Protein AF-A0A9W4UWN0-F1 (afdb_monomer_lite)

Radius of gyration: 32.92 Å; chains: 1; bounding box: 63×78×118 Å

pLDDT: mean 78.74, std 19.56, range [26.12, 97.94]

Secondary structure (DSSP, 8-state):
--PPPBPSTT--HHHHHHHHHHHHHS----HHHHHHTTT------GGGGGGTT--SB--HHHHHHHHHHHTTB-GGGG-SS-S--HHHHHHHHHHHHHHHTT-B----TTSSS--B-BSS--HHHHHHHHHHHHHHH-S-TT---SHHHHHHHHHHHHHHS--SSTHHHHHHHHHHHHHHHHGGG--SEEEHHHHHHHHHHHHHIIIIIT-----S-TT---HHHHHHHHHH-S-----GGGS-HHHHHHHHHHHHHHHSS-GGG---TTHHHHH--TT-----EEEETTTTEEEEPTTHHHHHHHTHHHHHHHHHHHHHHHHHHHHSS-TTHHHHHHHTTSPPPP-TTHHHHHHHTT--B-TTT--B--TTTEEEEESS-HHHH-S--GGGEEEEEHHHHHHHTTSBPPTTHHHHHHHHHHHHTTTSHHHHHHHHHHSTTTTHHHHHHHHHHHHHHTTPPBTTPPPTT----------------------------------------

Foldseek 3Di:
DDDDQDAPPPDDLLLLLVQLQVVQADFAQAPQVVQVVVVHDDPDDPPCPVRRPGRFQFDLLRSLVSSSVSNRHDCVQSDPDDPDVPSSVSNVVSQVVCVVVVQFDWDDPPDPTTGGHGPDDCVVVNVVSVVLVCVVVVPDPPPPPCLVQQVVLLLCLLAFADDQWLLLLLVLVLLLCQLQVCPPNRALKDFLLSSLLSLCVQVVLCQALQLFQTGQPPPDHDQLSVLLCVLANNYDPDQPVRDDPVSSVSSSVSSCCRQQHQDPNDHHVRPVRRNPGPPRPDDQWDDDSVRRITGGDPPSSVSSNVCSVVSNVSSLVSSQVVSCVRLPCQAPSSCCSVCSNPDDDDDPPLLVLCVVLVNQAALQPRHGHDSVQWDKAFQAACSRHVDPQSLRIDTHGPCVRVLQHNAHEPLVSLVVSVVVLVVCLVSRVSSVVSQCVCDPPPCNSVSSSVSSVSSVVSPGHYRPDDDPPDDDDPDDDDDDDDDDDDDDDDDDDDDDDDDDDDDDDDDDD

Sequence (509 aa):
MRGGRGTFDGIPPDAVMLCIIRVLRSRGSSIPEIEAGRGRGYPAGRGQRELRGRRVWHAREGIDRAVAGCLRLDRRVLGRDRADNSFQTSVTRQLVRLRKMGYIADWNPGRRYRIHRLSRPAGSLEGRIRDGMKGAQGARPGMRDRGPALMRDFVWILRHGHKDGTYKFALARALLDYCNKHGGEARPEIPYRYLASKFFEYYWHQEYRFRMRQTSKTKRQLVVVRAIRDVFGEECGTRFGRIPADKRGEAVKQILDRAFGTERGKTSIVVHRFQNVRGSGGRFYDAYDREKILRLRPGVIGFLCGNYEVLMRSVVMEWAKYLEGINGSLPRLVAKLERGHDGRGPLPGVRRAHLGAGIGECFYCGGAVGPGGAEVDHFIPWSYMFSDDWWNMVISCRACGRGKGNRLPPAGRVADLARRNAEYAGRIGPLGASLVQLGPRAGWEGEIGRRYRLCLEQGFAVWGAGRPGAGPRHAGGSGAPAGAARGGDAGRAAHTSGGAARDPRFAIW

Structure (mmCIF, N/CA/C/O backbone):
data_AF-A0A9W4UWN0-F1
#
_entry.id   AF-A0A9W4UWN0-F1
#
loop_
_atom_site.group_PDB
_atom_site.id
_atom_site.type_symbol
_atom_site.label_atom_id
_atom_site.label_alt_id
_atom_site.label_comp_id
_atom_site.label_asym_id
_atom_site.label_entity_id
_atom_site.label_seq_id
_atom_site.pdbx_PDB_ins_code
_atom_site.Cartn_x
_atom_site.Cartn_y
_atom_site.Cartn_z
_atom_site.occupancy
_atom_site.B_iso_or_equiv
_atom_site.auth_seq_id
_atom_site.auth_comp_id
_atom_site.auth_asym_id
_atom_site.auth_atom_id
_atom_site.pdbx_PDB_model_num
ATOM 1 N N . MET A 1 1 ? -13.406 -2.090 -56.376 1.00 30.86 1 MET A N 1
ATOM 2 C CA . MET A 1 1 ? -13.211 -2.976 -55.204 1.00 30.86 1 MET A CA 1
ATOM 3 C C . MET A 1 1 ? -13.292 -2.153 -53.916 1.00 30.86 1 MET A C 1
ATOM 5 O O . MET A 1 1 ? -12.448 -1.292 -53.698 1.00 30.86 1 MET A O 1
ATOM 9 N N . ARG A 1 2 ? -14.351 -2.328 -53.112 1.00 33.06 2 ARG A N 1
ATOM 10 C CA . ARG A 1 2 ? -14.582 -1.594 -51.851 1.00 33.06 2 ARG A CA 1
ATOM 11 C C . ARG A 1 2 ? -13.761 -2.239 -50.723 1.00 33.06 2 ARG A C 1
ATOM 13 O O . ARG A 1 2 ? -14.160 -3.270 -50.203 1.00 33.06 2 ARG A O 1
ATOM 20 N N . GLY A 1 3 ? -12.619 -1.651 -50.360 1.00 37.19 3 GLY A N 1
ATOM 21 C CA . GLY A 1 3 ? -11.844 -2.069 -49.184 1.00 37.19 3 GLY A CA 1
ATOM 22 C C . GLY A 1 3 ? -12.558 -1.667 -47.890 1.00 37.19 3 GLY A C 1
ATOM 23 O O . GLY A 1 3 ? -12.906 -0.497 -47.723 1.00 37.19 3 GLY A O 1
ATOM 24 N N . GLY A 1 4 ? -12.814 -2.630 -47.002 1.00 41.50 4 GLY A N 1
ATOM 25 C CA . GLY A 1 4 ? -13.480 -2.398 -45.717 1.00 41.50 4 GLY A CA 1
ATOM 26 C C . GLY A 1 4 ? -12.721 -1.392 -44.843 1.00 41.50 4 GLY A C 1
ATOM 27 O O . GLY A 1 4 ? -11.494 -1.428 -44.766 1.00 41.50 4 GLY A O 1
ATOM 28 N N . ARG A 1 5 ? -13.448 -0.469 -44.204 1.00 60.25 5 ARG A N 1
ATOM 29 C CA . ARG A 1 5 ? -12.892 0.457 -43.202 1.00 60.25 5 ARG A CA 1
ATOM 30 C C . ARG A 1 5 ? -12.712 -0.300 -41.881 1.00 60.25 5 ARG A C 1
ATOM 32 O O . ARG A 1 5 ? -13.621 -1.023 -41.482 1.00 60.25 5 ARG A O 1
ATOM 39 N N . GLY A 1 6 ? -11.557 -0.155 -41.230 1.00 65.88 6 GLY A N 1
ATOM 40 C CA . GLY A 1 6 ? -11.210 -0.900 -40.008 1.00 65.88 6 GLY A CA 1
ATOM 41 C C . GLY A 1 6 ? -11.727 -0.268 -38.708 1.00 65.88 6 GLY A C 1
ATOM 42 O O . GLY A 1 6 ? -12.060 0.922 -38.674 1.00 65.88 6 GLY A O 1
ATOM 43 N N . THR A 1 7 ? -11.767 -1.059 -37.630 1.00 76.19 7 THR A N 1
ATOM 44 C CA . THR A 1 7 ? -11.951 -0.580 -36.246 1.00 76.19 7 THR A CA 1
ATOM 45 C C . THR A 1 7 ? -10.628 -0.042 -35.679 1.00 76.19 7 THR A C 1
ATOM 47 O O . THR A 1 7 ? -9.569 -0.218 -36.279 1.00 76.19 7 THR A O 1
ATOM 50 N N . PHE A 1 8 ? -10.675 0.671 -34.548 1.00 77.31 8 PHE A N 1
ATOM 51 C CA . PHE A 1 8 ? -9.463 1.214 -33.914 1.00 77.31 8 PHE A CA 1
ATOM 52 C C . PHE A 1 8 ? -8.687 0.178 -33.074 1.00 77.31 8 PHE A C 1
ATOM 54 O O . PHE A 1 8 ? -7.518 0.398 -32.743 1.00 77.31 8 PHE A O 1
ATOM 61 N N . ASP A 1 9 ? -9.314 -0.950 -32.742 1.00 71.81 9 ASP A N 1
ATOM 62 C CA . ASP A 1 9 ? -8.728 -1.974 -31.881 1.00 71.81 9 ASP A CA 1
ATOM 63 C C . ASP A 1 9 ? -7.440 -2.560 -32.467 1.00 71.81 9 ASP A C 1
ATOM 65 O O . ASP A 1 9 ? -7.338 -2.860 -33.655 1.00 71.81 9 ASP A O 1
ATOM 69 N N . GLY A 1 10 ? -6.426 -2.714 -31.613 1.00 65.56 10 GLY A N 1
ATOM 70 C CA . GLY A 1 10 ? -5.139 -3.300 -31.995 1.00 65.56 10 GLY A CA 1
ATOM 71 C C . GLY A 1 10 ? -4.196 -2.372 -32.769 1.00 65.56 10 GLY A C 1
ATOM 72 O O . GLY A 1 10 ? -3.088 -2.792 -33.100 1.00 65.56 10 GLY A O 1
ATOM 73 N N . ILE A 1 11 ? -4.564 -1.108 -33.025 1.00 73.44 11 ILE A N 1
ATOM 74 C CA . ILE A 1 11 ? -3.669 -0.153 -33.695 1.00 73.44 11 ILE A CA 1
ATOM 75 C C . ILE A 1 11 ? -2.576 0.326 -32.727 1.00 73.44 11 ILE A C 1
ATOM 77 O O . ILE A 1 11 ? -2.884 0.958 -31.710 1.00 73.44 11 ILE A O 1
ATOM 81 N N . PRO A 1 12 ? -1.281 0.104 -33.038 1.00 76.44 12 PRO A N 1
ATOM 82 C CA . PRO A 1 12 ? -0.198 0.494 -32.147 1.00 76.44 12 PRO A CA 1
ATOM 83 C C . PRO A 1 12 ? -0.150 2.015 -31.927 1.00 76.44 12 PRO A C 1
ATOM 85 O O . PRO A 1 12 ? -0.256 2.779 -32.894 1.00 76.44 12 PRO A O 1
ATOM 88 N N . PRO A 1 13 ? 0.115 2.489 -30.695 1.00 75.19 13 PRO A N 1
ATOM 89 C CA . PRO A 1 13 ? 0.278 3.917 -30.405 1.00 75.19 13 PRO A CA 1
ATOM 90 C C . PRO A 1 13 ? 1.322 4.618 -31.290 1.00 75.19 13 PRO A C 1
ATOM 92 O O . PRO A 1 13 ? 1.175 5.796 -31.616 1.00 75.19 13 PRO A O 1
ATOM 95 N N . ASP A 1 14 ? 2.348 3.883 -31.715 1.00 80.94 14 ASP A N 1
ATOM 96 C CA . ASP A 1 14 ? 3.411 4.368 -32.596 1.00 80.94 14 ASP A CA 1
ATOM 97 C C . ASP A 1 14 ? 2.931 4.586 -34.042 1.00 80.94 14 ASP A C 1
ATOM 99 O O . ASP A 1 14 ? 3.305 5.576 -34.674 1.00 80.94 14 ASP A O 1
ATOM 103 N N . ALA A 1 15 ? 2.013 3.748 -34.540 1.00 80.62 15 ALA A N 1
ATOM 104 C CA . ALA A 1 15 ? 1.362 3.954 -35.835 1.00 80.62 15 ALA A CA 1
ATOM 105 C C . ALA A 1 15 ? 0.476 5.213 -35.811 1.00 80.62 15 ALA A C 1
ATOM 107 O O . ALA A 1 15 ? 0.496 6.019 -36.745 1.00 80.62 15 ALA A O 1
ATOM 108 N N . VAL A 1 16 ? -0.235 5.433 -34.698 1.00 82.62 16 VAL A N 1
ATOM 109 C CA . VAL A 1 16 ? -1.007 6.663 -34.461 1.00 82.62 16 VAL A CA 1
ATOM 110 C C . VAL A 1 16 ? -0.084 7.886 -34.443 1.00 82.62 16 VAL A C 1
ATOM 112 O O . VAL A 1 16 ? -0.390 8.891 -35.086 1.00 82.62 16 VAL A O 1
ATOM 115 N N . MET A 1 17 ? 1.072 7.807 -33.770 1.00 85.75 17 MET A N 1
ATOM 116 C CA . MET A 1 17 ? 2.049 8.901 -33.735 1.00 85.75 17 MET A CA 1
ATOM 117 C C . MET A 1 17 ? 2.617 9.221 -35.126 1.00 85.75 17 MET A C 1
ATOM 119 O O . MET A 1 17 ? 2.672 10.396 -35.492 1.00 85.75 17 MET A O 1
ATOM 123 N N . LEU A 1 18 ? 2.990 8.214 -35.924 1.00 87.81 18 LEU A N 1
ATOM 124 C CA . LEU A 1 18 ? 3.462 8.423 -37.300 1.00 87.81 18 LEU A CA 1
ATOM 125 C C . LEU A 1 18 ? 2.395 9.094 -38.172 1.00 87.81 18 LEU A C 1
ATOM 127 O O . LEU A 1 18 ? 2.703 10.024 -38.922 1.00 87.81 18 LEU A O 1
ATOM 131 N N . CYS A 1 19 ? 1.133 8.679 -38.043 1.00 91.00 19 CYS A N 1
ATOM 132 C CA . CYS A 1 19 ? 0.030 9.322 -38.751 1.00 91.00 19 CYS A CA 1
ATOM 133 C C . CYS A 1 19 ? -0.173 10.775 -38.314 1.00 91.00 19 CYS A C 1
ATOM 135 O O . CYS A 1 19 ? -0.360 11.638 -39.169 1.00 91.00 19 CYS A O 1
ATOM 137 N N . ILE A 1 20 ? -0.069 11.086 -37.019 1.00 91.12 20 ILE A N 1
ATOM 138 C CA . ILE A 1 20 ? -0.131 12.473 -36.536 1.00 91.12 20 ILE A CA 1
ATOM 139 C C . ILE A 1 20 ? 1.013 13.304 -37.122 1.00 91.12 20 ILE A C 1
ATOM 141 O O . ILE A 1 20 ? 0.761 14.395 -37.626 1.00 91.12 20 ILE A O 1
ATOM 145 N N . ILE A 1 21 ? 2.253 12.804 -37.113 1.00 90.06 21 ILE A N 1
ATOM 146 C CA . ILE A 1 21 ? 3.400 13.518 -37.700 1.00 90.06 21 ILE A CA 1
ATOM 147 C C . ILE A 1 21 ? 3.150 13.793 -39.189 1.00 90.06 21 ILE A C 1
ATOM 149 O O . ILE A 1 21 ? 3.360 14.918 -39.647 1.00 90.06 21 ILE A O 1
ATOM 153 N N . ARG A 1 22 ? 2.637 12.808 -39.936 1.00 90.81 22 ARG A N 1
ATOM 154 C CA . ARG A 1 22 ? 2.273 12.965 -41.353 1.00 90.81 22 ARG A CA 1
ATOM 155 C C . ARG A 1 22 ? 1.173 14.009 -41.556 1.00 90.81 22 ARG A C 1
ATOM 157 O O . ARG A 1 22 ? 1.312 14.872 -42.420 1.00 90.81 22 ARG A O 1
ATOM 164 N N . VAL A 1 23 ? 0.111 13.965 -40.752 1.00 91.31 23 VAL A N 1
ATOM 165 C CA . VAL A 1 23 ? -0.992 14.938 -40.797 1.00 91.31 23 VAL A CA 1
ATOM 166 C C . VAL A 1 23 ? -0.473 16.347 -40.509 1.00 91.31 23 VAL A C 1
ATOM 168 O O . VAL A 1 23 ? -0.755 17.268 -41.271 1.00 91.31 23 VAL A O 1
ATOM 171 N N . LEU A 1 24 ? 0.358 16.524 -39.482 1.00 89.56 24 LEU A N 1
ATOM 172 C CA . LEU A 1 24 ? 0.892 17.833 -39.095 1.00 89.56 24 LEU A CA 1
ATOM 173 C C . LEU A 1 24 ? 1.943 18.402 -40.067 1.00 89.56 24 LEU A C 1
ATOM 175 O O . LEU A 1 24 ? 2.259 19.588 -39.963 1.00 89.56 24 LEU A O 1
ATOM 179 N N . ARG A 1 25 ? 2.472 17.600 -41.006 1.00 87.25 25 ARG A N 1
ATOM 180 C CA . ARG A 1 25 ? 3.266 18.087 -42.156 1.00 87.25 25 ARG A CA 1
ATOM 181 C C . ARG A 1 25 ? 2.403 18.646 -43.279 1.00 87.25 25 ARG A C 1
ATOM 183 O O . ARG A 1 25 ? 2.870 19.488 -44.039 1.00 87.25 25 ARG A O 1
ATOM 190 N N . SER A 1 26 ? 1.172 18.159 -43.408 1.00 85.00 26 SER A N 1
ATOM 191 C CA . SER A 1 26 ? 0.244 18.653 -44.421 1.00 85.00 26 SER A CA 1
ATOM 192 C C . SER A 1 26 ? -0.340 20.010 -44.024 1.00 85.00 26 SER A C 1
ATOM 194 O O . SER A 1 26 ? -0.441 20.343 -42.838 1.00 85.00 26 SER A O 1
ATOM 196 N N . ARG A 1 27 ? -0.730 20.802 -45.029 1.00 79.44 27 ARG A N 1
ATOM 197 C CA . ARG A 1 27 ? -1.392 22.092 -44.814 1.00 79.44 27 ARG A CA 1
ATOM 198 C C . ARG A 1 27 ? -2.776 21.851 -44.204 1.00 79.44 27 ARG A C 1
ATOM 200 O O . ARG A 1 27 ? -3.585 21.132 -44.779 1.00 79.44 27 ARG A O 1
ATOM 207 N N . GLY A 1 28 ? -3.031 22.454 -43.045 1.00 81.75 28 GLY A N 1
ATOM 208 C CA . GLY A 1 28 ? -4.365 22.476 -42.443 1.00 81.75 28 GLY A CA 1
ATOM 209 C C . GLY A 1 28 ? -5.252 23.559 -43.068 1.00 81.75 28 GLY A C 1
ATOM 210 O O . GLY A 1 28 ? -4.856 24.247 -44.009 1.00 81.75 28 GLY A O 1
ATOM 211 N N . SER A 1 29 ? -6.448 23.747 -42.522 1.00 83.44 29 SER A N 1
ATOM 212 C CA . SER A 1 29 ? -7.369 24.806 -42.954 1.00 83.44 29 SER A CA 1
ATOM 213 C C . SER A 1 29 ? -7.032 26.152 -42.310 1.00 83.44 29 SER A C 1
ATOM 215 O O . SER A 1 29 ? -6.449 26.214 -41.233 1.00 83.44 29 SER A O 1
ATOM 217 N N . SER A 1 30 ? -7.409 27.250 -42.950 1.00 84.25 30 SER A N 1
ATOM 218 C CA . SER A 1 30 ? -7.431 28.577 -42.330 1.00 84.25 30 SER A CA 1
ATOM 219 C C . SER A 1 30 ? -8.631 28.722 -41.383 1.00 84.25 30 SER A C 1
ATOM 221 O O . SER A 1 30 ? -9.600 27.965 -41.461 1.00 84.25 30 SER A O 1
ATOM 223 N N . ILE A 1 31 ? -8.591 29.698 -40.471 1.00 80.19 31 ILE A N 1
ATOM 224 C CA . ILE A 1 31 ? -9.705 29.932 -39.535 1.00 80.19 31 ILE A CA 1
ATOM 225 C C . ILE A 1 31 ? -11.018 30.286 -40.274 1.00 80.19 31 ILE A C 1
ATOM 227 O O . ILE A 1 31 ? -12.051 29.722 -39.909 1.00 80.19 31 ILE A O 1
ATOM 231 N N . PRO A 1 32 ? -11.015 31.129 -41.331 1.00 79.94 32 PRO A N 1
ATOM 232 C CA . PRO A 1 32 ? -12.212 31.393 -42.131 1.00 79.94 32 PRO A CA 1
ATOM 233 C C . PRO A 1 32 ? -12.808 30.142 -42.784 1.00 79.94 32 PRO A C 1
ATOM 235 O O . PRO A 1 32 ? -14.019 29.971 -42.740 1.00 79.94 32 PRO A O 1
ATOM 238 N N . GLU A 1 33 ? -11.983 29.237 -43.323 1.00 80.44 33 GLU A N 1
ATOM 239 C CA . GLU A 1 33 ? -12.463 27.977 -43.919 1.00 80.44 33 GLU A CA 1
ATOM 240 C C . GLU A 1 33 ? -13.128 27.064 -42.877 1.00 80.44 33 GLU A C 1
ATOM 242 O O . GLU A 1 33 ? -14.119 26.395 -43.167 1.00 80.44 33 GLU A O 1
ATOM 247 N N . ILE A 1 34 ? -12.612 27.053 -41.643 1.00 79.69 34 ILE A N 1
ATOM 248 C CA . ILE A 1 34 ? -13.184 26.267 -40.541 1.00 79.69 34 ILE A CA 1
ATOM 249 C C . ILE A 1 34 ? -14.544 26.825 -40.101 1.00 79.69 34 ILE A C 1
ATOM 251 O O . ILE A 1 34 ? -15.454 26.044 -39.827 1.00 79.69 34 ILE A O 1
ATOM 255 N N . GLU A 1 35 ? -14.687 28.149 -39.996 1.00 80.00 35 GLU A N 1
ATOM 256 C CA . GLU A 1 35 ? -15.958 28.780 -39.601 1.00 80.00 35 GLU A CA 1
ATOM 257 C C . GLU A 1 35 ? -17.000 28.718 -40.726 1.00 80.00 35 GLU A C 1
ATOM 259 O O . GLU A 1 35 ? -18.153 28.382 -40.452 1.00 80.00 35 GLU A O 1
ATOM 264 N N . ALA A 1 36 ? -16.587 28.902 -41.987 1.00 80.25 36 ALA A N 1
ATOM 265 C CA . ALA A 1 36 ? -17.454 28.727 -43.153 1.00 80.25 36 ALA A CA 1
ATOM 266 C C . ALA A 1 36 ? -18.026 27.301 -43.218 1.00 80.25 36 ALA A C 1
ATOM 268 O O . ALA A 1 36 ? -19.233 27.122 -43.353 1.00 80.25 36 ALA A O 1
ATOM 269 N N . GLY A 1 37 ? -17.192 26.277 -42.992 1.00 77.38 37 GLY A N 1
ATOM 270 C CA . GLY A 1 37 ? -17.639 24.880 -42.909 1.00 77.38 37 GLY A CA 1
ATOM 271 C C . GLY A 1 37 ? -18.544 24.558 -41.709 1.00 77.38 37 GLY A C 1
ATOM 272 O O . GLY A 1 37 ? -19.084 23.458 -41.627 1.00 77.38 37 GLY A O 1
ATOM 273 N N . ARG A 1 38 ? -18.706 25.493 -40.765 1.00 78.25 38 ARG A N 1
ATOM 274 C CA . ARG A 1 38 ? -19.620 25.407 -39.615 1.00 78.25 38 ARG A CA 1
ATOM 275 C C . ARG A 1 38 ? -20.842 26.321 -39.769 1.00 78.25 38 ARG A C 1
ATOM 277 O O . ARG A 1 38 ? -21.582 26.475 -38.801 1.00 78.25 38 ARG A O 1
ATOM 284 N N . GLY A 1 39 ? -21.028 26.941 -40.939 1.00 74.94 39 GLY A N 1
ATOM 285 C CA . GLY A 1 39 ? -22.130 27.865 -41.213 1.00 74.94 39 GLY A CA 1
ATOM 286 C C . GLY A 1 39 ? -22.052 29.178 -40.428 1.00 74.94 39 GLY A C 1
ATOM 287 O O . GLY A 1 39 ? -23.081 29.793 -40.172 1.00 74.94 39 GLY A O 1
ATOM 288 N N . ARG A 1 40 ? -20.856 29.599 -39.986 1.00 71.25 40 ARG A N 1
ATOM 289 C CA . ARG A 1 40 ? -20.659 30.822 -39.189 1.00 71.25 40 ARG A CA 1
ATOM 290 C C . ARG A 1 40 ? -19.763 31.826 -39.912 1.00 71.25 40 ARG A C 1
ATOM 292 O O . ARG A 1 40 ? -18.730 31.458 -40.466 1.00 71.25 40 ARG A O 1
ATOM 299 N N . GLY A 1 41 ? -20.112 33.112 -39.838 1.00 62.41 41 GLY A N 1
ATOM 300 C CA . GLY A 1 41 ? -19.188 34.203 -40.163 1.00 62.41 41 GLY A CA 1
ATOM 301 C C . GLY A 1 41 ? -18.082 34.311 -39.107 1.00 62.41 41 GLY A C 1
ATOM 302 O O . GLY A 1 41 ? -18.315 33.997 -37.942 1.00 62.41 41 GLY A O 1
ATOM 303 N N . TYR A 1 42 ? -16.869 34.726 -39.489 1.00 61.72 42 TYR A N 1
ATOM 304 C CA . TYR A 1 42 ? -15.730 34.858 -38.566 1.00 61.72 42 TYR A CA 1
ATOM 305 C C . TYR A 1 42 ? -15.699 36.247 -37.894 1.00 61.72 42 TYR A C 1
ATOM 307 O O . TYR A 1 42 ? -15.325 37.215 -38.560 1.00 61.72 42 TYR A O 1
ATOM 315 N N . PRO A 1 43 ? -15.990 36.385 -36.584 1.00 56.81 43 PRO A N 1
ATOM 316 C CA . PRO A 1 43 ? -15.828 37.640 -35.863 1.00 56.81 43 PRO A CA 1
ATOM 317 C C . PRO A 1 43 ? -14.425 37.646 -35.241 1.00 56.81 43 PRO A C 1
ATOM 319 O O . PRO A 1 43 ? -14.174 37.043 -34.196 1.00 56.81 43 PRO A O 1
ATOM 322 N N . ALA A 1 44 ? -13.456 38.253 -35.924 1.00 55.97 44 ALA A N 1
ATOM 323 C CA . ALA A 1 44 ? -12.063 38.239 -35.484 1.00 55.97 44 ALA A CA 1
ATOM 324 C C . ALA A 1 44 ? -11.859 39.127 -34.240 1.00 55.97 44 ALA A C 1
ATOM 326 O O . ALA A 1 44 ? -11.700 40.342 -34.360 1.00 55.97 44 ALA A O 1
ATOM 327 N N . GLY A 1 45 ? -11.773 38.535 -33.046 1.00 58.69 45 GLY A N 1
ATOM 328 C CA . GLY A 1 45 ? -11.207 39.231 -31.887 1.00 58.69 45 GLY A CA 1
ATOM 329 C C . GLY A 1 45 ? -9.772 39.696 -32.187 1.00 58.69 45 GLY A C 1
ATOM 330 O O . GLY A 1 45 ? -9.011 38.973 -32.841 1.00 58.69 45 GLY A O 1
ATOM 331 N N . ARG A 1 46 ? -9.389 40.895 -31.709 1.00 55.47 46 ARG A N 1
ATOM 332 C CA . ARG A 1 46 ? -8.105 41.580 -32.008 1.00 55.47 46 ARG A CA 1
ATOM 333 C C . ARG A 1 46 ? -6.868 40.673 -31.930 1.00 55.47 46 ARG A C 1
ATOM 335 O O . ARG A 1 46 ? -5.962 40.822 -32.738 1.00 55.47 46 ARG A O 1
ATOM 342 N N . GLY A 1 47 ? -6.859 39.673 -31.047 1.00 58.19 47 GLY A N 1
ATOM 343 C CA . GLY A 1 47 ? -5.724 38.767 -30.892 1.00 58.19 47 GLY A CA 1
ATOM 344 C C . GLY A 1 47 ? -5.463 37.796 -32.056 1.00 58.19 47 GLY A C 1
ATOM 345 O O . GLY A 1 47 ? -4.332 37.338 -32.179 1.00 58.19 47 GLY A O 1
ATOM 346 N N . GLN A 1 48 ? -6.443 37.398 -32.878 1.00 63.69 48 GLN A N 1
ATOM 347 C CA . GLN A 1 48 ? -6.291 36.265 -33.824 1.00 63.69 48 GLN A CA 1
ATOM 348 C C . GLN A 1 48 ? -6.090 36.675 -35.296 1.00 63.69 48 GLN A C 1
ATOM 350 O O . GLN A 1 48 ? -6.093 35.814 -36.179 1.00 63.69 48 GLN A O 1
ATOM 355 N N . ARG A 1 49 ? -5.892 37.970 -35.578 1.00 67.81 49 ARG A N 1
ATOM 356 C CA . ARG A 1 49 ? -5.752 38.497 -36.951 1.00 67.81 49 ARG A CA 1
ATOM 357 C C . ARG A 1 49 ? -4.557 37.898 -37.700 1.00 67.81 49 ARG A C 1
ATOM 359 O O . ARG A 1 49 ? -4.724 37.461 -38.833 1.00 67.81 49 ARG A O 1
ATOM 366 N N . GLU A 1 50 ? -3.416 37.741 -37.034 1.00 67.19 50 GLU A N 1
ATOM 367 C CA . GLU A 1 50 ? -2.188 37.155 -37.606 1.00 67.19 50 GLU A CA 1
ATOM 368 C C . GLU A 1 50 ? -2.310 35.665 -37.979 1.00 67.19 50 GLU A C 1
ATOM 370 O O . GLU A 1 50 ? -1.529 35.140 -38.775 1.00 67.19 50 GLU A O 1
ATOM 375 N N . LEU A 1 51 ? -3.290 34.957 -37.406 1.00 69.31 51 LEU A N 1
ATOM 376 C CA . LEU A 1 51 ? -3.523 33.530 -37.649 1.00 69.31 51 LEU A CA 1
ATOM 377 C C . LEU A 1 51 ? -4.607 33.275 -38.694 1.00 69.31 51 LEU A C 1
ATOM 379 O O . LEU A 1 51 ? -4.715 32.152 -39.186 1.00 69.31 51 LEU A O 1
ATOM 383 N N . ARG A 1 52 ? -5.388 34.306 -39.043 1.00 73.88 52 ARG A N 1
ATOM 384 C CA . ARG A 1 52 ? -6.558 34.212 -39.925 1.00 73.88 52 ARG A CA 1
ATOM 385 C C . ARG A 1 52 ? -6.215 33.534 -41.249 1.00 73.88 52 ARG A C 1
ATOM 387 O O . ARG A 1 52 ? -6.928 32.625 -41.651 1.00 73.88 52 ARG A O 1
ATOM 394 N N . GLY A 1 53 ? -5.116 33.939 -41.885 1.00 73.44 53 GLY A N 1
ATOM 395 C CA . GLY A 1 53 ? -4.669 33.383 -43.168 1.00 73.44 53 GLY A CA 1
ATOM 396 C C . GLY A 1 53 ? -3.777 32.142 -43.060 1.00 73.44 53 GLY A C 1
ATOM 397 O O . GLY A 1 53 ? -3.449 31.533 -44.076 1.00 73.44 53 GLY A O 1
ATOM 398 N N . ARG A 1 54 ? -3.358 31.737 -41.852 1.00 79.88 54 ARG A N 1
ATOM 399 C CA . ARG A 1 54 ? -2.412 30.623 -41.694 1.00 79.88 54 ARG A CA 1
ATOM 400 C C . ARG A 1 54 ? -3.123 29.284 -41.873 1.00 79.88 54 ARG A C 1
ATOM 402 O O . ARG A 1 54 ? -3.983 28.920 -41.072 1.00 79.88 54 ARG A O 1
ATOM 409 N N . ARG A 1 55 ? -2.698 28.526 -42.883 1.00 83.69 55 ARG A N 1
ATOM 410 C CA . ARG A 1 55 ? -3.169 27.166 -43.195 1.00 83.69 55 ARG A CA 1
ATOM 411 C C . ARG A 1 55 ? -2.480 26.119 -42.315 1.00 83.69 55 ARG A C 1
ATOM 413 O O . ARG A 1 55 ? -1.506 25.484 -42.717 1.00 83.69 55 ARG A O 1
ATOM 420 N N . VAL A 1 56 ? -2.962 25.971 -41.083 1.00 82.50 56 VAL A N 1
ATOM 421 C CA . VAL A 1 56 ? -2.441 25.035 -40.067 1.00 82.50 56 VAL A CA 1
ATOM 422 C C . VAL A 1 56 ? -3.599 24.328 -39.366 1.00 82.50 56 VAL A C 1
ATOM 424 O O . VAL A 1 56 ? -4.757 24.698 -39.526 1.00 82.50 56 VAL A O 1
ATOM 427 N N . TRP A 1 57 ? -3.328 23.283 -38.587 1.00 87.38 57 TRP A N 1
ATOM 428 C CA . TRP A 1 57 ? -4.397 22.558 -37.904 1.00 87.38 57 TRP A CA 1
ATOM 429 C C . TRP A 1 57 ? -4.854 23.327 -36.662 1.00 87.38 57 TRP A C 1
ATOM 431 O O . TRP A 1 57 ? -4.241 23.218 -35.604 1.00 87.38 57 TRP A O 1
ATOM 441 N N . HIS A 1 58 ? -5.922 24.121 -36.801 1.00 80.69 58 HIS A N 1
ATOM 442 C CA . HIS A 1 58 ? -6.447 24.964 -35.713 1.00 80.69 58 HIS A CA 1
ATOM 443 C C . HIS A 1 58 ? -7.420 24.251 -34.757 1.00 80.69 58 HIS A C 1
ATOM 445 O O . HIS A 1 58 ? -7.689 24.736 -33.655 1.00 80.69 58 HIS A O 1
ATOM 451 N N . ALA A 1 59 ? -7.990 23.117 -35.185 1.00 81.00 59 ALA A N 1
ATOM 452 C CA . ALA A 1 59 ? -9.063 22.414 -34.482 1.00 81.00 59 ALA A CA 1
ATOM 453 C C . ALA A 1 59 ? -8.764 20.919 -34.299 1.00 81.00 59 ALA A C 1
ATOM 455 O O . ALA A 1 59 ? -8.410 20.216 -35.249 1.00 81.00 59 ALA A O 1
ATOM 456 N N . ARG A 1 60 ? -9.003 20.422 -33.077 1.00 83.31 60 ARG A N 1
ATOM 457 C CA . ARG A 1 60 ? -8.816 19.013 -32.695 1.00 83.31 60 ARG A CA 1
ATOM 458 C C . ARG A 1 60 ? -9.620 18.053 -33.575 1.00 83.31 60 ARG A C 1
ATOM 460 O O . ARG A 1 60 ? -9.064 17.066 -34.043 1.00 83.31 60 ARG A O 1
ATOM 467 N N . GLU A 1 61 ? -10.876 18.399 -33.855 1.00 82.69 61 GLU A N 1
ATOM 468 C CA . GLU A 1 61 ? -11.790 17.617 -34.703 1.00 82.69 61 GLU A CA 1
ATOM 469 C C . GLU A 1 61 ? -11.227 17.398 -36.119 1.00 82.69 61 GLU A C 1
ATOM 471 O O . GLU A 1 61 ? -11.406 16.333 -36.708 1.00 82.69 61 GLU A O 1
ATOM 476 N N . GLY A 1 62 ? -10.515 18.392 -36.665 1.00 84.50 62 GLY A N 1
ATOM 477 C CA . GLY A 1 62 ? -9.862 18.277 -37.970 1.00 84.50 62 GLY A CA 1
ATOM 478 C C . GLY A 1 62 ? -8.708 17.277 -37.946 1.00 84.50 62 GLY A C 1
ATOM 479 O O . GLY A 1 62 ? -8.601 16.446 -38.845 1.00 84.50 62 GLY A O 1
ATOM 480 N N . ILE A 1 63 ? -7.895 17.311 -36.885 1.00 87.50 63 ILE A N 1
ATOM 481 C CA . ILE A 1 63 ? -6.780 16.375 -36.693 1.00 87.50 63 ILE A CA 1
ATOM 482 C C . ILE A 1 63 ? -7.308 14.950 -36.528 1.00 87.50 63 ILE A C 1
ATOM 484 O O . ILE A 1 63 ? -6.809 14.050 -37.191 1.00 87.50 63 ILE A O 1
ATOM 488 N N . ASP A 1 64 ? -8.333 14.738 -35.700 1.00 88.31 64 ASP A N 1
ATOM 489 C CA . ASP A 1 64 ? -8.924 13.408 -35.499 1.00 88.31 64 ASP A CA 1
ATOM 490 C C . ASP A 1 64 ? -9.463 12.822 -36.806 1.00 88.31 64 ASP A C 1
ATOM 492 O O . ASP A 1 64 ? -9.182 11.670 -37.129 1.00 88.31 64 ASP A O 1
ATOM 496 N N . ARG A 1 65 ? -10.151 13.633 -37.617 1.00 88.19 65 ARG A N 1
ATOM 497 C CA . ARG A 1 65 ? -10.642 13.205 -38.933 1.00 88.19 65 ARG A CA 1
ATOM 498 C C . ARG A 1 65 ? -9.503 12.841 -39.886 1.00 88.19 65 ARG A C 1
ATOM 500 O O . ARG A 1 65 ? -9.579 11.824 -40.572 1.00 88.19 65 ARG A O 1
ATOM 507 N N . ALA A 1 66 ? -8.449 13.653 -39.925 1.00 88.62 66 ALA A N 1
ATOM 508 C CA . ALA A 1 66 ? -7.297 13.418 -40.789 1.00 88.62 66 ALA A CA 1
ATOM 509 C C . ALA A 1 66 ? -6.484 12.187 -40.355 1.00 88.62 66 ALA A C 1
ATOM 511 O O . ALA A 1 66 ? -6.033 11.415 -41.199 1.00 88.62 66 ALA A O 1
ATOM 512 N N . VAL A 1 67 ? -6.342 11.960 -39.047 1.00 90.56 67 VAL A N 1
ATOM 513 C CA . VAL A 1 67 ? -5.671 10.777 -38.492 1.00 90.56 67 VAL A CA 1
ATOM 514 C C . VAL A 1 67 ? -6.501 9.515 -38.731 1.00 90.56 67 VAL A C 1
ATOM 516 O O . VAL A 1 67 ? -5.939 8.511 -39.155 1.00 90.56 67 VAL A O 1
ATOM 519 N N . ALA A 1 68 ? -7.826 9.565 -38.554 1.00 88.50 68 ALA A N 1
ATOM 520 C CA . ALA A 1 68 ? -8.712 8.447 -38.888 1.00 88.50 68 ALA A CA 1
ATOM 521 C C . ALA A 1 68 ? -8.626 8.086 -40.380 1.00 88.50 68 ALA A C 1
ATOM 523 O O . ALA A 1 68 ? -8.547 6.910 -40.724 1.00 88.50 68 ALA A O 1
ATOM 524 N N . GLY A 1 69 ? -8.552 9.088 -41.264 1.00 87.38 69 GLY A N 1
ATOM 525 C CA . GLY A 1 69 ? -8.300 8.882 -42.693 1.00 87.38 69 GLY A CA 1
ATOM 526 C C . GLY A 1 69 ? -6.918 8.283 -42.981 1.00 87.38 69 GLY A C 1
ATOM 527 O O . GLY A 1 69 ? -6.814 7.337 -43.758 1.00 87.38 69 GLY A O 1
ATOM 528 N N . CYS A 1 70 ? -5.868 8.775 -42.312 1.00 89.75 70 CYS A N 1
ATOM 529 C CA . CYS A 1 70 ? -4.505 8.237 -42.415 1.00 89.75 70 CYS A CA 1
ATOM 530 C C . CYS A 1 70 ? -4.435 6.753 -42.020 1.00 89.75 70 CYS A C 1
ATOM 532 O O . CYS A 1 70 ? -3.730 5.979 -42.664 1.00 89.75 70 CYS A O 1
ATOM 534 N N . LEU A 1 71 ? -5.204 6.362 -41.001 1.00 85.81 71 LEU A N 1
ATOM 535 C CA . LEU A 1 71 ? -5.298 4.997 -40.483 1.00 85.81 71 LEU A CA 1
ATOM 536 C C . LEU A 1 71 ? -6.395 4.150 -41.162 1.00 85.81 71 LEU A C 1
ATOM 538 O O . LEU A 1 71 ? -6.556 2.988 -40.808 1.00 85.81 71 LEU A O 1
ATOM 542 N N . ARG A 1 72 ? -7.133 4.703 -42.138 1.00 87.50 72 ARG A N 1
ATOM 543 C CA . ARG A 1 72 ? -8.234 4.037 -42.868 1.00 87.50 72 ARG A CA 1
ATOM 544 C C . ARG A 1 72 ? -9.354 3.482 -41.962 1.00 87.50 72 ARG A C 1
ATOM 546 O O . ARG A 1 72 ? -9.913 2.418 -42.232 1.00 87.50 72 ARG A O 1
ATOM 553 N N . LEU A 1 73 ? -9.702 4.221 -40.909 1.00 84.00 73 LEU A N 1
ATOM 554 C CA . LEU A 1 73 ? -10.725 3.829 -39.929 1.00 84.00 73 LEU A CA 1
ATOM 555 C C . LEU A 1 73 ? -12.147 4.158 -40.385 1.00 84.00 73 LEU A C 1
ATOM 557 O O . LEU A 1 73 ? -12.373 5.055 -41.206 1.00 84.00 73 LEU A O 1
ATOM 561 N N . ASP A 1 74 ? -13.119 3.448 -39.816 1.00 81.44 74 ASP A N 1
ATOM 562 C CA . ASP A 1 74 ? -14.535 3.747 -40.015 1.00 81.44 74 ASP A CA 1
ATOM 563 C C . ASP A 1 74 ? -14.928 5.113 -39.421 1.00 81.44 74 ASP A C 1
ATOM 565 O O . ASP A 1 74 ? -14.410 5.535 -38.390 1.00 81.44 74 ASP A O 1
ATOM 569 N N . ARG A 1 75 ? -15.879 5.823 -40.049 1.00 75.88 75 ARG A N 1
ATOM 570 C CA . ARG A 1 75 ? -16.324 7.154 -39.588 1.00 75.88 75 ARG A CA 1
ATOM 571 C C . ARG A 1 75 ? -17.001 7.110 -38.214 1.00 75.88 75 ARG A C 1
ATOM 573 O O . ARG A 1 75 ? -17.044 8.147 -37.554 1.00 75.88 75 ARG A O 1
ATOM 580 N N . ARG A 1 76 ? -17.476 5.942 -37.766 1.00 77.62 76 ARG A N 1
ATOM 581 C CA . ARG A 1 76 ? -18.042 5.725 -36.425 1.00 77.62 76 ARG A CA 1
ATOM 582 C C . ARG A 1 76 ? -17.061 6.083 -35.306 1.00 77.62 76 ARG A C 1
ATOM 584 O O . ARG A 1 76 ? -17.503 6.603 -34.288 1.00 77.62 76 ARG A O 1
ATOM 591 N N . VAL A 1 77 ? -15.744 5.951 -35.521 1.00 77.12 77 VAL A N 1
ATOM 592 C CA . VAL A 1 77 ? -14.730 6.345 -34.517 1.00 77.12 77 VAL A CA 1
ATOM 593 C C . VAL A 1 77 ? -14.710 7.854 -34.237 1.00 77.12 77 VAL A C 1
ATOM 595 O O . VAL A 1 77 ? -14.067 8.289 -33.290 1.00 77.12 77 VAL A O 1
ATOM 598 N N . LEU A 1 78 ? -15.391 8.671 -35.052 1.00 77.69 78 LEU A N 1
ATOM 599 C CA . LEU A 1 78 ? -15.469 10.132 -34.924 1.00 77.69 78 LEU A CA 1
ATOM 600 C C . LEU A 1 78 ? -16.783 10.625 -34.281 1.00 77.69 78 LEU A C 1
ATOM 602 O O . LEU A 1 78 ? -16.972 11.838 -34.166 1.00 77.69 78 LEU A O 1
ATOM 606 N N . GLY A 1 79 ? -17.699 9.723 -33.906 1.00 66.56 79 GLY A N 1
ATOM 607 C CA . GLY A 1 79 ? -19.019 10.055 -33.357 1.00 66.56 79 GLY A CA 1
ATOM 608 C C . GLY A 1 79 ? -18.982 10.723 -31.973 1.00 66.56 79 GLY A C 1
ATOM 609 O O . GLY A 1 79 ? -18.032 10.558 -31.209 1.00 66.56 79 GLY A O 1
ATOM 610 N N . ARG A 1 80 ? -20.026 11.506 -31.651 1.00 54.88 80 ARG A N 1
ATOM 611 C CA . ARG A 1 80 ? -20.213 12.139 -30.326 1.00 54.88 80 ARG A CA 1
ATOM 612 C C . ARG A 1 80 ? -20.927 11.238 -29.311 1.00 54.88 80 ARG A C 1
ATOM 614 O O . ARG A 1 80 ? -20.798 11.512 -28.121 1.00 54.88 80 ARG A O 1
ATOM 621 N N . ASP A 1 81 ? -21.613 10.192 -29.769 1.00 52.22 81 ASP A N 1
ATOM 622 C CA . ASP A 1 81 ? -22.272 9.194 -28.922 1.00 52.22 81 ASP A CA 1
ATOM 623 C C . ASP A 1 81 ? -21.242 8.154 -28.461 1.00 52.22 81 ASP A C 1
ATOM 625 O O . ASP A 1 81 ? -20.694 7.397 -29.263 1.00 52.22 81 ASP A O 1
ATOM 629 N N . ARG A 1 82 ? -20.870 8.208 -27.179 1.00 49.25 82 ARG A N 1
ATOM 630 C CA . ARG A 1 82 ? -19.679 7.542 -26.633 1.00 49.25 82 ARG A CA 1
ATOM 631 C C . ARG A 1 82 ? -20.040 6.258 -25.892 1.00 49.25 82 ARG A C 1
ATOM 633 O O . ARG A 1 82 ? -20.332 6.310 -24.702 1.00 49.25 82 ARG A O 1
ATOM 640 N N . ALA A 1 83 ? -19.885 5.120 -26.559 1.00 50.72 83 ALA A N 1
ATOM 641 C CA . ALA A 1 83 ? -19.597 3.855 -25.876 1.00 50.72 83 ALA A CA 1
ATOM 642 C C . ALA A 1 83 ? -18.076 3.618 -25.739 1.00 50.72 83 ALA A C 1
ATOM 644 O O . ALA A 1 83 ? -17.629 3.064 -24.741 1.00 50.72 83 ALA A O 1
ATOM 645 N N . ASP A 1 84 ? -17.267 4.112 -26.689 1.00 64.12 84 ASP A N 1
ATOM 646 C CA . ASP A 1 84 ? -15.804 3.994 -26.672 1.00 64.12 84 ASP A CA 1
ATOM 647 C C . ASP A 1 84 ? -15.133 5.298 -27.157 1.00 64.12 84 ASP A C 1
ATOM 649 O O . ASP A 1 84 ? -15.496 5.861 -28.189 1.00 64.12 84 ASP A O 1
ATOM 653 N N . ASN A 1 85 ? -14.166 5.806 -26.385 1.00 75.25 85 ASN A N 1
ATOM 654 C CA . ASN A 1 85 ? -13.366 6.999 -26.692 1.00 75.25 85 ASN A CA 1
ATOM 655 C C . ASN A 1 85 ? -11.866 6.677 -26.882 1.00 75.25 85 ASN A C 1
ATOM 657 O O . ASN A 1 85 ? -11.022 7.583 -26.842 1.00 75.25 85 ASN A O 1
ATOM 661 N N . SER A 1 86 ? -11.525 5.397 -27.055 1.00 77.62 86 SER A N 1
ATOM 662 C CA . SER A 1 86 ? -10.165 4.865 -27.190 1.00 77.62 86 SER A CA 1
ATOM 663 C C . SER A 1 86 ? -9.349 5.592 -28.267 1.00 77.62 86 SER A C 1
ATOM 665 O O . SER A 1 86 ? -8.215 6.014 -28.004 1.00 77.62 86 SER A O 1
ATOM 667 N N . PHE A 1 87 ? -9.939 5.834 -29.443 1.00 83.88 87 PHE A N 1
ATOM 668 C CA . PHE A 1 87 ? -9.310 6.550 -30.557 1.00 83.88 87 PHE A CA 1
ATOM 669 C C . PHE A 1 87 ? -8.922 7.985 -30.177 1.00 83.88 87 PHE A C 1
ATOM 671 O O . PHE A 1 87 ? -7.745 8.356 -30.227 1.00 83.88 87 PHE A O 1
ATOM 678 N N . GLN A 1 88 ? -9.885 8.795 -29.732 1.00 85.00 88 GLN A N 1
ATOM 679 C CA . GLN A 1 88 ? -9.663 10.196 -29.364 1.00 85.00 88 GLN A CA 1
ATOM 680 C C . GLN A 1 88 ? -8.677 10.311 -28.198 1.00 85.00 88 GLN A C 1
ATOM 682 O O . GLN A 1 88 ? -7.842 11.224 -28.181 1.00 85.00 88 GLN A O 1
ATOM 687 N N . THR A 1 89 ? -8.740 9.380 -27.241 1.00 79.81 89 THR A N 1
ATOM 688 C CA . THR A 1 89 ? -7.803 9.281 -26.117 1.00 79.81 89 THR A CA 1
ATOM 689 C C . THR A 1 89 ? -6.386 8.992 -26.607 1.00 79.81 89 THR A C 1
ATOM 691 O O . THR A 1 89 ? -5.443 9.671 -26.189 1.00 79.81 89 THR A O 1
ATOM 694 N N . SER A 1 90 ? -6.220 8.051 -27.539 1.00 80.25 90 SER A N 1
ATOM 695 C CA . SER A 1 90 ? -4.918 7.706 -28.114 1.00 80.25 90 SER A CA 1
ATOM 696 C C . SER A 1 90 ? -4.310 8.872 -28.896 1.00 80.25 90 SER A C 1
ATOM 698 O O . SER A 1 90 ? -3.173 9.270 -28.628 1.00 80.25 90 SER A O 1
ATOM 700 N N . VAL A 1 91 ? -5.082 9.506 -29.786 1.00 84.00 91 VAL A N 1
ATOM 701 C CA . VAL A 1 91 ? -4.603 10.658 -30.567 1.00 84.00 91 VAL A CA 1
ATOM 702 C C . VAL A 1 91 ? -4.248 11.834 -29.643 1.00 84.00 91 VAL A C 1
ATOM 704 O O . VAL A 1 91 ? -3.213 12.478 -29.824 1.00 84.00 91 VAL A O 1
ATOM 707 N N . THR A 1 92 ? -5.032 12.069 -28.584 1.00 83.69 92 THR A N 1
ATOM 708 C CA . THR A 1 92 ? -4.742 13.112 -27.584 1.00 83.69 92 THR A CA 1
ATOM 709 C C . THR A 1 92 ? -3.442 12.822 -26.837 1.00 83.69 92 THR A C 1
ATOM 711 O O . THR A 1 92 ? -2.602 13.712 -26.695 1.00 83.69 92 THR A O 1
ATOM 714 N N . ARG A 1 93 ? -3.229 11.572 -26.409 1.00 81.25 93 ARG A N 1
ATOM 715 C CA . ARG A 1 93 ? -2.000 11.144 -25.727 1.00 81.25 93 ARG A CA 1
ATOM 716 C C . ARG A 1 93 ? -0.765 11.369 -26.601 1.00 81.25 93 ARG A C 1
ATOM 718 O O . ARG A 1 93 ? 0.229 11.906 -26.114 1.00 81.25 93 ARG A O 1
ATOM 725 N N . GLN A 1 94 ? -0.836 11.028 -27.889 1.00 86.12 94 GLN A N 1
ATOM 726 C CA . GLN A 1 94 ? 0.290 11.216 -28.809 1.00 86.12 94 GLN A CA 1
ATOM 727 C C . GLN A 1 94 ? 0.550 12.692 -29.147 1.00 86.12 94 GLN A C 1
ATOM 729 O O . GLN A 1 94 ? 1.709 13.101 -29.198 1.00 86.12 94 GLN A O 1
ATOM 734 N N . LEU A 1 95 ? -0.488 13.525 -29.298 1.00 84.62 95 LEU A N 1
ATOM 735 C CA . LEU A 1 95 ? -0.317 14.977 -29.459 1.00 84.62 95 LEU A CA 1
ATOM 736 C C . LEU A 1 95 ? 0.366 15.606 -28.237 1.00 84.62 95 LEU A C 1
ATOM 738 O O . LEU A 1 95 ? 1.287 16.406 -28.390 1.00 84.62 95 LEU A O 1
ATOM 742 N N . VAL A 1 96 ? -0.033 15.213 -27.022 1.00 79.69 96 VAL A N 1
ATOM 743 C CA . VAL A 1 96 ? 0.625 15.665 -25.785 1.00 79.69 96 VAL A CA 1
ATOM 744 C C . VAL A 1 96 ? 2.084 15.201 -25.737 1.00 79.69 96 VAL A C 1
ATOM 746 O O . VAL A 1 96 ? 2.948 15.972 -25.323 1.00 79.69 96 VAL A O 1
ATOM 749 N N . ARG A 1 97 ? 2.383 13.977 -26.189 1.00 79.00 97 ARG A N 1
ATOM 750 C CA . ARG A 1 97 ? 3.754 13.447 -26.254 1.00 79.00 97 ARG A CA 1
ATOM 751 C C . ARG A 1 97 ? 4.628 14.242 -27.228 1.00 79.00 97 ARG A C 1
ATOM 753 O O . ARG A 1 97 ? 5.687 14.719 -26.832 1.00 79.00 97 ARG A O 1
ATOM 760 N N . LEU A 1 98 ? 4.157 14.484 -28.453 1.00 81.88 98 LEU A N 1
ATOM 761 C CA . LEU A 1 98 ? 4.869 15.305 -29.441 1.00 81.88 98 LEU A CA 1
ATOM 762 C C . LEU A 1 98 ? 5.085 16.745 -28.955 1.00 81.88 98 LEU A C 1
ATOM 764 O O . LEU A 1 98 ? 6.156 17.312 -29.167 1.00 81.88 98 LEU A O 1
ATOM 768 N N . ARG A 1 99 ? 4.099 17.319 -28.257 1.00 83.44 99 ARG A N 1
ATOM 769 C CA . ARG A 1 99 ? 4.210 18.628 -27.602 1.00 83.44 99 ARG A CA 1
ATOM 770 C C . ARG A 1 99 ? 5.305 18.640 -26.532 1.00 83.44 99 ARG A C 1
ATOM 772 O O . ARG A 1 99 ? 6.177 19.499 -26.576 1.00 83.44 99 ARG A O 1
ATOM 779 N N . LYS A 1 100 ? 5.301 17.677 -25.602 1.00 78.44 100 LYS A N 1
ATOM 780 C CA . LYS A 1 100 ? 6.325 17.560 -24.542 1.00 78.44 100 LYS A CA 1
ATOM 781 C C . LYS A 1 100 ? 7.730 17.353 -25.107 1.00 78.44 100 LYS A C 1
ATOM 783 O O . LYS A 1 100 ? 8.689 17.893 -24.574 1.00 78.44 100 LYS A O 1
ATOM 788 N N . MET A 1 101 ? 7.837 16.626 -26.215 1.00 79.31 101 MET A N 1
ATOM 789 C CA . MET A 1 101 ? 9.082 16.451 -26.961 1.00 79.31 101 MET A CA 1
ATOM 790 C C . MET A 1 101 ? 9.479 17.689 -27.788 1.00 79.31 101 MET A C 1
ATOM 792 O O . MET A 1 101 ? 10.447 17.625 -28.543 1.00 79.31 101 MET A O 1
ATOM 796 N N . GLY A 1 102 ? 8.734 18.795 -27.718 1.00 83.50 102 GLY A N 1
ATOM 797 C CA . GLY A 1 102 ? 9.038 20.037 -28.428 1.00 83.50 102 GLY A CA 1
ATOM 798 C C . GLY A 1 102 ? 8.833 19.975 -29.944 1.00 83.50 102 GLY A C 1
ATOM 799 O O . GLY A 1 102 ? 9.400 20.799 -30.656 1.00 83.50 102 GLY A O 1
ATOM 800 N N . TYR A 1 103 ? 8.067 19.003 -30.456 1.00 84.12 103 TYR A N 1
ATOM 801 C CA . TYR A 1 103 ? 7.738 18.881 -31.885 1.00 84.12 103 TYR A CA 1
ATOM 802 C C . TYR A 1 103 ? 6.451 19.599 -32.281 1.00 84.12 103 TYR A C 1
ATOM 804 O O . TYR A 1 103 ? 6.239 19.802 -33.471 1.00 84.12 103 TYR A O 1
ATOM 812 N N . ILE A 1 104 ? 5.591 19.971 -31.331 1.00 85.88 104 ILE A N 1
ATOM 813 C CA . ILE A 1 104 ? 4.375 20.747 -31.600 1.00 85.88 104 ILE A CA 1
ATOM 814 C C . ILE A 1 104 ? 4.502 22.087 -30.895 1.00 85.88 104 ILE A C 1
ATOM 816 O O . ILE A 1 104 ? 4.730 22.132 -29.689 1.00 85.88 104 ILE A O 1
ATOM 820 N N . ALA A 1 105 ? 4.340 23.169 -31.652 1.00 72.06 105 ALA A N 1
ATOM 821 C CA . ALA A 1 105 ? 4.228 24.505 -31.085 1.00 72.06 105 ALA A CA 1
ATOM 822 C C . ALA A 1 105 ? 2.809 24.718 -30.550 1.00 72.06 105 ALA A C 1
ATOM 824 O O . ALA A 1 105 ? 1.865 24.539 -31.312 1.00 72.06 105 ALA A O 1
ATOM 825 N N . ASP A 1 106 ? 2.654 25.159 -29.301 1.00 66.31 106 ASP A N 1
ATOM 826 C CA . ASP A 1 106 ? 1.378 25.696 -28.829 1.00 66.31 106 ASP A CA 1
ATOM 827 C C . ASP A 1 106 ? 1.386 27.210 -28.928 1.00 66.31 106 ASP A C 1
ATOM 829 O O . ASP A 1 106 ? 2.302 27.883 -28.459 1.00 66.31 106 ASP A O 1
ATOM 833 N N . TRP A 1 107 ? 0.309 27.752 -29.474 1.00 61.56 107 TRP A N 1
ATOM 834 C CA . TRP A 1 107 ? 0.038 29.175 -29.389 1.00 61.56 107 TRP A CA 1
ATOM 835 C C . TRP A 1 107 ? -1.059 29.414 -28.360 1.00 61.56 107 TRP A C 1
ATOM 837 O O . TRP A 1 107 ? -2.129 28.825 -28.487 1.00 61.56 107 TRP A O 1
ATOM 847 N N . ASN A 1 108 ? -0.753 30.241 -27.354 1.00 63.84 108 ASN A N 1
ATOM 848 C CA . ASN A 1 108 ? -1.588 30.664 -26.223 1.00 63.84 108 ASN A CA 1
ATOM 849 C C . ASN A 1 108 ? -2.791 29.731 -25.905 1.00 63.84 108 ASN A C 1
ATOM 851 O O . ASN A 1 108 ? -3.865 29.875 -26.499 1.00 63.84 108 ASN A O 1
ATOM 855 N N . PRO A 1 109 ? -2.643 28.822 -24.922 1.00 60.69 109 PRO A N 1
ATOM 856 C CA . PRO A 1 109 ? -3.667 27.852 -24.524 1.00 60.69 109 PRO A CA 1
ATOM 857 C C . PRO A 1 109 ? -5.039 28.436 -24.152 1.00 60.69 109 PRO A C 1
ATOM 859 O O . PRO A 1 109 ? -6.018 27.691 -24.187 1.00 60.69 109 PRO A O 1
ATOM 862 N N . GLY A 1 110 ? -5.114 29.729 -23.807 1.00 60.66 110 GLY A N 1
ATOM 863 C CA . GLY A 1 110 ? -6.347 30.447 -23.463 1.00 60.66 110 GLY A CA 1
ATOM 864 C C . GLY A 1 110 ? -7.173 30.915 -24.667 1.00 60.66 110 GLY A C 1
ATOM 865 O O . GLY A 1 110 ? -8.179 31.596 -24.494 1.00 60.66 110 GLY A O 1
ATOM 866 N N . ARG A 1 111 ? -6.768 30.585 -25.900 1.00 66.75 111 ARG A N 1
ATOM 867 C CA . ARG A 1 111 ? -7.478 30.968 -27.129 1.00 66.75 111 ARG A CA 1
ATOM 868 C C . ARG A 1 111 ? -8.376 29.845 -27.646 1.00 66.75 111 ARG A C 1
ATOM 870 O O . ARG A 1 111 ? -8.035 28.669 -27.564 1.00 66.75 111 ARG A O 1
ATOM 877 N N . ARG A 1 112 ? -9.497 30.227 -28.275 1.00 67.56 112 ARG A N 1
ATOM 878 C CA . ARG A 1 112 ? -10.488 29.312 -28.886 1.00 67.56 112 ARG A CA 1
ATOM 879 C C . ARG A 1 112 ? -9.888 28.355 -29.928 1.00 67.56 112 ARG A C 1
ATOM 881 O O . ARG A 1 112 ? -10.347 27.225 -30.054 1.00 67.56 112 ARG A O 1
ATOM 888 N N . TYR A 1 113 ? -8.870 28.809 -30.659 1.00 70.25 113 TYR A N 1
ATOM 889 C CA . TYR A 1 113 ? -8.146 28.039 -31.670 1.00 70.25 113 TYR A CA 1
ATOM 890 C C . TYR A 1 113 ? -6.700 27.831 -31.227 1.00 70.25 113 TYR A C 1
ATOM 892 O O . TYR A 1 113 ? -6.045 28.786 -30.802 1.00 70.25 113 TYR A O 1
ATOM 900 N N . ARG A 1 114 ? -6.216 26.589 -31.340 1.00 74.00 114 ARG A N 1
ATOM 901 C CA . ARG A 1 114 ? -4.841 26.196 -31.006 1.00 74.00 114 ARG A CA 1
ATOM 902 C C . ARG A 1 114 ? -4.086 25.891 -32.280 1.00 74.00 114 ARG A C 1
ATOM 904 O O . ARG A 1 114 ? -4.625 25.231 -33.152 1.00 74.00 114 ARG A O 1
ATOM 911 N N . ILE A 1 115 ? -2.832 26.308 -32.373 1.00 71.75 115 ILE A N 1
ATOM 912 C CA . ILE A 1 115 ? -2.002 25.945 -33.520 1.00 71.75 115 ILE A CA 1
ATOM 913 C C . ILE A 1 115 ? -1.438 24.550 -33.279 1.00 71.75 115 ILE A C 1
ATOM 915 O O . ILE A 1 115 ? -0.731 24.342 -32.303 1.00 71.75 115 ILE A O 1
ATOM 919 N N . HIS A 1 116 ? -1.710 23.612 -34.178 1.00 78.81 116 HIS A N 1
ATOM 920 C CA . HIS A 1 116 ? -1.021 22.331 -34.219 1.00 78.81 116 HIS A CA 1
ATOM 921 C C . HIS A 1 116 ? -0.230 22.246 -35.526 1.00 78.81 116 HIS A C 1
ATOM 923 O O . HIS A 1 116 ? -0.783 22.084 -36.614 1.00 78.81 116 HIS A O 1
ATOM 929 N N . ARG A 1 117 ? 1.090 22.403 -35.420 1.00 83.94 117 ARG A N 1
ATOM 930 C CA . ARG A 1 117 ? 2.044 22.237 -36.523 1.00 83.94 117 ARG A CA 1
ATOM 931 C C . ARG A 1 117 ? 3.346 21.673 -35.986 1.00 83.94 117 ARG A C 1
ATOM 933 O O . ARG A 1 117 ? 3.650 21.877 -34.808 1.00 83.94 117 ARG A O 1
ATOM 940 N N . LEU A 1 118 ? 4.130 21.040 -36.854 1.00 84.69 118 LEU A N 1
ATOM 941 C CA . LEU A 1 118 ? 5.492 20.683 -36.486 1.00 84.69 118 LEU A CA 1
ATOM 942 C C . LEU A 1 118 ? 6.336 21.952 -36.300 1.00 84.69 118 LEU A C 1
ATOM 944 O O . LEU A 1 118 ? 6.431 22.777 -37.206 1.00 84.69 118 LEU A O 1
ATOM 948 N N . SER A 1 119 ? 6.916 22.123 -35.113 1.00 84.62 119 SER A N 1
ATOM 949 C CA . SER A 1 119 ? 7.852 23.214 -34.791 1.00 84.62 119 SER A CA 1
ATOM 950 C C . SER A 1 119 ? 9.260 22.950 -35.323 1.00 84.62 119 SER A C 1
ATOM 952 O O . SER A 1 119 ? 10.039 23.884 -35.481 1.00 84.62 119 SER A O 1
ATOM 954 N N . ARG A 1 120 ? 9.586 21.682 -35.595 1.00 83.44 120 ARG A N 1
ATOM 955 C CA . ARG A 1 120 ? 10.878 21.228 -36.115 1.00 83.44 120 ARG A CA 1
ATOM 956 C C . ARG A 1 120 ? 10.723 19.954 -36.955 1.00 83.44 120 ARG A C 1
ATOM 958 O O . ARG A 1 120 ? 9.738 19.229 -36.767 1.00 83.44 120 ARG A O 1
ATOM 965 N N . PRO A 1 121 ? 11.682 19.635 -37.844 1.00 85.69 121 PRO A N 1
ATOM 966 C CA . PRO A 1 121 ? 11.671 18.385 -38.597 1.00 85.69 121 PRO A CA 1
ATOM 967 C C . PRO A 1 121 ? 11.608 17.161 -37.675 1.00 85.69 121 PRO A C 1
ATOM 969 O O . PRO A 1 121 ? 12.363 17.043 -36.713 1.00 85.69 121 PRO A O 1
ATOM 972 N N . ALA A 1 122 ? 10.712 16.221 -37.983 1.00 83.00 122 ALA A N 1
ATOM 973 C CA . ALA A 1 122 ? 10.512 14.999 -37.197 1.00 83.00 122 ALA A CA 1
ATOM 974 C C . ALA A 1 122 ? 11.180 13.751 -37.811 1.00 83.00 122 ALA A C 1
ATOM 976 O O . ALA A 1 122 ? 10.896 12.644 -37.373 1.00 83.00 122 ALA A O 1
ATOM 977 N N . GLY A 1 123 ? 12.054 13.902 -38.817 1.00 78.94 123 GLY A N 1
ATOM 978 C CA . GLY A 1 123 ? 12.633 12.780 -39.577 1.00 78.94 123 GLY A CA 1
ATOM 979 C C . GLY A 1 123 ? 13.379 11.755 -38.714 1.00 78.94 123 GLY A C 1
ATOM 980 O O . GLY A 1 123 ? 13.091 10.568 -38.795 1.00 78.94 123 GLY A O 1
ATOM 981 N N . SER A 1 124 ? 14.249 12.211 -37.805 1.00 73.50 124 SER A N 1
ATOM 982 C CA . SER A 1 124 ? 14.956 11.335 -36.849 1.00 73.50 124 SER A CA 1
ATOM 983 C C . SER A 1 124 ? 14.008 10.639 -35.857 1.00 73.50 124 SER A C 1
ATOM 985 O O . SER A 1 124 ? 14.232 9.495 -35.465 1.00 73.50 124 SER A O 1
ATOM 987 N N . LEU A 1 125 ? 12.919 11.300 -35.448 1.00 75.88 125 LEU A N 1
ATOM 988 C CA . LEU A 1 125 ? 11.900 10.682 -34.596 1.00 75.88 125 LEU A CA 1
ATOM 989 C C . LEU A 1 125 ? 11.122 9.610 -35.368 1.00 75.88 125 LEU A C 1
ATOM 991 O O . LEU A 1 125 ? 10.941 8.513 -34.857 1.00 75.88 125 LEU A O 1
ATOM 995 N N . GLU A 1 126 ? 10.709 9.895 -36.601 1.00 78.81 126 GLU A N 1
ATOM 996 C CA . GLU A 1 126 ? 10.043 8.907 -37.449 1.00 78.81 126 GLU A CA 1
ATOM 997 C C . GLU A 1 126 ? 10.941 7.723 -37.790 1.00 78.81 126 GLU A C 1
ATOM 999 O O . GLU A 1 126 ? 10.440 6.607 -37.827 1.00 78.81 126 GLU A O 1
ATOM 1004 N N . GLY A 1 127 ? 12.237 7.956 -38.028 1.00 65.50 127 GLY A N 1
ATOM 1005 C CA . GLY A 1 127 ? 13.237 6.904 -38.198 1.00 65.50 127 GLY A CA 1
ATOM 1006 C C . GLY A 1 127 ? 13.238 5.980 -36.989 1.00 65.50 127 GLY A C 1
ATOM 1007 O O . GLY A 1 127 ? 12.872 4.823 -37.119 1.00 65.50 127 GLY A O 1
ATOM 1008 N N . ARG A 1 128 ? 13.449 6.526 -35.784 1.00 70.88 128 ARG A N 1
ATOM 1009 C CA . ARG A 1 128 ? 13.409 5.750 -34.530 1.00 70.88 128 ARG A CA 1
ATOM 1010 C C . ARG A 1 128 ? 12.095 4.997 -34.308 1.00 70.88 128 ARG A C 1
ATOM 1012 O O . ARG A 1 128 ? 12.125 3.863 -33.842 1.00 70.88 128 ARG A O 1
ATOM 1019 N N . ILE A 1 129 ? 10.950 5.604 -34.630 1.00 69.69 129 ILE A N 1
ATOM 1020 C CA . ILE A 1 129 ? 9.645 4.935 -34.507 1.00 69.69 129 ILE A CA 1
ATOM 1021 C C . ILE A 1 129 ? 9.528 3.801 -35.533 1.00 69.69 129 ILE A C 1
ATOM 1023 O O . ILE A 1 129 ? 9.146 2.691 -35.174 1.00 69.69 129 ILE A O 1
ATOM 1027 N N . ARG A 1 130 ? 9.887 4.043 -36.800 1.00 76.31 130 ARG A N 1
ATOM 1028 C CA . ARG A 1 130 ? 9.866 3.020 -37.855 1.00 76.31 130 ARG A CA 1
ATOM 1029 C C . ARG A 1 130 ? 10.870 1.910 -37.586 1.00 76.31 130 ARG A C 1
ATOM 1031 O O . ARG A 1 130 ? 10.542 0.770 -37.862 1.00 76.31 130 ARG A O 1
ATOM 1038 N N . ASP A 1 131 ? 12.034 2.209 -37.030 1.00 63.78 131 ASP A N 1
ATOM 1039 C CA . ASP A 1 131 ? 13.055 1.226 -36.673 1.00 63.78 131 ASP A CA 1
ATOM 1040 C C . ASP A 1 131 ? 12.608 0.392 -35.471 1.00 63.78 131 ASP A C 1
ATOM 1042 O O . ASP A 1 131 ? 12.776 -0.823 -35.475 1.00 63.78 131 ASP A O 1
ATOM 1046 N N . GLY A 1 132 ? 11.925 1.000 -34.494 1.00 59.19 132 GLY A N 1
ATOM 1047 C CA . GLY A 1 132 ? 11.235 0.273 -33.425 1.00 59.19 132 GLY A CA 1
ATOM 1048 C C . GLY A 1 132 ? 10.125 -0.644 -33.956 1.00 59.19 132 GLY A C 1
ATOM 1049 O O . GLY A 1 132 ? 10.017 -1.794 -33.533 1.00 59.19 132 GLY A O 1
ATOM 1050 N N . MET A 1 133 ? 9.346 -0.178 -34.939 1.00 60.94 133 MET A N 1
ATOM 1051 C CA . MET A 1 133 ? 8.299 -0.973 -35.595 1.00 60.94 133 MET A CA 1
ATOM 1052 C C . MET A 1 133 ? 8.866 -2.055 -36.534 1.00 60.94 133 MET A C 1
ATOM 1054 O O . MET A 1 133 ? 8.320 -3.151 -36.597 1.00 60.94 133 MET A O 1
ATOM 1058 N N . LYS A 1 134 ? 9.982 -1.799 -37.227 1.00 51.88 134 LYS A N 1
ATOM 1059 C CA . LYS A 1 134 ? 10.704 -2.768 -38.071 1.00 51.88 134 LYS A CA 1
ATOM 1060 C C . LYS A 1 134 ? 11.451 -3.796 -37.233 1.00 51.88 134 LYS A C 1
ATOM 1062 O O . LYS A 1 134 ? 11.462 -4.959 -37.601 1.00 51.88 134 LYS A O 1
ATOM 1067 N N . GLY A 1 135 ? 11.992 -3.418 -36.078 1.00 45.38 135 GLY A N 1
ATOM 1068 C CA . GLY A 1 135 ? 12.496 -4.363 -35.081 1.00 45.38 135 GLY A CA 1
ATOM 1069 C C . GLY A 1 135 ? 11.401 -5.295 -34.546 1.00 45.38 135 GLY A C 1
ATOM 1070 O O . GLY A 1 135 ? 11.701 -6.412 -34.135 1.00 45.38 135 GLY A O 1
ATOM 1071 N N . ALA A 1 136 ? 10.132 -4.871 -34.611 1.00 45.56 136 ALA A N 1
ATOM 1072 C CA . ALA A 1 136 ? 8.967 -5.698 -34.300 1.00 45.56 136 ALA A CA 1
ATOM 1073 C C . ALA A 1 136 ? 8.433 -6.515 -35.502 1.00 45.56 136 ALA A C 1
ATOM 1075 O O . ALA A 1 136 ? 7.831 -7.561 -35.281 1.00 45.56 136 ALA A O 1
ATOM 1076 N N . GLN A 1 137 ? 8.657 -6.082 -36.754 1.00 38.91 137 GLN A N 1
ATOM 1077 C CA . GLN A 1 137 ? 8.157 -6.737 -37.983 1.00 38.91 137 GLN A CA 1
ATOM 1078 C C . GLN A 1 137 ? 9.211 -7.557 -38.761 1.00 38.91 137 GLN A C 1
ATOM 1080 O O . GLN A 1 137 ? 8.846 -8.413 -39.556 1.00 38.91 137 GLN A O 1
ATOM 1085 N N . GLY A 1 138 ? 10.509 -7.341 -38.530 1.00 33.78 138 GLY A N 1
ATOM 1086 C CA . GLY A 1 138 ? 11.636 -8.055 -39.153 1.00 33.78 138 GLY A CA 1
ATOM 1087 C C . GLY A 1 138 ? 12.046 -9.341 -38.430 1.00 33.78 138 GLY A C 1
ATOM 1088 O O . GLY A 1 138 ? 13.107 -9.906 -38.696 1.00 33.78 138 GLY A O 1
ATOM 1089 N N . ALA A 1 139 ? 11.222 -9.814 -37.498 1.00 31.70 139 ALA A N 1
ATOM 1090 C CA . ALA A 1 139 ? 11.368 -11.141 -36.939 1.00 31.70 139 ALA A CA 1
ATOM 1091 C C . ALA A 1 139 ? 10.919 -12.163 -37.993 1.00 31.70 139 ALA A C 1
ATOM 1093 O O . ALA A 1 139 ? 9.757 -12.174 -38.393 1.00 31.70 139 ALA A O 1
ATOM 1094 N N . ARG A 1 140 ? 11.848 -13.015 -38.446 1.00 30.20 140 ARG A N 1
ATOM 1095 C CA . ARG A 1 140 ? 11.559 -14.185 -39.293 1.00 30.20 140 ARG A CA 1
ATOM 1096 C C . ARG A 1 140 ? 10.287 -14.909 -38.805 1.00 30.20 140 ARG A C 1
ATOM 1098 O O . ARG A 1 140 ? 10.109 -15.003 -37.582 1.00 30.20 140 ARG A O 1
ATOM 1105 N N . PRO A 1 141 ? 9.453 -15.471 -39.704 1.00 33.09 141 PRO A N 1
ATOM 1106 C CA . PRO A 1 141 ? 8.329 -16.320 -39.316 1.00 33.09 141 PRO A CA 1
ATOM 1107 C C . PRO A 1 141 ? 8.894 -17.535 -38.568 1.00 33.09 141 PRO A C 1
ATOM 1109 O O . PRO A 1 141 ? 9.458 -18.449 -39.158 1.00 33.09 141 PRO A O 1
ATOM 1112 N N . GLY A 1 142 ? 8.874 -17.459 -37.238 1.00 31.91 142 GLY A N 1
ATOM 1113 C CA . GLY A 1 142 ? 9.613 -18.360 -36.354 1.00 31.91 142 GLY A CA 1
ATOM 1114 C C . GLY A 1 142 ? 9.917 -17.773 -34.973 1.00 31.91 142 GLY A C 1
ATOM 1115 O O . GLY A 1 142 ? 10.012 -18.526 -34.004 1.00 31.91 142 GLY A O 1
ATOM 1116 N N . MET A 1 143 ? 9.984 -16.443 -34.814 1.00 38.47 143 MET A N 1
ATOM 1117 C CA . MET A 1 143 ? 10.030 -15.843 -33.474 1.00 38.47 143 MET A CA 1
ATOM 1118 C C . MET A 1 143 ? 8.603 -15.701 -32.938 1.00 38.47 143 MET A C 1
ATOM 1120 O O . MET A 1 143 ? 7.945 -14.686 -33.142 1.00 38.47 143 MET A O 1
ATOM 1124 N N . ARG A 1 144 ? 8.123 -16.769 -32.289 1.00 40.81 144 ARG A N 1
ATOM 1125 C CA . ARG A 1 144 ? 6.852 -16.807 -31.549 1.00 40.81 144 ARG A CA 1
ATOM 1126 C C . ARG A 1 144 ? 6.667 -15.513 -30.756 1.00 40.81 144 ARG A C 1
ATOM 1128 O O . ARG A 1 144 ? 7.623 -15.044 -30.132 1.00 40.81 144 ARG A O 1
ATOM 1135 N N . ASP A 1 145 ? 5.445 -14.987 -30.751 1.00 50.34 145 ASP A N 1
ATOM 1136 C CA . ASP A 1 145 ? 4.991 -13.991 -29.786 1.00 50.34 145 ASP A CA 1
ATOM 1137 C C . ASP A 1 145 ? 5.503 -14.383 -28.388 1.00 50.34 145 ASP A C 1
ATOM 1139 O O . ASP A 1 145 ? 5.083 -15.380 -27.796 1.00 50.34 145 ASP A O 1
ATOM 1143 N N . ARG A 1 146 ? 6.520 -13.662 -27.900 1.00 59.38 146 ARG A N 1
ATOM 1144 C CA . ARG A 1 146 ? 7.117 -13.920 -26.584 1.00 59.38 146 ARG A CA 1
ATOM 1145 C C . ARG A 1 146 ? 6.279 -13.306 -25.467 1.00 59.38 146 ARG A C 1
ATOM 1147 O O . ARG A 1 146 ? 6.589 -13.567 -24.310 1.00 59.38 146 ARG A O 1
ATOM 1154 N N . GLY A 1 147 ? 5.229 -12.538 -25.774 1.00 66.25 147 GLY A N 1
ATOM 1155 C CA . GLY A 1 147 ? 4.320 -11.955 -24.788 1.00 66.25 147 GLY A CA 1
ATOM 1156 C C . GLY A 1 147 ? 3.709 -13.011 -23.860 1.00 66.25 147 GLY A C 1
ATOM 1157 O O . GLY A 1 147 ? 3.913 -12.919 -22.647 1.00 66.25 147 GLY A O 1
ATOM 1158 N N . PRO A 1 148 ? 3.060 -14.065 -24.393 1.00 79.12 148 PRO A N 1
ATOM 1159 C CA . PRO A 1 148 ? 2.541 -15.176 -23.597 1.00 79.12 148 PRO A CA 1
ATOM 1160 C C . PRO A 1 148 ? 3.611 -15.885 -22.754 1.00 79.12 148 PRO A C 1
ATOM 1162 O O . PRO A 1 148 ? 3.360 -16.230 -21.599 1.00 79.12 148 PRO A O 1
ATOM 1165 N N . ALA A 1 149 ? 4.824 -16.061 -23.290 1.00 82.75 149 ALA A N 1
ATOM 1166 C CA . ALA A 1 149 ? 5.929 -16.679 -22.556 1.00 82.75 149 ALA A CA 1
ATOM 1167 C C . ALA A 1 149 ? 6.428 -15.788 -21.403 1.00 82.75 149 ALA A C 1
ATOM 1169 O O . ALA A 1 149 ? 6.558 -16.270 -20.283 1.00 82.75 149 ALA A O 1
ATOM 1170 N N . LEU A 1 150 ? 6.629 -14.487 -21.644 1.00 88.25 150 LEU A N 1
ATOM 1171 C CA . LEU A 1 150 ? 7.035 -13.515 -20.624 1.00 88.25 150 LEU A CA 1
ATOM 1172 C C . LEU A 1 150 ? 5.975 -13.357 -19.530 1.00 88.25 150 LEU A C 1
ATOM 1174 O O . LEU A 1 150 ? 6.325 -13.272 -18.357 1.00 88.25 150 LEU A O 1
ATOM 1178 N N . MET A 1 151 ? 4.689 -13.356 -19.894 1.00 90.94 151 MET A N 1
ATOM 1179 C CA . MET A 1 151 ? 3.580 -13.348 -18.937 1.00 90.94 151 MET A CA 1
ATOM 1180 C C . MET A 1 151 ? 3.631 -14.580 -18.034 1.00 90.94 151 MET A C 1
ATOM 1182 O O . MET A 1 151 ? 3.647 -14.453 -16.808 1.00 90.94 151 MET A O 1
ATOM 1186 N N . ARG A 1 152 ? 3.715 -15.770 -18.641 1.00 89.12 152 ARG A N 1
ATOM 1187 C CA . ARG A 1 152 ? 3.811 -17.039 -17.916 1.00 89.12 152 ARG A CA 1
ATOM 1188 C C . ARG A 1 152 ? 5.020 -17.055 -16.985 1.00 89.12 152 ARG A C 1
ATOM 1190 O O . ARG A 1 152 ? 4.865 -17.398 -15.818 1.00 89.12 152 ARG A O 1
ATOM 1197 N N . ASP A 1 153 ? 6.188 -16.644 -17.469 1.00 90.75 153 ASP A N 1
ATOM 1198 C CA . ASP A 1 153 ? 7.424 -16.632 -16.685 1.00 90.75 153 ASP A CA 1
ATOM 1199 C C . ASP A 1 153 ? 7.355 -15.620 -15.531 1.00 90.75 153 ASP A C 1
ATOM 1201 O O . ASP A 1 153 ? 7.753 -15.930 -14.409 1.00 90.75 153 ASP A O 1
ATOM 1205 N N . PHE A 1 154 ? 6.795 -14.427 -15.761 1.00 92.56 154 PHE A N 1
ATOM 1206 C CA . PHE A 1 154 ? 6.645 -13.403 -14.724 1.00 92.56 154 PHE A CA 1
ATOM 1207 C C . PHE A 1 154 ? 5.737 -13.893 -13.592 1.00 92.56 154 PHE A C 1
ATOM 1209 O O . PHE A 1 154 ? 6.116 -13.845 -12.420 1.00 92.56 154 PHE A O 1
ATOM 1216 N N . VAL A 1 155 ? 4.560 -14.424 -13.935 1.00 91.50 155 VAL A N 1
ATOM 1217 C CA . VAL A 1 155 ? 3.618 -14.987 -12.956 1.00 91.50 155 VAL A CA 1
ATOM 1218 C C . VAL A 1 155 ? 4.220 -16.215 -12.265 1.00 91.50 155 VAL A C 1
ATOM 1220 O O . VAL A 1 155 ? 4.093 -16.358 -11.047 1.00 91.50 155 VAL A O 1
ATOM 1223 N N . TRP A 1 156 ? 4.940 -17.070 -12.997 1.00 90.88 156 TRP A N 1
ATOM 1224 C CA . TRP A 1 156 ? 5.629 -18.231 -12.431 1.00 90.88 156 TRP A CA 1
ATOM 1225 C C . TRP A 1 156 ? 6.673 -17.830 -11.390 1.00 90.88 156 TRP A C 1
ATOM 1227 O O . TRP A 1 156 ? 6.719 -18.417 -10.308 1.00 90.88 156 TRP A O 1
ATOM 1237 N N . ILE A 1 157 ? 7.484 -16.808 -11.680 1.00 90.88 157 ILE A N 1
ATOM 1238 C CA . ILE A 1 157 ? 8.472 -16.268 -10.742 1.00 90.88 157 ILE A CA 1
ATOM 1239 C C . ILE A 1 157 ? 7.790 -15.818 -9.450 1.00 90.88 157 ILE A C 1
ATOM 1241 O O . ILE A 1 157 ? 8.252 -16.186 -8.363 1.00 90.88 157 ILE A O 1
ATOM 1245 N N . LEU A 1 158 ? 6.698 -15.053 -9.557 1.00 91.12 158 LEU A N 1
ATOM 1246 C CA . LEU A 1 158 ? 5.949 -14.563 -8.400 1.00 91.12 158 LEU A CA 1
ATOM 1247 C C . LEU A 1 158 ? 5.371 -15.713 -7.576 1.00 91.12 158 LEU A C 1
ATOM 1249 O O . LEU A 1 158 ? 5.556 -15.734 -6.362 1.00 91.12 158 LEU A O 1
ATOM 1253 N N . ARG A 1 159 ? 4.746 -16.700 -8.220 1.00 89.44 159 ARG A N 1
ATOM 1254 C CA . ARG A 1 159 ? 4.060 -17.803 -7.538 1.00 89.44 159 ARG A CA 1
ATOM 1255 C C . ARG A 1 159 ? 5.029 -18.840 -6.967 1.00 89.44 159 ARG A C 1
ATOM 1257 O O . ARG A 1 159 ? 5.022 -19.090 -5.765 1.00 89.44 159 ARG A O 1
ATOM 1264 N N . HIS A 1 160 ? 5.937 -19.374 -7.781 1.00 86.19 160 HIS A N 1
ATOM 1265 C CA . HIS A 1 160 ? 6.758 -20.546 -7.435 1.00 86.19 160 HIS A CA 1
ATOM 1266 C C . HIS A 1 160 ? 8.198 -20.219 -7.043 1.00 86.19 160 HIS A C 1
ATOM 1268 O O . HIS A 1 160 ? 8.893 -21.057 -6.474 1.00 86.19 160 HIS A O 1
ATOM 1274 N N . GLY A 1 161 ? 8.680 -19.006 -7.318 1.00 83.19 161 GLY A N 1
ATOM 1275 C CA . GLY A 1 161 ? 10.030 -18.634 -6.916 1.00 83.19 161 GLY A CA 1
ATOM 1276 C C . GLY A 1 161 ? 10.202 -18.704 -5.399 1.00 83.19 161 GLY A C 1
ATOM 1277 O O . GLY A 1 161 ? 9.322 -18.245 -4.675 1.00 83.19 161 GLY A O 1
ATOM 1278 N N . HIS A 1 162 ? 11.340 -19.215 -4.918 1.00 80.06 162 HIS A N 1
ATOM 1279 C CA . HIS A 1 162 ? 11.649 -19.245 -3.483 1.00 80.06 162 HIS A CA 1
ATOM 1280 C C . HIS A 1 162 ? 11.569 -17.835 -2.871 1.00 80.06 162 HIS A C 1
ATOM 1282 O O . HIS A 1 162 ? 11.978 -16.851 -3.509 1.00 80.06 162 HIS A O 1
ATOM 1288 N N . LYS A 1 163 ? 11.025 -17.742 -1.651 1.00 79.81 163 LYS A N 1
ATOM 1289 C CA . LYS A 1 163 ? 10.776 -16.491 -0.920 1.00 79.81 163 LYS A CA 1
ATOM 1290 C C . LYS A 1 163 ? 11.197 -16.656 0.540 1.00 79.81 163 LYS A C 1
ATOM 1292 O O . LYS A 1 163 ? 10.554 -17.369 1.293 1.00 79.81 163 LYS A O 1
ATOM 1297 N N . ASP A 1 164 ? 12.242 -15.934 0.939 1.00 71.81 164 ASP A N 1
ATOM 1298 C CA . ASP A 1 164 ? 12.585 -15.713 2.357 1.00 71.81 164 ASP A CA 1
ATOM 1299 C C . ASP A 1 164 ? 11.962 -14.413 2.914 1.00 71.81 164 ASP A C 1
ATOM 1301 O O . ASP A 1 164 ? 12.116 -14.073 4.090 1.00 71.81 164 ASP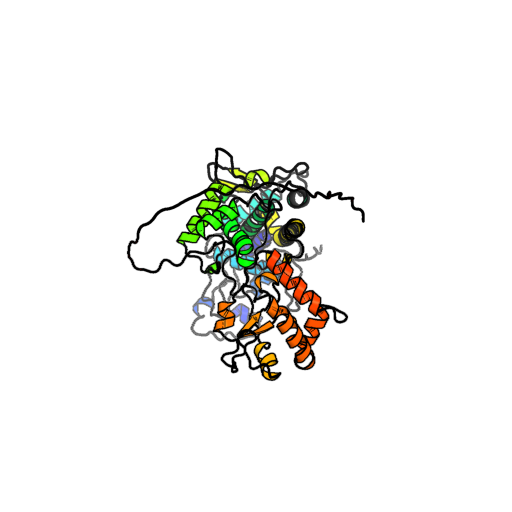 A O 1
ATOM 1305 N N . GLY A 1 165 ? 11.293 -13.650 2.046 1.00 83.31 165 GLY A N 1
ATOM 1306 C CA . GLY A 1 165 ? 10.757 -12.322 2.309 1.00 83.31 165 GLY A CA 1
ATOM 1307 C C . GLY A 1 165 ? 10.086 -11.728 1.074 1.00 83.31 165 GLY A C 1
ATOM 1308 O O . GLY A 1 165 ? 9.948 -12.379 0.037 1.00 83.31 165 GLY A O 1
ATOM 1309 N N . THR A 1 166 ? 9.715 -10.455 1.168 1.00 90.56 166 THR A N 1
ATOM 1310 C CA . THR A 1 166 ? 8.854 -9.778 0.186 1.00 90.56 166 THR A CA 1
ATOM 1311 C C . THR A 1 166 ? 9.594 -9.050 -0.945 1.00 90.56 166 THR A C 1
ATOM 1313 O O . THR A 1 166 ? 8.964 -8.414 -1.789 1.00 90.56 166 THR A O 1
ATOM 1316 N N . TYR A 1 167 ? 10.923 -9.189 -1.035 1.00 91.94 167 TYR A N 1
ATOM 1317 C CA . TYR A 1 167 ? 11.750 -8.486 -2.031 1.00 91.94 167 TYR A CA 1
ATOM 1318 C C . TYR A 1 167 ? 11.379 -8.780 -3.482 1.00 91.94 167 TYR A C 1
ATOM 1320 O O . TYR A 1 167 ? 11.496 -7.900 -4.328 1.00 91.94 167 TYR A O 1
ATOM 1328 N N . LYS A 1 168 ? 10.920 -9.999 -3.781 1.00 91.38 168 LYS A N 1
ATOM 1329 C CA . LYS A 1 168 ? 10.512 -10.378 -5.137 1.00 91.38 168 LYS A CA 1
ATOM 1330 C C . LYS A 1 168 ? 9.312 -9.547 -5.601 1.00 91.38 168 LYS A C 1
ATOM 1332 O O . LYS A 1 168 ? 9.345 -8.985 -6.690 1.00 91.38 168 LYS A O 1
ATOM 1337 N N . PHE A 1 169 ? 8.312 -9.383 -4.738 1.00 94.31 169 PHE A N 1
ATOM 1338 C CA . PHE A 1 169 ? 7.143 -8.550 -5.016 1.00 94.31 169 PHE A CA 1
ATOM 1339 C C . PHE A 1 169 ? 7.511 -7.068 -5.104 1.00 94.31 169 PHE A C 1
ATOM 1341 O O . PHE A 1 169 ? 7.100 -6.387 -6.041 1.00 94.31 169 PHE A O 1
ATOM 1348 N N . ALA A 1 170 ? 8.347 -6.586 -4.179 1.00 94.94 170 ALA A N 1
ATOM 1349 C CA . ALA A 1 170 ? 8.820 -5.205 -4.186 1.00 94.94 170 ALA A CA 1
ATOM 1350 C C . ALA A 1 170 ? 9.618 -4.869 -5.459 1.00 94.94 170 ALA A C 1
ATOM 1352 O O . ALA A 1 170 ? 9.422 -3.800 -6.035 1.00 94.94 170 ALA A O 1
ATOM 1353 N N . LEU A 1 171 ? 10.472 -5.782 -5.942 1.00 95.25 171 LEU A N 1
ATOM 1354 C CA . LEU A 1 171 ? 11.219 -5.589 -7.185 1.00 95.25 171 LEU A CA 1
ATOM 1355 C C . LEU A 1 171 ? 10.297 -5.614 -8.407 1.00 95.25 171 LEU A C 1
ATOM 1357 O O . LEU A 1 171 ? 10.374 -4.706 -9.227 1.00 95.25 171 LEU A O 1
ATOM 1361 N N . ALA A 1 172 ? 9.401 -6.602 -8.508 1.00 95.81 172 ALA A N 1
ATOM 1362 C CA . ALA A 1 172 ? 8.422 -6.666 -9.593 1.00 95.81 172 ALA A CA 1
ATOM 1363 C C . ALA A 1 172 ? 7.592 -5.378 -9.682 1.00 95.81 172 ALA A C 1
ATOM 1365 O O . ALA A 1 172 ? 7.475 -4.791 -10.758 1.00 95.81 172 ALA A O 1
ATOM 1366 N N . ARG A 1 173 ? 7.088 -4.896 -8.538 1.00 96.50 173 ARG A N 1
ATOM 1367 C CA . ARG A 1 173 ? 6.373 -3.620 -8.439 1.00 96.50 173 ARG A CA 1
ATOM 1368 C C . ARG A 1 173 ? 7.244 -2.450 -8.893 1.00 96.50 173 ARG A C 1
ATOM 1370 O O . ARG A 1 173 ? 6.793 -1.656 -9.707 1.00 96.50 173 ARG A O 1
ATOM 1377 N N . ALA A 1 174 ? 8.490 -2.361 -8.423 1.00 96.44 174 ALA A N 1
ATOM 1378 C CA . ALA A 1 174 ? 9.394 -1.267 -8.780 1.00 96.44 174 ALA A CA 1
ATOM 1379 C C . ALA A 1 174 ? 9.701 -1.215 -10.287 1.00 96.44 174 ALA A C 1
ATOM 1381 O O . ALA A 1 174 ? 9.774 -0.121 -10.852 1.00 96.44 174 ALA A O 1
ATOM 1382 N N . LEU A 1 175 ? 9.863 -2.376 -10.936 1.00 96.06 175 LEU A N 1
ATOM 1383 C CA . LEU A 1 175 ? 10.077 -2.484 -12.383 1.00 96.06 175 LEU A CA 1
ATOM 1384 C C . LEU A 1 175 ? 8.826 -2.080 -13.171 1.00 96.06 175 LEU A C 1
ATOM 1386 O O . LEU A 1 175 ? 8.935 -1.318 -14.132 1.00 96.06 175 LEU A O 1
ATOM 1390 N N . LEU A 1 176 ? 7.646 -2.543 -12.746 1.00 95.81 176 LEU A N 1
ATOM 1391 C CA . LEU A 1 176 ? 6.367 -2.150 -13.341 1.00 95.81 176 LEU A CA 1
ATOM 1392 C C . LEU A 1 176 ? 6.122 -0.646 -13.196 1.00 95.81 176 LEU A C 1
ATOM 1394 O O . LEU A 1 176 ? 5.820 0.015 -14.185 1.00 95.81 176 LEU A O 1
ATOM 1398 N N . ASP A 1 177 ? 6.305 -0.093 -11.995 1.00 94.12 177 ASP A N 1
ATOM 1399 C CA . ASP A 1 177 ? 6.137 1.336 -11.722 1.00 94.12 177 ASP A CA 1
ATOM 1400 C C . ASP A 1 177 ? 7.132 2.179 -12.528 1.00 94.12 177 ASP A C 1
ATOM 1402 O O . ASP A 1 177 ? 6.757 3.228 -13.049 1.00 94.12 177 ASP A O 1
ATOM 1406 N N . TYR A 1 178 ? 8.384 1.723 -12.675 1.00 94.94 178 TYR A N 1
ATOM 1407 C CA . TYR A 1 178 ? 9.374 2.396 -13.520 1.00 94.94 178 TYR A CA 1
ATOM 1408 C C . TYR A 1 178 ? 8.907 2.440 -14.977 1.00 94.94 178 TYR A C 1
ATOM 1410 O O . TYR A 1 178 ? 8.820 3.514 -15.574 1.00 94.94 178 TYR A O 1
ATOM 1418 N N . CYS A 1 179 ? 8.559 1.281 -15.540 1.00 91.38 179 CYS A N 1
ATOM 1419 C CA . CYS A 1 179 ? 8.145 1.184 -16.934 1.00 91.38 179 CYS A CA 1
ATOM 1420 C C . CYS A 1 179 ? 6.866 1.986 -17.184 1.00 91.38 179 CYS A C 1
ATOM 1422 O O . CYS A 1 179 ? 6.831 2.785 -18.109 1.00 91.38 179 CYS A O 1
ATOM 1424 N N . ASN A 1 180 ? 5.853 1.872 -16.324 1.00 89.25 180 ASN A N 1
ATOM 1425 C CA . ASN A 1 180 ? 4.599 2.608 -16.471 1.00 89.25 180 ASN A CA 1
ATOM 1426 C C . ASN A 1 180 ? 4.783 4.127 -16.340 1.00 89.25 180 ASN A C 1
ATOM 1428 O O . ASN A 1 180 ? 4.248 4.888 -17.144 1.00 89.25 180 ASN A O 1
ATOM 1432 N N . LYS A 1 181 ? 5.594 4.582 -15.373 1.00 85.62 181 LYS A N 1
ATOM 1433 C CA . LYS A 1 181 ? 5.883 6.011 -15.180 1.00 85.62 181 LYS A CA 1
ATOM 1434 C C . LYS A 1 181 ? 6.551 6.635 -16.406 1.00 85.62 181 LYS A C 1
ATOM 1436 O O . LYS A 1 181 ? 6.260 7.785 -16.734 1.00 85.62 181 LYS A O 1
ATOM 1441 N N . HIS A 1 182 ? 7.465 5.907 -17.043 1.00 76.62 182 HIS A N 1
ATOM 1442 C CA . HIS A 1 182 ? 8.250 6.410 -18.171 1.00 76.62 182 HIS A CA 1
ATOM 1443 C C . HIS A 1 182 ? 7.669 6.022 -19.546 1.00 76.62 182 HIS A C 1
ATOM 1445 O O . HIS A 1 182 ? 8.004 6.639 -20.555 1.00 76.62 182 HIS A O 1
ATOM 1451 N N . GLY A 1 183 ? 6.766 5.043 -19.610 1.00 76.06 183 GLY A N 1
ATOM 1452 C CA . GLY A 1 183 ? 6.132 4.558 -20.834 1.00 76.06 183 GLY A CA 1
ATOM 1453 C C . GLY A 1 183 ? 7.145 4.201 -21.926 1.00 76.06 183 GLY A C 1
ATOM 1454 O O . GLY A 1 183 ? 8.188 3.605 -21.671 1.00 76.06 183 GLY A O 1
ATOM 1455 N N . GLY A 1 184 ? 6.864 4.623 -23.162 1.00 62.97 184 GLY A N 1
ATOM 1456 C CA . GLY A 1 184 ? 7.776 4.453 -24.304 1.00 62.97 184 GLY A CA 1
ATOM 1457 C C . GLY A 1 184 ? 9.055 5.306 -24.254 1.00 62.97 184 GLY A C 1
ATOM 1458 O O . GLY A 1 184 ? 9.805 5.310 -25.224 1.00 62.97 184 GLY A O 1
ATOM 1459 N N . GLU A 1 185 ? 9.287 6.066 -23.179 1.00 66.25 185 GLU A N 1
ATOM 1460 C CA . GLU A 1 185 ? 10.527 6.814 -22.912 1.00 66.25 185 GLU A CA 1
ATOM 1461 C C . GLU A 1 185 ? 11.372 6.154 -21.810 1.00 66.25 185 GLU A C 1
ATOM 1463 O O . GLU A 1 185 ? 12.424 6.679 -21.439 1.00 66.25 185 GLU A O 1
ATOM 1468 N N . ALA A 1 186 ? 10.929 5.008 -21.277 1.00 75.81 186 ALA A N 1
ATOM 1469 C CA . ALA A 1 186 ? 11.700 4.241 -20.311 1.00 75.81 186 ALA A CA 1
ATOM 1470 C C . ALA A 1 186 ? 13.058 3.868 -20.910 1.00 75.81 186 ALA A C 1
ATOM 1472 O O . ALA A 1 186 ? 13.146 3.270 -21.986 1.00 75.81 186 ALA A O 1
ATOM 1473 N N . ARG A 1 187 ? 14.132 4.221 -20.202 1.00 85.62 187 ARG A N 1
ATOM 1474 C CA . ARG A 1 187 ? 15.462 3.719 -20.538 1.00 85.62 187 ARG A CA 1
ATOM 1475 C C . ARG A 1 187 ? 15.556 2.267 -20.065 1.00 85.62 187 ARG A C 1
ATOM 1477 O O . ARG A 1 187 ? 14.977 1.934 -19.033 1.00 85.62 187 ARG A O 1
ATOM 1484 N N . PRO A 1 188 ? 16.281 1.396 -20.781 1.00 89.25 188 PRO A N 1
ATOM 1485 C CA . PRO A 1 188 ? 16.483 0.025 -20.324 1.00 89.25 188 PRO A CA 1
ATOM 1486 C C . PRO A 1 188 ? 17.282 -0.025 -19.018 1.00 89.25 188 PRO A C 1
ATOM 1488 O O . PRO A 1 188 ? 17.130 -0.970 -18.256 1.00 89.25 188 PRO A O 1
ATOM 1491 N N . GLU A 1 189 ? 18.101 0.987 -18.738 1.00 92.38 189 GLU A N 1
ATOM 1492 C CA . GLU A 1 189 ? 18.959 1.055 -17.557 1.00 92.38 189 GLU A CA 1
ATOM 1493 C C . GLU A 1 189 ? 18.245 1.688 -16.359 1.00 92.38 189 GLU A C 1
ATOM 1495 O O . GLU A 1 189 ? 17.872 2.864 -16.367 1.00 92.38 189 GLU A O 1
ATOM 1500 N N . ILE A 1 190 ? 18.099 0.896 -15.301 1.00 94.94 190 ILE A N 1
ATOM 1501 C CA . ILE A 1 190 ? 17.487 1.263 -14.031 1.00 94.94 190 ILE A CA 1
ATOM 1502 C C . ILE A 1 190 ? 18.576 1.254 -12.952 1.00 94.94 190 ILE A C 1
ATOM 1504 O O . ILE A 1 190 ? 19.080 0.184 -12.598 1.00 94.94 190 ILE A O 1
ATOM 1508 N N . PRO A 1 191 ? 18.933 2.415 -12.379 1.00 94.19 191 PRO A N 1
ATOM 1509 C CA . PRO A 1 191 ? 19.903 2.472 -11.293 1.00 94.19 191 PRO A CA 1
ATOM 1510 C C . PRO A 1 191 ? 19.394 1.764 -10.034 1.00 94.19 191 PRO A C 1
ATOM 1512 O O . PRO A 1 191 ? 18.244 1.938 -9.629 1.00 94.19 191 PRO A O 1
ATOM 1515 N N . TYR A 1 192 ? 20.264 1.057 -9.319 1.00 94.25 192 TYR A N 1
ATOM 1516 C CA . TYR A 1 192 ? 19.923 0.439 -8.034 1.00 94.25 192 TYR A CA 1
ATOM 1517 C C . TYR A 1 192 ? 19.481 1.469 -6.995 1.00 94.25 192 TYR A C 1
ATOM 1519 O O . TYR A 1 192 ? 18.635 1.173 -6.157 1.00 94.25 192 TYR A O 1
ATOM 1527 N N . ARG A 1 193 ? 19.972 2.712 -7.083 1.00 95.19 193 ARG A N 1
ATOM 1528 C CA . ARG A 1 193 ? 19.506 3.816 -6.230 1.00 95.19 193 ARG A CA 1
ATOM 1529 C C . ARG A 1 193 ? 18.010 4.106 -6.414 1.00 95.19 193 ARG A C 1
ATOM 1531 O O . ARG A 1 193 ? 17.335 4.437 -5.442 1.00 95.19 193 ARG A O 1
ATOM 1538 N N . TYR A 1 194 ? 17.475 3.941 -7.628 1.00 95.44 194 TYR A N 1
ATOM 1539 C CA . TYR A 1 194 ? 16.032 4.031 -7.867 1.00 95.44 194 TYR A CA 1
ATOM 1540 C C . TYR A 1 194 ? 15.291 2.890 -7.155 1.00 95.44 194 TYR A C 1
ATOM 1542 O O . TYR A 1 194 ? 14.315 3.141 -6.447 1.00 95.44 194 TYR A O 1
ATOM 1550 N N . LEU A 1 195 ? 15.789 1.653 -7.276 1.00 96.25 195 LEU A N 1
ATOM 1551 C CA . LEU A 1 195 ? 15.205 0.488 -6.603 1.00 96.25 195 LEU A CA 1
ATOM 1552 C C . LEU A 1 195 ? 15.232 0.645 -5.075 1.00 96.25 195 LEU A C 1
ATOM 1554 O O . LEU A 1 195 ? 14.212 0.441 -4.424 1.00 96.25 195 LEU A O 1
ATOM 1558 N N . ALA A 1 196 ? 16.353 1.098 -4.511 1.00 96.50 196 ALA A N 1
ATOM 1559 C CA . ALA A 1 196 ? 16.498 1.386 -3.086 1.00 96.50 196 ALA A CA 1
ATOM 1560 C C . ALA A 1 196 ? 15.502 2.453 -2.605 1.00 96.50 196 ALA A C 1
ATOM 1562 O O . ALA A 1 196 ? 14.851 2.270 -1.577 1.00 96.50 196 ALA A O 1
ATOM 1563 N N . SER A 1 197 ? 15.310 3.528 -3.379 1.00 96.62 197 SER A N 1
ATOM 1564 C CA . SER A 1 197 ? 14.296 4.547 -3.084 1.00 96.62 197 SER A CA 1
ATOM 1565 C C . SER A 1 197 ? 12.876 3.982 -3.095 1.00 96.62 197 SER A C 1
ATOM 1567 O O . SER A 1 197 ? 12.062 4.374 -2.260 1.00 96.62 197 SER A O 1
ATOM 1569 N N . LYS A 1 198 ? 12.562 3.073 -4.023 1.00 96.00 198 LYS A N 1
ATOM 1570 C CA . LYS A 1 198 ? 11.242 2.435 -4.088 1.00 96.00 198 LYS A CA 1
ATOM 1571 C C . LYS A 1 198 ? 11.020 1.447 -2.955 1.00 96.00 198 LYS A C 1
ATOM 1573 O O . LYS A 1 198 ? 9.949 1.426 -2.362 1.00 96.00 198 LYS A O 1
ATOM 1578 N N . PHE A 1 199 ? 12.051 0.700 -2.585 1.00 95.81 199 PHE A N 1
ATOM 1579 C CA . PHE A 1 199 ? 12.009 -0.166 -1.416 1.00 95.81 199 PHE A CA 1
ATOM 1580 C C . PHE A 1 199 ? 11.787 0.662 -0.147 1.00 95.81 199 PHE A C 1
ATOM 1582 O O . PHE A 1 199 ? 10.903 0.328 0.633 1.00 95.81 199 PHE A O 1
ATOM 1589 N N . PHE A 1 200 ? 12.486 1.785 0.027 1.00 95.94 200 PHE A N 1
ATOM 1590 C CA . PHE A 1 200 ? 12.223 2.680 1.155 1.00 95.94 200 PHE A CA 1
ATOM 1591 C C . PHE A 1 200 ? 10.749 3.105 1.225 1.00 95.94 200 PHE A C 1
ATOM 1593 O O . PHE A 1 200 ? 10.121 2.976 2.271 1.00 95.94 200 PHE A O 1
ATOM 1600 N N . GLU A 1 201 ? 10.177 3.545 0.102 1.00 93.31 201 GLU A N 1
ATOM 1601 C CA . GLU A 1 201 ? 8.770 3.947 0.001 1.00 93.31 201 GLU A CA 1
ATOM 1602 C C . GLU A 1 201 ? 7.802 2.815 0.383 1.00 93.31 201 GLU A C 1
ATOM 1604 O O . GLU A 1 201 ? 6.938 3.000 1.241 1.00 93.31 201 GLU A O 1
ATOM 1609 N N . TYR A 1 202 ? 7.958 1.627 -0.206 1.00 93.31 202 TYR A N 1
ATOM 1610 C CA . TYR A 1 202 ? 7.047 0.506 0.038 1.00 93.31 202 TYR A CA 1
ATOM 1611 C C . TYR A 1 202 ? 7.143 -0.015 1.476 1.00 93.31 202 TYR A C 1
ATOM 1613 O O . TYR A 1 202 ? 6.121 -0.203 2.144 1.00 93.31 202 TYR A O 1
ATOM 1621 N N . TYR A 1 203 ? 8.367 -0.216 1.969 1.00 93.06 203 TYR A N 1
ATOM 1622 C CA . TYR A 1 203 ? 8.599 -0.775 3.297 1.00 93.06 203 TYR A CA 1
ATOM 1623 C C . TYR A 1 203 ? 8.306 0.233 4.409 1.00 93.06 203 TYR A C 1
ATOM 1625 O O . TYR A 1 203 ? 7.885 -0.191 5.478 1.00 93.06 203 TYR A O 1
ATOM 1633 N N . TRP A 1 204 ? 8.412 1.547 4.170 1.00 92.06 204 TRP A N 1
ATOM 1634 C CA . TRP A 1 204 ? 8.008 2.558 5.154 1.00 92.06 204 TRP A CA 1
ATOM 1635 C C . TRP A 1 204 ? 6.549 2.392 5.584 1.00 92.06 204 TRP A C 1
ATOM 1637 O O . TRP A 1 204 ? 6.230 2.362 6.774 1.00 92.06 204 TRP A O 1
ATOM 1647 N N . HIS A 1 205 ? 5.646 2.291 4.605 1.00 89.69 205 HIS A N 1
ATOM 1648 C CA . HIS A 1 205 ? 4.220 2.152 4.881 1.00 89.69 205 HIS A CA 1
ATOM 1649 C C . HIS A 1 205 ? 3.910 0.813 5.547 1.00 89.69 205 HIS A C 1
ATOM 1651 O O . HIS A 1 205 ? 3.123 0.756 6.489 1.00 89.69 205 HIS A O 1
ATOM 1657 N N . GLN A 1 206 ? 4.552 -0.258 5.099 1.00 89.00 206 GLN A N 1
ATOM 1658 C CA . GLN A 1 206 ? 4.360 -1.575 5.694 1.00 89.00 206 GLN A CA 1
ATOM 1659 C C . GLN A 1 206 ? 4.847 -1.612 7.145 1.00 89.00 206 GLN A C 1
ATOM 1661 O O . GLN A 1 206 ? 4.121 -2.102 8.003 1.00 89.00 206 GLN A O 1
ATOM 1666 N N . GLU A 1 207 ? 6.004 -1.018 7.431 1.00 87.25 207 GLU A N 1
ATOM 1667 C CA . GLU A 1 207 ? 6.642 -1.036 8.745 1.00 87.25 207 GLU A CA 1
ATOM 1668 C C . GLU A 1 207 ? 5.967 -0.087 9.742 1.00 87.25 207 GLU A C 1
ATOM 1670 O O . GLU A 1 207 ? 5.428 -0.530 10.752 1.00 87.25 207 GLU A O 1
ATOM 1675 N N . TYR A 1 208 ? 5.947 1.220 9.467 1.00 86.81 208 TYR A N 1
ATOM 1676 C CA . TYR A 1 208 ? 5.521 2.214 10.461 1.00 86.81 208 TYR A CA 1
ATOM 1677 C C . TYR A 1 208 ? 4.040 2.562 10.394 1.00 86.81 208 TYR A C 1
ATOM 1679 O O . TYR A 1 208 ? 3.459 2.965 11.402 1.00 86.81 208 TYR A O 1
ATOM 1687 N N . ARG A 1 209 ? 3.408 2.425 9.221 1.00 87.50 209 ARG A N 1
ATOM 1688 C CA . ARG A 1 209 ? 1.980 2.734 9.084 1.00 87.50 209 ARG A CA 1
ATOM 1689 C C . ARG A 1 209 ? 1.113 1.526 9.395 1.00 87.50 209 ARG A C 1
ATOM 1691 O O . ARG A 1 209 ? 0.168 1.677 10.153 1.00 87.50 209 ARG A O 1
ATOM 1698 N N . PHE A 1 210 ? 1.403 0.364 8.817 1.00 89.75 210 PHE A N 1
ATOM 1699 C CA . PHE A 1 210 ? 0.530 -0.812 8.914 1.00 89.75 210 PHE A CA 1
ATOM 1700 C C . PHE A 1 210 ? 1.012 -1.878 9.899 1.00 89.75 210 PHE A C 1
ATOM 1702 O O . PHE A 1 210 ? 0.253 -2.809 10.163 1.00 89.75 210 PHE A O 1
ATOM 1709 N N . ARG A 1 211 ? 2.240 -1.750 10.432 1.00 88.50 211 ARG A N 1
ATOM 1710 C CA . ARG A 1 211 ? 2.887 -2.744 11.311 1.00 88.50 211 ARG A CA 1
ATOM 1711 C C . ARG A 1 211 ? 2.849 -4.156 10.716 1.00 88.50 211 ARG A C 1
ATOM 1713 O O . ARG A 1 211 ? 2.648 -5.146 11.406 1.00 88.50 211 ARG A O 1
ATOM 1720 N N . MET A 1 212 ? 3.005 -4.248 9.401 1.00 89.00 212 MET A N 1
ATOM 1721 C CA . MET A 1 212 ? 2.881 -5.475 8.628 1.00 89.00 212 MET A CA 1
ATOM 1722 C C . MET A 1 212 ? 4.208 -6.233 8.615 1.00 89.00 212 MET A C 1
ATOM 1724 O O . MET A 1 212 ? 5.187 -5.787 8.012 1.00 89.00 212 MET A O 1
ATOM 1728 N N . ARG A 1 213 ? 4.221 -7.422 9.216 1.00 86.06 213 ARG A N 1
ATOM 1729 C CA . ARG A 1 213 ? 5.370 -8.331 9.237 1.00 86.06 213 ARG A CA 1
ATOM 1730 C C . ARG A 1 213 ? 5.688 -8.811 7.820 1.00 86.06 213 ARG A C 1
ATOM 1732 O O . ARG A 1 213 ? 4.805 -9.245 7.089 1.00 86.06 213 ARG A O 1
ATOM 1739 N N . GLN A 1 214 ? 6.962 -8.745 7.438 1.00 84.25 214 GLN A N 1
ATOM 1740 C CA . GLN A 1 214 ? 7.419 -9.020 6.064 1.00 84.25 214 GLN A CA 1
ATOM 1741 C C . GLN A 1 214 ? 8.087 -10.394 5.884 1.00 84.25 214 GLN A C 1
ATOM 1743 O O . GLN A 1 214 ? 8.509 -10.756 4.784 1.00 84.25 214 GLN A O 1
ATOM 1748 N N . THR A 1 215 ? 8.220 -11.161 6.963 1.00 79.88 215 THR A N 1
ATOM 1749 C CA . THR A 1 215 ? 8.804 -12.505 6.960 1.00 79.88 215 THR A CA 1
ATOM 1750 C C . THR A 1 215 ? 8.208 -13.329 8.096 1.00 79.88 215 THR A C 1
ATOM 1752 O O . THR A 1 215 ? 7.886 -12.783 9.151 1.00 79.88 215 THR A O 1
ATOM 1755 N N . SER A 1 216 ? 8.068 -14.638 7.879 1.00 70.25 216 SER A N 1
ATOM 1756 C CA . SER A 1 216 ? 7.647 -15.599 8.907 1.00 70.25 216 SER A CA 1
ATOM 1757 C C . SER A 1 216 ? 8.738 -15.853 9.952 1.00 70.25 216 SER A C 1
ATOM 1759 O O . SER A 1 216 ? 8.455 -16.321 11.052 1.00 70.25 216 SER A O 1
ATOM 1761 N N . LYS A 1 217 ? 9.999 -15.524 9.637 1.00 70.06 217 LYS A N 1
ATOM 1762 C CA . LYS A 1 217 ? 11.148 -15.729 10.525 1.00 70.06 217 LYS A CA 1
ATOM 1763 C C . LYS A 1 217 ? 11.176 -14.640 11.601 1.00 70.06 217 LYS A C 1
ATOM 1765 O O . LYS A 1 217 ? 11.832 -13.615 11.439 1.00 70.06 217 LYS A O 1
ATOM 1770 N N . THR A 1 218 ? 10.504 -14.893 12.723 1.00 58.03 218 THR A N 1
ATOM 1771 C CA . THR A 1 218 ? 10.370 -13.969 13.871 1.00 58.03 218 THR A CA 1
ATOM 1772 C C . THR A 1 218 ? 11.705 -13.433 14.403 1.00 58.03 218 THR A C 1
ATOM 1774 O O . THR A 1 218 ? 11.773 -12.285 14.828 1.00 58.03 218 THR A O 1
ATOM 1777 N N . LYS A 1 219 ? 12.790 -14.218 14.315 1.00 56.50 219 LYS A N 1
ATOM 1778 C CA . LYS A 1 219 ? 14.140 -13.825 14.765 1.00 56.50 219 LYS A CA 1
ATOM 1779 C C . LYS A 1 219 ? 14.996 -13.112 13.708 1.00 56.50 219 LYS A C 1
ATOM 1781 O O . LYS A 1 219 ? 16.081 -12.638 14.032 1.00 56.50 219 LYS A O 1
ATOM 1786 N N . ARG A 1 220 ? 14.575 -13.053 12.437 1.00 65.69 220 ARG A N 1
ATOM 1787 C CA . ARG A 1 220 ? 15.413 -12.537 11.339 1.00 65.69 220 ARG A CA 1
ATOM 1788 C C . ARG A 1 220 ? 14.669 -11.486 10.530 1.00 65.69 220 ARG A C 1
ATOM 1790 O O . ARG A 1 220 ? 14.026 -11.795 9.534 1.00 65.69 220 ARG A O 1
ATOM 1797 N N . GLN A 1 221 ? 14.805 -10.230 10.940 1.00 76.62 221 GLN A N 1
ATOM 1798 C CA . GLN A 1 221 ? 14.255 -9.102 10.194 1.00 76.62 221 GLN A CA 1
ATOM 1799 C C . GLN A 1 221 ? 14.902 -8.963 8.813 1.00 76.62 221 GLN A C 1
ATOM 1801 O O . GLN A 1 221 ? 16.095 -9.232 8.623 1.00 76.62 221 GLN A O 1
ATOM 1806 N N . LEU A 1 222 ? 14.113 -8.495 7.844 1.00 86.94 222 LEU A N 1
ATOM 1807 C CA . LEU A 1 222 ? 14.622 -8.176 6.516 1.00 86.94 222 LEU A CA 1
ATOM 1808 C C . LEU A 1 222 ? 15.684 -7.078 6.604 1.00 86.94 222 LEU A C 1
ATOM 1810 O O . LEU A 1 222 ? 15.553 -6.122 7.364 1.00 86.94 222 LEU A O 1
ATOM 1814 N N . VAL A 1 223 ? 16.729 -7.204 5.786 1.00 89.81 223 VAL A N 1
ATOM 1815 C CA . VAL A 1 223 ? 17.820 -6.219 5.678 1.00 89.81 223 VAL A CA 1
ATOM 1816 C C . VAL A 1 223 ? 17.283 -4.799 5.478 1.00 89.81 223 VAL A C 1
ATOM 1818 O O . VAL A 1 223 ? 17.758 -3.886 6.139 1.00 89.81 223 VAL A O 1
ATOM 1821 N N . VAL A 1 224 ? 16.263 -4.626 4.635 1.00 91.94 224 VAL A N 1
ATOM 1822 C CA . VAL A 1 224 ? 15.644 -3.319 4.359 1.00 91.94 224 VAL A CA 1
ATOM 1823 C C . VAL A 1 224 ? 14.925 -2.759 5.583 1.00 91.94 224 VAL A C 1
ATOM 1825 O O . VAL A 1 224 ? 15.062 -1.578 5.869 1.0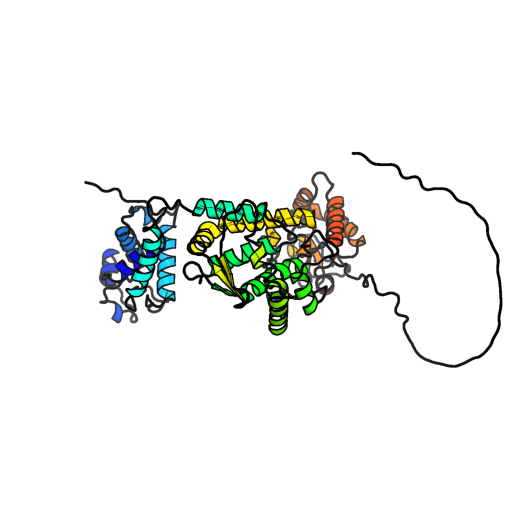0 91.94 224 VAL A O 1
ATOM 1828 N N . VAL A 1 225 ? 14.206 -3.596 6.336 1.00 91.31 225 VAL A N 1
ATOM 1829 C CA . VAL A 1 225 ? 13.524 -3.165 7.568 1.00 91.31 225 VAL A CA 1
ATOM 1830 C C . VAL A 1 225 ? 14.549 -2.725 8.613 1.00 91.31 225 VAL A C 1
ATOM 1832 O O . VAL A 1 225 ? 14.399 -1.656 9.192 1.00 91.31 225 VAL A O 1
ATOM 1835 N N . ARG A 1 226 ? 15.638 -3.486 8.783 1.00 91.25 226 ARG A N 1
ATOM 1836 C CA . ARG A 1 226 ? 16.746 -3.102 9.671 1.00 91.25 226 ARG A CA 1
ATOM 1837 C C . ARG A 1 226 ? 17.394 -1.787 9.239 1.00 91.25 226 ARG A C 1
ATOM 1839 O O . ARG A 1 226 ? 17.532 -0.894 10.055 1.00 91.25 226 ARG A O 1
ATOM 1846 N N . ALA A 1 227 ? 17.698 -1.632 7.950 1.00 93.06 227 ALA A N 1
ATOM 1847 C CA . ALA A 1 227 ? 18.261 -0.393 7.408 1.00 93.06 227 ALA A CA 1
ATOM 1848 C C . ALA A 1 227 ? 17.364 0.832 7.667 1.00 93.06 227 ALA A C 1
ATOM 1850 O O . ALA 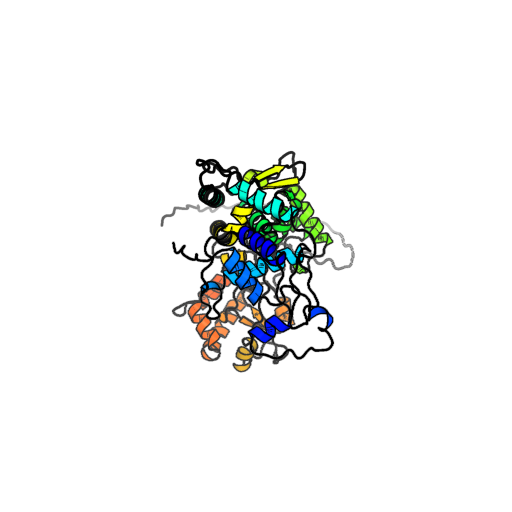A 1 227 ? 17.862 1.919 7.929 1.00 93.06 227 ALA A O 1
ATOM 1851 N N . ILE A 1 228 ? 16.039 0.662 7.613 1.00 93.44 228 ILE A N 1
ATOM 1852 C CA . ILE A 1 228 ? 15.086 1.727 7.944 1.00 93.44 228 ILE A CA 1
ATOM 1853 C C . ILE A 1 228 ? 15.103 2.020 9.452 1.00 93.44 228 ILE A C 1
ATOM 1855 O O . ILE A 1 228 ? 15.192 3.180 9.854 1.00 93.44 228 ILE A O 1
ATOM 1859 N N . ARG A 1 229 ? 15.045 0.984 10.293 1.00 92.31 229 ARG A N 1
ATOM 1860 C CA . ARG A 1 229 ? 15.024 1.126 11.757 1.00 92.31 229 ARG A CA 1
ATOM 1861 C C . ARG A 1 229 ? 16.318 1.701 12.327 1.00 92.31 229 ARG A C 1
ATOM 1863 O O . ARG A 1 229 ? 16.244 2.458 13.283 1.00 92.31 229 ARG A O 1
ATOM 1870 N N . ASP A 1 230 ? 17.466 1.446 11.710 1.00 93.44 230 ASP A N 1
ATOM 1871 C CA . ASP A 1 230 ? 18.740 2.054 12.119 1.00 93.44 230 ASP A CA 1
ATOM 1872 C C . ASP A 1 230 ? 18.715 3.591 11.985 1.00 93.44 230 ASP A C 1
ATOM 1874 O O . ASP A 1 230 ? 19.409 4.290 12.718 1.00 93.44 230 ASP A O 1
ATOM 1878 N N . VAL A 1 231 ? 17.885 4.136 11.086 1.00 94.56 231 VAL A N 1
ATOM 1879 C CA . VAL A 1 231 ? 17.751 5.588 10.860 1.00 94.56 231 VAL A CA 1
ATOM 1880 C C . VAL A 1 231 ? 16.612 6.206 11.680 1.00 94.56 231 VAL A C 1
ATOM 1882 O O . VAL A 1 231 ? 16.707 7.355 12.121 1.00 94.56 231 VAL A O 1
ATOM 1885 N N . PHE A 1 232 ? 15.507 5.478 11.863 1.00 93.88 232 PHE A N 1
ATOM 1886 C CA . PHE A 1 232 ? 14.264 6.023 12.433 1.00 93.88 232 PHE A CA 1
ATOM 1887 C C . PHE A 1 232 ? 13.842 5.408 13.773 1.00 93.88 232 PHE A C 1
ATOM 1889 O O . PHE A 1 232 ? 12.895 5.902 14.383 1.00 93.88 232 PHE A O 1
ATOM 1896 N N . GLY A 1 233 ? 14.529 4.368 14.239 1.00 90.69 233 GLY A N 1
ATOM 1897 C CA . GLY A 1 233 ? 14.164 3.581 15.413 1.00 90.69 233 GLY A CA 1
ATOM 1898 C C . GLY A 1 233 ? 13.017 2.595 15.165 1.00 90.69 233 GLY A C 1
ATOM 1899 O O . GLY A 1 233 ? 12.494 2.449 14.060 1.00 90.69 233 GLY A O 1
ATOM 1900 N N . GLU A 1 234 ? 12.604 1.909 16.228 1.00 82.88 234 GLU A N 1
ATOM 1901 C CA . GLU A 1 234 ? 11.510 0.920 16.223 1.00 82.88 234 GLU A CA 1
ATOM 1902 C C . GLU A 1 234 ? 10.119 1.553 16.011 1.00 82.88 234 GLU A C 1
ATOM 1904 O O . GLU A 1 234 ? 9.197 0.950 15.445 1.00 82.88 234 GLU A O 1
ATOM 1909 N N . GLU A 1 235 ? 9.957 2.808 16.428 1.00 80.25 235 GLU A N 1
ATOM 1910 C CA . GLU A 1 235 ? 8.715 3.560 16.294 1.00 80.25 235 GLU A CA 1
ATOM 1911 C C . GLU A 1 235 ? 8.959 4.909 15.629 1.00 80.25 235 GLU A C 1
ATOM 1913 O O . GLU A 1 235 ? 9.807 5.686 16.060 1.00 80.25 235 GLU A O 1
ATOM 1918 N N . CYS A 1 236 ? 8.161 5.219 14.607 1.00 79.94 236 CYS A N 1
ATOM 1919 C CA . CYS A 1 236 ? 8.192 6.518 13.957 1.00 79.94 236 CYS A CA 1
ATOM 1920 C C . CYS A 1 236 ? 6.773 6.999 13.636 1.00 79.94 236 CYS A C 1
ATOM 1922 O O . CYS A 1 236 ? 6.043 6.367 12.875 1.00 79.94 236 CYS A O 1
ATOM 1924 N N . GLY A 1 237 ? 6.380 8.144 14.204 1.00 75.38 237 GLY A N 1
ATOM 1925 C CA . GLY A 1 237 ? 5.085 8.788 13.939 1.00 75.38 237 GLY A CA 1
ATOM 1926 C C . GLY A 1 237 ? 5.069 9.690 12.697 1.00 75.38 237 GLY A C 1
ATOM 1927 O O . GLY A 1 237 ? 4.041 10.286 12.370 1.00 75.38 237 GLY A O 1
ATOM 1928 N N . THR A 1 238 ? 6.203 9.830 12.008 1.00 83.00 238 THR A N 1
ATOM 1929 C CA . THR A 1 238 ? 6.359 10.764 10.889 1.00 83.00 238 THR A CA 1
ATOM 1930 C C . THR A 1 238 ? 5.598 10.280 9.655 1.00 83.00 238 THR A C 1
ATOM 1932 O O . THR A 1 238 ? 5.663 9.121 9.253 1.00 83.00 238 THR A O 1
ATOM 1935 N N . ARG A 1 239 ? 4.871 11.184 8.989 1.00 84.75 239 ARG A N 1
ATOM 1936 C CA . ARG A 1 239 ? 4.260 10.873 7.685 1.00 84.75 239 ARG A CA 1
ATOM 1937 C C . ARG A 1 239 ? 5.350 10.782 6.621 1.00 84.75 239 ARG A C 1
ATOM 1939 O O . ARG A 1 239 ? 6.219 11.644 6.588 1.00 84.75 239 ARG A O 1
ATOM 1946 N N . PHE A 1 240 ? 5.247 9.831 5.691 1.00 87.88 240 PHE A N 1
ATOM 1947 C CA . PHE A 1 240 ? 6.275 9.608 4.662 1.00 87.88 240 PHE A CA 1
ATOM 1948 C C . PHE A 1 240 ? 6.653 10.875 3.873 1.00 87.88 240 PHE A C 1
ATOM 1950 O O . PHE A 1 240 ? 7.830 11.145 3.646 1.00 87.88 240 PHE A O 1
ATOM 1957 N N . GLY A 1 241 ? 5.665 11.695 3.499 1.00 86.75 241 GLY A N 1
ATOM 1958 C CA . GLY A 1 241 ? 5.892 12.961 2.788 1.00 86.75 241 GLY A CA 1
ATOM 1959 C C . GLY A 1 241 ? 6.523 14.079 3.630 1.00 86.75 241 GLY A C 1
ATOM 1960 O O . GLY A 1 241 ? 6.917 15.093 3.075 1.00 86.75 241 GLY A O 1
ATOM 1961 N N . ARG A 1 242 ? 6.625 13.908 4.954 1.00 89.94 242 ARG A N 1
ATOM 1962 C CA . ARG A 1 242 ? 7.234 14.865 5.896 1.00 89.94 242 ARG A CA 1
ATOM 1963 C C . ARG A 1 242 ? 8.596 14.405 6.424 1.00 89.94 242 ARG A C 1
ATOM 1965 O O . ARG A 1 242 ? 9.136 15.033 7.325 1.00 89.94 242 ARG A O 1
ATOM 1972 N N . ILE A 1 243 ? 9.130 13.300 5.904 1.00 91.62 243 ILE A N 1
ATOM 1973 C CA . ILE A 1 243 ? 10.467 12.829 6.272 1.00 91.62 243 ILE A CA 1
ATOM 1974 C C . ILE A 1 243 ? 11.509 13.831 5.747 1.00 91.62 243 ILE A C 1
ATOM 1976 O O . ILE A 1 243 ? 11.491 14.097 4.538 1.00 91.62 243 ILE A O 1
ATOM 1980 N N . PRO A 1 244 ? 12.413 14.339 6.608 1.00 93.81 244 PRO A N 1
ATOM 1981 C CA . PRO A 1 244 ? 13.525 15.202 6.208 1.00 93.81 244 PRO A CA 1
ATOM 1982 C C . PRO A 1 244 ? 14.387 14.597 5.087 1.00 93.81 244 PRO A C 1
ATOM 1984 O O . PRO A 1 244 ? 14.562 13.377 5.008 1.00 93.81 244 PRO A O 1
ATOM 1987 N N . ALA A 1 245 ? 14.902 15.442 4.188 1.00 94.44 245 ALA A N 1
ATOM 1988 C CA . ALA A 1 245 ? 15.614 14.999 2.985 1.00 94.44 245 ALA A CA 1
ATOM 1989 C C . ALA A 1 245 ? 16.924 14.257 3.302 1.00 94.44 245 ALA A C 1
ATOM 1991 O O . ALA A 1 245 ? 17.234 13.266 2.642 1.00 94.44 245 ALA A O 1
ATOM 1992 N N . ASP A 1 246 ? 17.638 14.691 4.337 1.00 95.31 246 ASP A N 1
ATOM 1993 C CA . ASP A 1 246 ? 18.831 14.058 4.901 1.00 95.31 246 ASP A CA 1
ATOM 1994 C C . ASP A 1 246 ? 18.522 12.640 5.404 1.00 95.31 246 ASP A C 1
ATOM 1996 O O . ASP A 1 246 ? 19.113 11.675 4.919 1.00 95.31 246 ASP A O 1
ATOM 2000 N N . LYS A 1 247 ? 17.508 12.477 6.267 1.00 95.25 247 LYS A N 1
ATOM 2001 C CA . LYS A 1 247 ? 17.105 11.157 6.781 1.00 95.25 247 LYS A CA 1
ATOM 2002 C C . LYS A 1 247 ? 16.601 10.230 5.680 1.00 95.25 247 LYS A C 1
ATOM 2004 O O . LYS A 1 247 ? 16.869 9.030 5.699 1.00 95.25 247 LYS A O 1
ATOM 2009 N N . ARG A 1 248 ? 15.874 10.775 4.699 1.00 95.69 248 ARG A N 1
ATOM 2010 C CA . ARG A 1 248 ? 15.465 10.029 3.500 1.00 95.69 248 ARG A CA 1
ATOM 2011 C C . ARG A 1 248 ? 16.690 9.560 2.716 1.00 95.69 248 ARG A C 1
ATOM 2013 O O . ARG A 1 248 ? 16.734 8.401 2.314 1.00 95.69 248 ARG A O 1
ATOM 2020 N N . GLY A 1 249 ? 17.652 10.451 2.484 1.00 96.62 249 GLY A N 1
ATOM 2021 C CA . GLY A 1 249 ? 18.898 10.147 1.787 1.00 96.62 249 GLY A CA 1
ATOM 2022 C C . GLY A 1 249 ? 19.686 9.041 2.482 1.00 96.62 249 GLY A C 1
ATOM 2023 O O . GLY A 1 249 ? 20.082 8.083 1.820 1.00 96.62 249 GLY A O 1
ATOM 2024 N N . GLU A 1 250 ? 19.817 9.129 3.804 1.00 96.88 250 GLU A N 1
ATOM 2025 C CA . GLU A 1 250 ? 20.510 8.142 4.632 1.00 96.88 250 GLU A CA 1
ATOM 2026 C C . GLU A 1 250 ? 19.826 6.769 4.582 1.00 96.88 250 GLU A C 1
ATOM 2028 O O . GLU A 1 250 ? 20.468 5.768 4.275 1.00 96.88 250 GLU A O 1
ATOM 2033 N N . ALA A 1 251 ? 18.504 6.699 4.753 1.00 96.31 251 ALA A N 1
ATOM 2034 C CA . ALA A 1 251 ? 17.782 5.426 4.676 1.00 96.31 251 ALA A CA 1
ATOM 2035 C C . ALA A 1 251 ? 17.898 4.766 3.293 1.00 96.31 251 ALA A C 1
ATOM 2037 O O . ALA A 1 251 ? 18.112 3.557 3.181 1.00 96.31 251 ALA A O 1
ATOM 2038 N N . VAL A 1 252 ? 17.806 5.561 2.220 1.00 97.25 252 VAL A N 1
ATOM 2039 C CA . VAL A 1 252 ? 18.011 5.070 0.851 1.00 97.25 252 VAL A CA 1
ATOM 2040 C C . VAL A 1 252 ? 19.446 4.596 0.648 1.00 97.25 252 VAL A C 1
ATOM 2042 O O . VAL A 1 252 ? 19.642 3.568 0.002 1.00 97.25 252 VAL A O 1
ATOM 2045 N N . LYS A 1 253 ? 20.438 5.298 1.206 1.00 95.31 253 LYS A N 1
ATOM 2046 C CA . LYS A 1 253 ? 21.844 4.887 1.169 1.00 95.31 253 LYS A CA 1
ATOM 2047 C C . LYS A 1 253 ? 22.044 3.551 1.884 1.00 95.31 253 LYS A C 1
ATOM 2049 O O . LYS A 1 253 ? 22.611 2.641 1.292 1.00 95.31 253 LYS A O 1
ATOM 2054 N N . GLN A 1 254 ? 21.507 3.377 3.090 1.00 95.19 254 GLN A N 1
ATOM 2055 C CA . GLN A 1 254 ? 21.629 2.110 3.817 1.00 95.19 254 GLN A CA 1
ATOM 2056 C C . GLN A 1 254 ? 20.955 0.941 3.090 1.00 95.19 254 GLN A C 1
ATOM 2058 O O . GLN A 1 254 ? 21.511 -0.155 3.021 1.00 95.19 254 GLN A O 1
ATOM 2063 N N . ILE A 1 255 ? 19.779 1.160 2.494 1.00 94.88 255 ILE A N 1
ATOM 2064 C CA . ILE A 1 255 ? 19.121 0.143 1.661 1.00 94.88 255 ILE A CA 1
ATOM 2065 C C . ILE A 1 255 ? 19.963 -0.165 0.420 1.00 94.88 255 ILE A C 1
ATOM 2067 O O . ILE A 1 255 ? 20.125 -1.335 0.063 1.00 94.88 255 ILE A O 1
ATOM 2071 N N . LEU A 1 256 ? 20.499 0.866 -0.237 1.00 93.38 256 LEU A N 1
ATOM 2072 C CA . LEU A 1 256 ? 21.363 0.709 -1.399 1.00 93.38 256 LEU A CA 1
ATOM 2073 C C . LEU A 1 256 ? 22.601 -0.113 -1.051 1.00 93.38 256 LEU A C 1
ATOM 2075 O O . LEU A 1 256 ? 22.907 -1.032 -1.793 1.00 93.38 256 LEU A O 1
ATOM 2079 N N . ASP A 1 257 ? 23.268 0.168 0.065 1.00 90.31 257 ASP A N 1
ATOM 2080 C CA . ASP A 1 257 ? 24.518 -0.492 0.445 1.00 90.31 257 ASP A CA 1
ATOM 2081 C C . ASP A 1 257 ? 24.290 -1.939 0.921 1.00 90.31 257 ASP A C 1
ATOM 2083 O O . ASP A 1 257 ? 25.053 -2.832 0.556 1.00 90.31 257 ASP A O 1
ATOM 2087 N N . ARG A 1 258 ? 23.210 -2.206 1.670 1.00 90.25 258 ARG A N 1
ATOM 2088 C CA . ARG A 1 258 ? 22.964 -3.529 2.277 1.00 90.25 258 ARG A CA 1
ATOM 2089 C C . ARG A 1 258 ? 22.108 -4.472 1.422 1.00 90.25 258 ARG A C 1
ATOM 2091 O O . ARG A 1 258 ? 22.340 -5.677 1.392 1.00 90.25 258 ARG A O 1
ATOM 2098 N N . ALA A 1 259 ? 21.076 -3.962 0.742 1.00 89.62 259 ALA A N 1
ATOM 2099 C CA . ALA A 1 259 ? 20.160 -4.792 -0.057 1.00 89.62 259 ALA A CA 1
ATOM 2100 C C . ALA A 1 259 ? 20.536 -4.834 -1.548 1.00 89.62 259 ALA A C 1
ATOM 2102 O O . ALA A 1 259 ? 20.337 -5.848 -2.227 1.00 89.62 259 ALA A O 1
ATOM 2103 N N . PHE A 1 260 ? 21.086 -3.735 -2.064 1.00 89.19 260 PHE A N 1
ATOM 2104 C CA . PHE A 1 260 ? 21.483 -3.603 -3.467 1.00 89.19 260 PHE A CA 1
ATOM 2105 C C . PHE A 1 260 ? 22.997 -3.477 -3.666 1.00 89.19 260 PHE A C 1
ATOM 2107 O O . PHE A 1 260 ? 23.451 -3.385 -4.800 1.00 89.19 260 PHE A O 1
ATOM 2114 N N . GLY A 1 261 ? 23.775 -3.499 -2.591 1.00 80.31 261 GLY A N 1
ATOM 2115 C CA . GLY A 1 261 ? 25.217 -3.336 -2.617 1.00 80.31 261 GLY A CA 1
ATOM 2116 C C . GLY A 1 261 ? 25.937 -4.629 -2.277 1.00 80.31 261 GLY A C 1
ATOM 2117 O O . GLY A 1 261 ? 25.327 -5.673 -2.033 1.00 80.31 261 GLY A O 1
ATOM 2118 N N . THR A 1 262 ? 27.259 -4.532 -2.278 1.00 65.25 262 THR A N 1
ATOM 2119 C CA . THR A 1 262 ? 28.188 -5.618 -1.987 1.00 65.25 262 THR A CA 1
ATOM 2120 C C . THR A 1 262 ? 28.475 -5.723 -0.495 1.00 65.25 262 THR A C 1
ATOM 2122 O O . THR A 1 262 ? 29.602 -5.537 -0.043 1.00 65.25 262 THR A O 1
ATOM 2125 N N . GLU A 1 263 ? 27.465 -6.050 0.310 1.00 50.41 263 GLU A N 1
ATOM 2126 C CA . GLU A 1 263 ? 27.732 -6.456 1.691 1.00 50.41 263 GLU A CA 1
ATOM 2127 C C . GLU A 1 263 ? 28.448 -7.825 1.662 1.00 50.41 263 GLU A C 1
ATOM 2129 O O . GLU A 1 263 ? 27.888 -8.824 1.203 1.00 50.41 263 GLU A O 1
ATOM 2134 N N . ARG A 1 264 ? 29.706 -7.878 2.130 1.00 49.12 264 ARG A N 1
ATOM 2135 C CA . ARG A 1 264 ? 30.531 -9.106 2.237 1.00 49.12 264 ARG A CA 1
ATOM 2136 C C . ARG A 1 264 ? 30.821 -9.817 0.901 1.00 49.12 264 ARG A C 1
ATOM 2138 O O . ARG A 1 264 ? 30.702 -11.038 0.812 1.00 49.12 264 ARG A O 1
ATOM 2145 N N . GLY A 1 265 ? 31.168 -9.068 -0.149 1.00 51.97 265 GLY A N 1
ATOM 2146 C CA . GLY A 1 265 ? 31.637 -9.647 -1.421 1.00 51.97 265 GLY A CA 1
ATOM 2147 C C . GLY A 1 265 ? 30.564 -10.357 -2.262 1.00 51.97 265 GLY A C 1
ATOM 2148 O O . GLY A 1 265 ? 30.900 -11.045 -3.221 1.00 51.97 265 GLY A O 1
ATOM 2149 N N . LYS A 1 266 ? 29.274 -10.202 -1.930 1.00 51.16 266 LYS A N 1
ATOM 2150 C CA . LYS A 1 266 ? 28.150 -10.755 -2.707 1.00 51.16 266 LYS A CA 1
ATOM 2151 C C . LYS A 1 266 ? 27.490 -9.680 -3.565 1.00 51.16 266 LYS A C 1
ATOM 2153 O O . LYS A 1 266 ? 27.289 -8.568 -3.103 1.00 51.16 266 LYS A O 1
ATOM 2158 N N . THR A 1 267 ? 27.106 -10.030 -4.788 1.00 62.34 267 THR A N 1
ATOM 2159 C CA . THR A 1 267 ? 26.213 -9.237 -5.649 1.00 62.34 267 THR A CA 1
ATOM 2160 C C . THR A 1 267 ? 24.865 -8.964 -4.958 1.00 62.34 267 THR A C 1
ATOM 2162 O O . THR A 1 267 ? 24.489 -9.704 -4.043 1.00 62.34 267 THR A O 1
ATOM 2165 N N . SER A 1 268 ? 24.135 -7.907 -5.359 1.00 74.81 268 SER A N 1
ATOM 2166 C CA . SER A 1 268 ? 22.858 -7.475 -4.742 1.00 74.81 268 SER A CA 1
ATOM 2167 C C . SER A 1 268 ? 21.999 -8.658 -4.287 1.00 74.81 268 SER A C 1
ATOM 2169 O O . SER A 1 268 ? 21.631 -9.481 -5.117 1.00 74.81 268 SER A O 1
ATOM 2171 N N . ILE A 1 269 ? 21.574 -8.727 -3.018 1.00 79.75 269 ILE A N 1
ATOM 2172 C CA . ILE A 1 269 ? 20.776 -9.864 -2.504 1.00 79.75 269 ILE A CA 1
ATOM 2173 C C . ILE A 1 269 ? 19.352 -9.948 -3.084 1.00 79.75 269 ILE A C 1
ATOM 2175 O O . ILE A 1 269 ? 18.621 -10.897 -2.794 1.00 79.75 269 ILE A O 1
ATOM 2179 N N . VAL A 1 270 ? 18.947 -8.952 -3.873 1.00 84.44 270 VAL A N 1
ATOM 2180 C CA . VAL A 1 270 ? 17.608 -8.817 -4.454 1.00 84.44 270 VAL A CA 1
ATOM 2181 C C . VAL A 1 270 ? 17.627 -9.147 -5.945 1.00 84.44 270 VAL A C 1
ATOM 2183 O O . VAL A 1 270 ? 16.861 -10.000 -6.396 1.00 84.44 270 VAL A O 1
ATOM 2186 N N . VAL A 1 271 ? 18.506 -8.492 -6.710 1.00 86.25 271 VAL A N 1
ATOM 2187 C CA . VAL A 1 271 ? 18.408 -8.433 -8.176 1.00 86.25 271 VAL A CA 1
ATOM 2188 C C . VAL A 1 271 ? 18.667 -9.790 -8.836 1.00 86.25 271 VAL A C 1
ATOM 2190 O O . VAL A 1 271 ? 17.885 -10.199 -9.693 1.00 86.25 271 VAL A O 1
ATOM 2193 N N . HIS A 1 272 ? 19.682 -10.547 -8.412 1.00 79.12 272 HIS A N 1
ATOM 2194 C CA . HIS A 1 272 ? 19.945 -11.868 -9.003 1.00 79.12 272 HIS A CA 1
ATOM 2195 C C . HIS A 1 272 ? 18.861 -12.902 -8.648 1.00 79.12 272 HIS A C 1
ATOM 2197 O O . HIS A 1 272 ? 18.548 -13.789 -9.438 1.00 79.12 272 HIS A O 1
ATOM 2203 N N . ARG A 1 273 ? 18.242 -12.789 -7.465 1.00 78.50 273 ARG A N 1
ATOM 2204 C CA . ARG A 1 273 ? 17.306 -13.803 -6.938 1.00 78.50 273 ARG A CA 1
ATOM 2205 C C . ARG A 1 273 ? 15.920 -13.770 -7.567 1.00 78.50 273 ARG A C 1
ATOM 2207 O O . ARG A 1 273 ? 15.156 -14.724 -7.410 1.00 78.50 273 ARG A O 1
ATOM 2214 N N . PHE A 1 274 ? 15.558 -12.673 -8.223 1.00 81.56 274 PHE A N 1
ATOM 2215 C CA . PHE A 1 274 ? 14.232 -12.525 -8.812 1.00 81.56 274 PHE A CA 1
ATOM 2216 C C . PHE A 1 274 ? 13.994 -13.545 -9.929 1.00 81.56 274 PHE A C 1
ATOM 2218 O O . PHE A 1 274 ? 13.026 -14.293 -9.864 1.00 81.56 274 PHE A O 1
ATOM 2225 N N . GLN A 1 275 ? 14.907 -13.602 -10.900 1.00 76.88 275 GLN A N 1
ATOM 2226 C CA . GLN A 1 275 ? 14.773 -14.387 -12.132 1.00 76.88 275 GLN A CA 1
ATOM 2227 C C . GLN A 1 275 ? 15.447 -15.771 -12.073 1.00 76.88 275 GLN A C 1
ATOM 2229 O O . GLN A 1 275 ? 15.257 -16.583 -12.972 1.00 76.88 275 GLN A O 1
ATOM 2234 N N . ASN A 1 276 ? 16.158 -16.093 -10.985 1.00 73.94 276 ASN A N 1
ATOM 2235 C CA . ASN A 1 276 ? 16.729 -17.424 -10.740 1.00 73.94 276 ASN A CA 1
ATOM 2236 C C . ASN A 1 276 ? 15.681 -18.370 -10.125 1.00 73.94 276 ASN A C 1
ATOM 2238 O O . ASN A 1 276 ? 15.718 -18.671 -8.930 1.00 73.94 276 ASN A O 1
ATOM 2242 N N . VAL A 1 277 ? 14.710 -18.811 -10.931 1.00 73.88 277 VAL A N 1
ATOM 2243 C CA . VAL A 1 277 ? 13.624 -19.711 -10.503 1.00 73.88 277 VAL A CA 1
ATOM 2244 C C . VAL A 1 277 ? 13.616 -20.973 -11.365 1.00 73.88 277 VAL A C 1
ATOM 2246 O O . VAL A 1 277 ? 13.509 -20.886 -12.586 1.00 73.88 277 VAL A O 1
ATOM 2249 N N . ARG A 1 278 ? 13.691 -22.157 -10.735 1.00 66.75 278 ARG A N 1
ATOM 2250 C CA . ARG A 1 278 ? 13.549 -23.444 -11.440 1.00 66.75 278 ARG A CA 1
ATOM 2251 C C . ARG A 1 278 ? 12.206 -23.485 -12.185 1.00 66.75 278 ARG A C 1
ATOM 2253 O O . ARG A 1 278 ? 11.172 -23.114 -11.628 1.00 66.75 278 ARG A O 1
ATOM 2260 N N . GLY A 1 279 ? 12.235 -23.898 -13.450 1.00 61.38 279 GLY A N 1
ATOM 2261 C CA . GLY A 1 279 ? 11.052 -23.946 -14.317 1.00 61.38 279 GLY A CA 1
ATOM 2262 C C . GLY A 1 279 ? 10.667 -22.618 -14.985 1.00 61.38 279 GLY A C 1
ATOM 2263 O O . GLY A 1 279 ? 9.760 -22.618 -15.808 1.00 61.38 279 GLY A O 1
ATOM 2264 N N . SER A 1 280 ? 11.358 -21.507 -14.695 1.00 67.88 280 SER A N 1
ATOM 2265 C CA . SER A 1 280 ? 11.228 -20.255 -15.454 1.00 67.88 280 SER A CA 1
ATOM 2266 C C . SER A 1 280 ? 12.412 -20.086 -16.401 1.00 67.88 280 SER A C 1
ATOM 2268 O O . SER A 1 280 ? 13.558 -20.050 -15.956 1.00 67.88 280 SER A O 1
ATOM 2270 N N . GLY A 1 281 ? 12.139 -19.925 -17.698 1.00 62.53 281 GLY A N 1
ATOM 2271 C CA . GLY A 1 281 ? 13.147 -19.531 -18.694 1.00 62.53 281 GLY A CA 1
ATOM 2272 C C . GLY A 1 281 ? 13.319 -18.011 -18.824 1.00 62.53 281 GLY A C 1
ATOM 2273 O O . GLY A 1 281 ? 14.234 -17.540 -19.506 1.00 62.53 281 GLY A O 1
ATOM 2274 N N . GLY A 1 282 ? 12.438 -17.240 -18.180 1.00 69.38 282 GLY A N 1
ATOM 2275 C CA . GLY A 1 282 ? 12.336 -15.797 -18.348 1.00 69.38 282 GLY A CA 1
ATOM 2276 C C . GLY A 1 282 ? 13.502 -15.040 -17.728 1.00 69.38 282 GLY A C 1
ATOM 2277 O O . GLY A 1 282 ? 13.606 -14.924 -16.508 1.00 69.38 282 GLY A O 1
ATOM 2278 N N . ARG A 1 283 ? 14.347 -14.456 -18.582 1.00 84.00 283 ARG A N 1
ATOM 2279 C CA . ARG A 1 283 ? 15.296 -13.400 -18.204 1.00 84.00 283 ARG A CA 1
ATOM 2280 C C . ARG A 1 283 ? 14.714 -12.054 -18.612 1.00 84.00 283 ARG A C 1
ATOM 2282 O O . ARG A 1 283 ? 14.585 -11.778 -19.804 1.00 84.00 283 ARG A O 1
ATOM 2289 N N . PHE A 1 284 ? 14.368 -11.230 -17.628 1.00 90.25 284 PHE A N 1
ATOM 2290 C CA . PHE A 1 284 ? 13.759 -9.912 -17.845 1.00 90.25 284 PHE A CA 1
ATOM 2291 C C . PHE A 1 284 ? 14.812 -8.806 -17.937 1.00 90.25 284 PHE A C 1
ATOM 2293 O O . PHE A 1 284 ? 14.588 -7.770 -18.563 1.00 90.25 284 PHE A O 1
ATOM 2300 N N . TYR A 1 285 ? 15.975 -9.026 -17.334 1.00 91.44 285 TYR A N 1
ATOM 2301 C CA . TYR A 1 285 ? 17.057 -8.057 -17.305 1.00 91.44 285 TYR A CA 1
ATOM 2302 C C . TYR A 1 285 ? 18.412 -8.723 -17.120 1.00 91.44 285 TYR A C 1
ATOM 2304 O O . TYR A 1 285 ? 18.505 -9.873 -16.692 1.00 91.44 285 TYR A O 1
ATOM 2312 N N . ASP A 1 286 ? 19.459 -7.958 -17.388 1.00 87.88 286 ASP A N 1
ATOM 2313 C CA . ASP A 1 286 ? 20.833 -8.282 -17.037 1.00 87.88 286 ASP A CA 1
ATOM 2314 C C . ASP A 1 286 ? 21.285 -7.328 -15.913 1.00 87.88 286 ASP A C 1
ATOM 2316 O O . ASP A 1 286 ? 20.912 -6.150 -15.887 1.00 87.88 286 ASP A O 1
ATOM 2320 N N . ALA A 1 287 ? 22.012 -7.856 -14.928 1.00 87.88 287 ALA A N 1
ATOM 2321 C CA . ALA A 1 287 ? 22.448 -7.114 -13.747 1.00 87.88 287 ALA A CA 1
ATOM 2322 C C . ALA A 1 287 ? 23.923 -6.721 -13.882 1.00 87.88 287 ALA A C 1
ATOM 2324 O O . ALA A 1 287 ? 24.760 -7.567 -14.188 1.00 87.88 287 ALA A O 1
ATOM 2325 N N . TYR A 1 288 ? 24.223 -5.451 -13.627 1.00 86.31 288 TYR A N 1
ATOM 2326 C CA . TYR A 1 288 ? 25.562 -4.870 -13.682 1.00 86.31 288 TYR A CA 1
ATOM 2327 C C . TYR A 1 288 ? 25.881 -4.314 -12.290 1.00 86.31 288 TYR A C 1
ATOM 2329 O O . TYR A 1 288 ? 25.667 -3.138 -11.989 1.00 86.31 288 TYR A O 1
ATOM 2337 N N . ASP A 1 289 ? 26.286 -5.210 -11.385 1.00 83.12 289 ASP A N 1
ATOM 2338 C CA . ASP A 1 289 ? 26.410 -4.903 -9.954 1.00 83.12 289 ASP A CA 1
ATOM 2339 C C . ASP A 1 289 ? 27.531 -3.900 -9.640 1.00 83.12 289 ASP A C 1
ATOM 2341 O O . ASP A 1 289 ? 27.395 -3.133 -8.686 1.00 83.12 289 ASP A O 1
ATOM 2345 N N . ARG A 1 290 ? 28.609 -3.861 -10.441 1.00 82.19 290 ARG A N 1
ATOM 2346 C CA . ARG A 1 290 ? 29.708 -2.889 -10.271 1.00 82.19 290 ARG A CA 1
ATOM 2347 C C . ARG A 1 290 ? 29.228 -1.471 -10.562 1.00 82.19 290 ARG A C 1
ATOM 2349 O O . ARG A 1 290 ? 29.459 -0.555 -9.781 1.00 82.19 290 ARG A O 1
ATOM 2356 N N . GLU A 1 291 ? 28.493 -1.323 -11.654 1.00 84.94 291 GLU A N 1
ATOM 2357 C CA . GLU A 1 291 ? 27.884 -0.082 -12.120 1.00 84.94 291 GLU A CA 1
ATOM 2358 C C . GLU A 1 291 ? 26.612 0.267 -11.329 1.00 84.94 291 GLU A C 1
ATOM 2360 O O . GLU A 1 291 ? 26.077 1.368 -11.457 1.00 84.94 291 GLU A O 1
ATOM 2365 N N . LYS A 1 292 ? 26.126 -0.661 -10.491 1.00 88.25 292 LYS A N 1
ATOM 2366 C CA . LYS A 1 292 ? 24.880 -0.555 -9.724 1.00 88.25 292 LYS A CA 1
ATOM 2367 C C . LYS A 1 292 ? 23.683 -0.229 -10.624 1.00 88.25 292 LYS A C 1
ATOM 2369 O O . LYS A 1 292 ? 22.846 0.614 -10.278 1.00 88.25 292 LYS A O 1
ATOM 2374 N N . ILE A 1 293 ? 23.588 -0.902 -11.772 1.00 90.19 293 ILE A N 1
ATOM 2375 C CA . ILE A 1 293 ? 22.470 -0.772 -12.714 1.00 90.19 293 ILE A CA 1
ATOM 2376 C C . ILE A 1 293 ? 21.877 -2.135 -13.084 1.00 90.19 293 ILE A C 1
ATOM 2378 O O . ILE A 1 293 ? 22.550 -3.161 -13.134 1.00 90.19 293 ILE A O 1
ATOM 2382 N N . LEU A 1 294 ? 20.585 -2.128 -13.384 1.00 92.56 294 LEU A N 1
ATOM 2383 C CA . LEU A 1 294 ? 19.850 -3.231 -13.992 1.00 92.56 294 LEU A CA 1
ATOM 2384 C C . LEU A 1 294 ? 19.466 -2.806 -15.407 1.00 92.56 294 LEU A C 1
ATOM 2386 O O . LEU A 1 294 ? 18.865 -1.747 -15.567 1.00 92.56 294 LEU A O 1
ATOM 2390 N N . ARG A 1 295 ? 19.769 -3.612 -16.427 1.00 91.06 295 ARG A N 1
ATOM 2391 C CA . ARG A 1 295 ? 19.374 -3.330 -17.814 1.00 91.06 295 ARG A CA 1
ATOM 2392 C C . ARG A 1 295 ? 18.260 -4.271 -18.258 1.00 91.06 295 ARG A C 1
ATOM 2394 O O . ARG A 1 295 ? 18.477 -5.471 -18.389 1.00 91.06 295 ARG A O 1
ATOM 2401 N N . LEU A 1 296 ? 17.069 -3.735 -18.504 1.00 91.62 296 LEU A N 1
ATOM 2402 C CA . LEU A 1 296 ? 15.945 -4.476 -19.071 1.00 91.62 296 LEU A CA 1
ATOM 2403 C C . LEU A 1 296 ? 16.291 -4.987 -20.472 1.00 91.62 296 LEU A C 1
ATOM 2405 O O . LEU A 1 296 ? 16.847 -4.259 -21.297 1.00 91.62 296 LEU A O 1
ATOM 2409 N N . ARG A 1 297 ? 15.922 -6.239 -20.749 1.00 87.75 297 ARG A N 1
ATOM 2410 C CA . ARG A 1 297 ? 16.150 -6.861 -22.056 1.00 87.75 297 ARG A CA 1
ATOM 2411 C C . ARG A 1 297 ? 15.225 -6.280 -23.134 1.00 87.75 297 ARG A C 1
ATOM 2413 O O . ARG A 1 297 ? 14.143 -5.775 -22.813 1.00 87.75 297 ARG A O 1
ATOM 2420 N N . PRO A 1 298 ? 15.605 -6.372 -24.423 1.00 81.62 298 PRO A N 1
ATOM 2421 C CA . PRO A 1 298 ? 14.756 -5.925 -25.524 1.00 81.62 298 PRO A CA 1
ATOM 2422 C C . PRO A 1 298 ? 13.340 -6.514 -25.444 1.00 81.62 298 PRO A C 1
ATOM 2424 O O . PRO A 1 298 ? 13.162 -7.692 -25.138 1.00 81.62 298 PRO A O 1
ATOM 2427 N N . GLY A 1 299 ? 12.327 -5.683 -25.694 1.00 82.75 299 GLY A N 1
ATOM 2428 C CA . GLY A 1 299 ? 10.911 -6.066 -25.625 1.00 82.75 299 GLY A CA 1
ATOM 2429 C C . GLY A 1 299 ? 10.301 -6.083 -24.217 1.00 82.75 299 GLY A C 1
ATOM 2430 O O . GLY A 1 299 ? 9.083 -5.972 -24.097 1.00 82.75 299 GLY A O 1
ATOM 2431 N N . VAL A 1 300 ? 11.104 -6.125 -23.144 1.00 90.06 300 VAL A N 1
ATOM 2432 C CA . VAL A 1 300 ? 10.585 -6.194 -21.764 1.00 90.06 300 VAL A CA 1
ATOM 2433 C C . VAL A 1 300 ? 9.877 -4.908 -21.351 1.00 90.06 300 VAL A C 1
ATOM 2435 O O . VAL A 1 300 ? 8.818 -4.982 -20.741 1.00 90.06 300 VAL A O 1
ATOM 2438 N N . ILE A 1 301 ? 10.389 -3.732 -21.731 1.00 87.94 301 ILE A N 1
ATOM 2439 C CA . ILE A 1 301 ? 9.697 -2.454 -21.476 1.00 87.94 301 ILE A CA 1
ATOM 2440 C C . ILE A 1 301 ? 8.307 -2.463 -22.119 1.00 87.94 301 ILE A C 1
ATOM 2442 O O . ILE A 1 301 ? 7.322 -2.156 -21.454 1.00 87.94 301 ILE A O 1
ATOM 2446 N N . GLY A 1 302 ? 8.219 -2.851 -23.396 1.00 84.56 302 GLY A N 1
ATOM 2447 C CA . GLY A 1 302 ? 6.947 -2.939 -24.116 1.00 84.56 302 GLY A CA 1
ATOM 2448 C C . GLY A 1 302 ? 5.982 -3.922 -23.453 1.00 84.56 302 GLY A C 1
ATOM 2449 O O . GLY A 1 302 ? 4.821 -3.585 -23.238 1.00 84.56 302 GLY A O 1
ATOM 2450 N N . PHE A 1 303 ? 6.484 -5.091 -23.046 1.00 90.56 303 PHE A N 1
ATOM 2451 C CA . PHE A 1 303 ? 5.723 -6.090 -22.300 1.00 90.56 303 PHE A CA 1
ATOM 2452 C C . PHE A 1 303 ? 5.197 -5.551 -20.958 1.00 90.56 303 PHE A C 1
ATOM 2454 O O . PHE A 1 303 ? 3.996 -5.636 -20.707 1.00 90.56 303 PHE A O 1
ATOM 2461 N N . LEU A 1 304 ? 6.060 -4.968 -20.117 1.00 92.00 304 LEU A N 1
ATOM 2462 C CA . LEU A 1 304 ? 5.683 -4.454 -18.796 1.00 92.00 304 LEU A CA 1
ATOM 2463 C C . LEU A 1 304 ? 4.698 -3.282 -18.902 1.00 92.00 304 LEU A C 1
ATOM 2465 O O . LEU A 1 304 ? 3.720 -3.247 -18.162 1.00 92.00 304 LEU A O 1
ATOM 2469 N N . CYS A 1 305 ? 4.919 -2.354 -19.838 1.00 87.81 305 CYS A N 1
ATOM 2470 C CA . CYS A 1 305 ? 4.009 -1.235 -20.092 1.00 87.81 305 CYS A CA 1
ATOM 2471 C C . CYS A 1 305 ? 2.656 -1.708 -20.638 1.00 87.81 305 CYS A C 1
ATOM 2473 O O . CYS A 1 305 ? 1.614 -1.274 -20.157 1.00 87.81 305 CYS A O 1
ATOM 2475 N N . GLY A 1 306 ? 2.664 -2.594 -21.639 1.00 84.94 306 GLY A N 1
ATOM 2476 C CA . GLY A 1 306 ? 1.448 -3.075 -22.301 1.00 84.94 306 GLY A CA 1
ATOM 2477 C C . GLY A 1 306 ? 0.561 -3.939 -21.406 1.00 84.94 306 GLY A C 1
ATOM 2478 O O . GLY A 1 306 ? -0.644 -3.992 -21.617 1.00 84.94 306 GLY A O 1
ATOM 2479 N N . ASN A 1 307 ? 1.142 -4.573 -20.383 1.00 90.62 307 ASN A N 1
ATOM 2480 C CA . ASN A 1 307 ? 0.438 -5.475 -19.471 1.00 90.62 307 ASN A CA 1
ATOM 2481 C C . ASN A 1 307 ? 0.384 -4.953 -18.024 1.00 90.62 307 ASN A C 1
ATOM 2483 O O . ASN A 1 307 ? 0.091 -5.729 -17.114 1.00 90.62 307 ASN A O 1
ATOM 2487 N N . TYR A 1 308 ? 0.673 -3.665 -17.795 1.00 91.38 308 TYR A N 1
ATOM 2488 C CA . TYR A 1 308 ? 0.865 -3.099 -16.454 1.00 91.38 308 TYR A CA 1
ATOM 2489 C C . TYR A 1 308 ? -0.259 -3.459 -15.479 1.00 91.38 308 TYR A C 1
ATOM 2491 O O . TYR A 1 308 ? 0.022 -3.986 -14.408 1.00 91.38 308 TYR A O 1
ATOM 2499 N N . GLU A 1 309 ? -1.520 -3.237 -15.858 1.00 90.19 309 GLU A N 1
ATOM 2500 C CA . GLU A 1 309 ? -2.679 -3.477 -14.987 1.00 90.19 309 GLU A CA 1
ATOM 2501 C C . GLU A 1 309 ? -2.767 -4.938 -14.519 1.00 90.19 309 GLU A C 1
ATOM 2503 O O . GLU A 1 309 ? -2.912 -5.219 -13.329 1.00 90.19 309 GLU A O 1
ATOM 2508 N N . VAL A 1 310 ? -2.623 -5.888 -15.446 1.00 93.31 310 VAL A N 1
ATOM 2509 C CA . VAL A 1 310 ? -2.713 -7.327 -15.152 1.00 93.31 310 VAL A CA 1
ATOM 2510 C C . VAL A 1 310 ? -1.513 -7.793 -14.328 1.00 93.31 310 VAL A C 1
ATOM 2512 O O . VAL A 1 310 ? -1.669 -8.525 -13.345 1.00 93.31 310 VAL A O 1
ATOM 2515 N N . LEU A 1 311 ? -0.310 -7.343 -14.687 1.00 95.56 311 LEU A N 1
ATOM 2516 C CA . LEU A 1 311 ? 0.914 -7.695 -13.973 1.00 95.56 311 LEU A CA 1
ATOM 2517 C C . LEU A 1 311 ? 0.931 -7.096 -12.565 1.00 95.56 311 LEU A C 1
ATOM 2519 O O . LEU A 1 311 ? 1.303 -7.786 -11.620 1.00 95.56 311 LEU A O 1
ATOM 2523 N N . MET A 1 312 ? 0.484 -5.850 -12.396 1.00 95.31 312 MET A N 1
ATOM 2524 C CA . MET A 1 312 ? 0.426 -5.195 -11.091 1.00 95.31 312 MET A CA 1
ATOM 2525 C C . MET A 1 312 ? -0.580 -5.886 -10.170 1.00 95.31 312 MET A C 1
ATOM 2527 O O . MET A 1 312 ? -0.246 -6.176 -9.022 1.00 95.31 312 MET A O 1
ATOM 2531 N N . ARG A 1 313 ? -1.767 -6.246 -10.677 1.00 94.44 313 ARG A N 1
ATOM 2532 C CA . ARG A 1 313 ? -2.739 -7.056 -9.920 1.00 94.44 313 ARG A CA 1
ATOM 2533 C C . ARG A 1 313 ? -2.160 -8.411 -9.521 1.00 94.44 313 ARG A C 1
ATOM 2535 O O . ARG A 1 313 ? -2.347 -8.840 -8.386 1.00 94.44 313 ARG A O 1
ATOM 2542 N N . SER A 1 314 ? -1.396 -9.046 -10.410 1.00 95.88 314 SER A N 1
ATOM 2543 C CA . SER A 1 314 ? -0.697 -10.302 -10.110 1.00 95.88 314 SER A CA 1
ATOM 2544 C C . SER A 1 314 ? 0.346 -10.122 -9.001 1.00 95.88 314 SER A C 1
ATOM 2546 O O . SER A 1 314 ? 0.408 -10.929 -8.078 1.00 95.88 314 SER A O 1
ATOM 2548 N N . VAL A 1 315 ? 1.129 -9.036 -9.036 1.00 96.38 315 VAL A N 1
ATOM 2549 C CA . VAL A 1 315 ? 2.090 -8.703 -7.972 1.00 96.38 315 VAL A CA 1
ATOM 255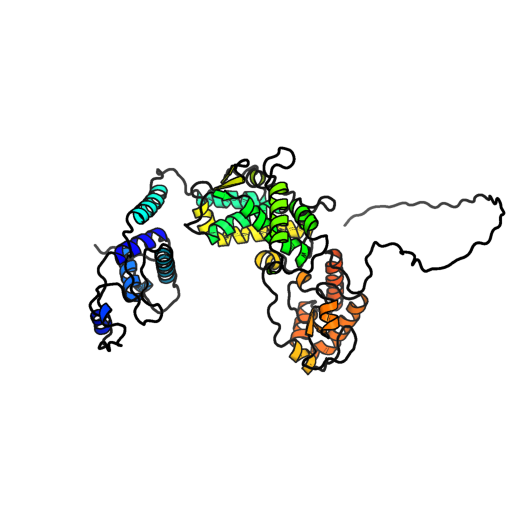0 C C . VAL A 1 315 ? 1.381 -8.479 -6.642 1.00 96.38 315 VAL A C 1
ATOM 2552 O O . VAL A 1 315 ? 1.782 -9.073 -5.646 1.00 96.38 315 VAL A O 1
ATOM 2555 N N . VAL A 1 316 ? 0.337 -7.647 -6.615 1.00 95.12 316 VAL A N 1
ATOM 2556 C CA . VAL A 1 316 ? -0.417 -7.338 -5.392 1.00 95.12 316 VAL A CA 1
ATOM 2557 C C . VAL A 1 316 ? -1.049 -8.598 -4.810 1.00 95.12 316 VAL A C 1
ATOM 2559 O O . VAL A 1 316 ? -0.934 -8.827 -3.608 1.00 95.12 316 VAL A O 1
ATOM 2562 N N . MET A 1 317 ? -1.668 -9.434 -5.644 1.00 94.62 317 MET A N 1
ATOM 2563 C CA . MET A 1 317 ? -2.333 -10.649 -5.185 1.00 94.62 317 MET A CA 1
ATOM 2564 C C . MET A 1 317 ? -1.339 -11.672 -4.628 1.00 94.62 317 MET A C 1
ATOM 2566 O O . MET A 1 317 ? -1.527 -12.175 -3.523 1.00 94.62 317 MET A O 1
ATOM 2570 N N . GLU A 1 318 ? -0.255 -11.967 -5.346 1.00 94.25 318 GLU A N 1
ATOM 2571 C CA . GLU A 1 318 ? 0.739 -12.933 -4.860 1.00 94.25 318 GLU A CA 1
ATOM 2572 C C . GLU A 1 318 ? 1.492 -12.405 -3.627 1.00 94.25 318 GLU A C 1
ATOM 2574 O O . GLU A 1 318 ? 1.850 -13.180 -2.737 1.00 94.25 318 GLU A O 1
ATOM 2579 N N . TRP A 1 319 ? 1.669 -11.083 -3.515 1.00 94.19 319 TRP A N 1
ATOM 2580 C CA . TRP A 1 319 ? 2.206 -10.464 -2.305 1.00 94.19 319 TRP A CA 1
ATOM 2581 C C . TRP A 1 319 ? 1.232 -10.590 -1.128 1.00 94.19 319 TRP A C 1
ATOM 2583 O O . TRP A 1 319 ? 1.652 -10.964 -0.032 1.00 94.19 319 TRP A O 1
ATOM 2593 N N . ALA A 1 320 ? -0.061 -10.337 -1.345 1.00 93.56 320 ALA A N 1
ATOM 2594 C CA . ALA A 1 320 ? -1.086 -10.495 -0.320 1.00 93.56 320 ALA A CA 1
ATOM 2595 C C . ALA A 1 320 ? -1.136 -11.938 0.200 1.00 93.56 320 ALA A C 1
ATOM 2597 O O . ALA A 1 320 ? -0.958 -12.129 1.397 1.00 93.56 320 ALA A O 1
ATOM 2598 N N . LYS A 1 321 ? -1.224 -12.946 -0.682 1.00 92.38 321 LYS A N 1
ATOM 2599 C CA . LYS A 1 321 ? -1.206 -14.374 -0.294 1.00 92.38 321 LYS A CA 1
ATOM 2600 C C . LYS A 1 321 ? 0.002 -14.728 0.570 1.00 92.38 321 LYS A C 1
ATOM 2602 O O . LYS A 1 321 ? -0.119 -15.403 1.588 1.00 92.38 321 LYS A O 1
ATOM 2607 N N . TYR A 1 322 ? 1.187 -14.256 0.179 1.00 91.69 322 TYR A N 1
ATOM 2608 C CA . TYR A 1 322 ? 2.403 -14.489 0.958 1.00 91.69 322 TYR A CA 1
ATOM 2609 C C . TYR A 1 322 ? 2.330 -13.841 2.348 1.00 91.69 322 TYR A C 1
ATOM 2611 O O . TYR A 1 322 ? 2.766 -14.424 3.339 1.00 91.69 322 TYR A O 1
ATOM 2619 N N . LEU A 1 323 ? 1.789 -12.625 2.430 1.00 91.50 323 LEU A N 1
ATOM 2620 C CA . LEU A 1 323 ? 1.666 -11.879 3.677 1.00 91.50 323 LEU A CA 1
ATOM 2621 C C . LEU A 1 323 ? 0.541 -12.386 4.585 1.00 91.50 323 LEU A C 1
ATOM 2623 O O . LEU A 1 323 ? 0.682 -12.234 5.797 1.00 91.50 323 LEU A O 1
ATOM 2627 N N . GLU A 1 324 ? -0.520 -12.992 4.051 1.00 91.12 324 GLU A N 1
ATOM 2628 C CA . GLU A 1 324 ? -1.590 -13.646 4.825 1.00 91.12 324 GLU A CA 1
ATOM 2629 C C . GLU A 1 324 ? -1.024 -14.774 5.685 1.00 91.12 324 GLU A C 1
ATOM 2631 O O . GLU A 1 324 ? -1.272 -14.810 6.888 1.00 91.12 324 GLU A O 1
ATOM 2636 N N . GLY A 1 325 ? -0.141 -15.605 5.121 1.00 87.94 325 GLY A N 1
ATOM 2637 C CA . GLY A 1 325 ? 0.555 -16.656 5.874 1.00 87.94 325 GLY A CA 1
ATOM 2638 C C . GLY A 1 325 ? 1.474 -16.143 6.995 1.00 87.94 325 GLY A C 1
ATOM 2639 O O . GLY A 1 325 ? 1.925 -16.928 7.823 1.00 87.94 325 GLY A O 1
ATOM 2640 N N . ILE A 1 326 ? 1.767 -14.838 7.040 1.00 88.50 326 ILE A N 1
ATOM 2641 C CA . ILE A 1 326 ? 2.653 -14.214 8.040 1.00 88.50 326 ILE A CA 1
ATOM 2642 C C . ILE A 1 326 ? 1.866 -13.366 9.043 1.00 88.50 326 ILE A C 1
ATOM 2644 O O . ILE A 1 326 ? 2.183 -13.337 10.232 1.00 88.50 326 ILE A O 1
ATOM 2648 N N . ASN A 1 327 ? 0.881 -12.616 8.556 1.00 88.19 327 ASN A N 1
ATOM 2649 C CA . ASN A 1 327 ? 0.141 -11.622 9.329 1.00 88.19 327 ASN A CA 1
ATOM 2650 C C . ASN A 1 327 ? -1.237 -12.121 9.765 1.00 88.19 327 ASN A C 1
ATOM 2652 O O . ASN A 1 327 ? -1.933 -11.396 10.471 1.00 88.19 327 ASN A O 1
ATOM 2656 N N . GLY A 1 328 ? -1.630 -13.333 9.363 1.00 82.06 328 GLY A N 1
ATOM 2657 C CA . GLY A 1 328 ? -2.923 -13.911 9.694 1.00 82.06 328 GLY A CA 1
ATOM 2658 C C . GLY A 1 328 ? -4.059 -12.993 9.253 1.00 82.06 328 GLY A C 1
ATOM 2659 O O . GLY A 1 328 ? -4.166 -12.616 8.089 1.00 82.06 328 GLY A O 1
ATOM 2660 N N . SER A 1 329 ? -4.890 -12.585 10.206 1.00 79.31 329 SER A N 1
ATOM 2661 C CA . SER A 1 329 ? -6.131 -11.844 9.977 1.00 79.31 329 SER A CA 1
ATOM 2662 C C . SER A 1 329 ? -5.962 -10.323 9.847 1.00 79.31 329 SER A C 1
ATOM 2664 O O . SER A 1 329 ? -6.837 -9.575 10.283 1.00 79.31 329 SER A O 1
ATOM 2666 N N . LEU A 1 330 ? -4.852 -9.833 9.283 1.00 89.81 330 LEU A N 1
ATOM 2667 C CA . LEU A 1 330 ? -4.649 -8.396 9.069 1.00 89.81 330 LEU A CA 1
ATOM 2668 C C . LEU A 1 330 ? -5.738 -7.840 8.123 1.00 89.81 330 LEU A C 1
ATOM 2670 O O . LEU A 1 330 ? -5.760 -8.209 6.946 1.00 89.81 330 LEU A O 1
ATOM 2674 N N . PRO A 1 331 ? -6.613 -6.916 8.570 1.00 91.88 331 PRO A N 1
ATOM 2675 C CA . PRO A 1 331 ? -7.757 -6.497 7.763 1.00 91.88 331 PRO A CA 1
ATOM 2676 C C . PRO A 1 331 ? -7.340 -5.791 6.473 1.00 91.88 331 PRO A C 1
ATOM 2678 O O . PRO A 1 331 ? -6.359 -5.041 6.462 1.00 91.88 331 PRO A O 1
ATOM 2681 N N . ARG A 1 332 ? -8.115 -5.984 5.397 1.00 91.75 332 ARG A N 1
ATOM 2682 C CA . ARG A 1 332 ? -7.999 -5.231 4.130 1.00 91.75 332 ARG A CA 1
ATOM 2683 C C . ARG A 1 332 ? -6.572 -5.193 3.558 1.00 91.75 332 ARG A C 1
ATOM 2685 O O . ARG A 1 332 ? -6.123 -4.167 3.048 1.00 91.75 332 ARG A O 1
ATOM 2692 N N . LEU A 1 333 ? -5.857 -6.314 3.641 1.00 92.38 333 LEU A N 1
ATOM 2693 C CA . LEU A 1 333 ? -4.459 -6.427 3.226 1.00 92.38 333 LEU A CA 1
ATOM 2694 C C . LEU A 1 333 ? -4.213 -5.974 1.778 1.00 92.38 333 LEU A C 1
ATOM 2696 O O . LEU A 1 333 ? -3.318 -5.165 1.539 1.00 92.38 333 LEU A O 1
ATOM 2700 N N . VAL A 1 334 ? -5.032 -6.438 0.830 1.00 92.94 334 VAL A N 1
ATOM 2701 C CA . VAL A 1 334 ? -4.946 -6.033 -0.586 1.00 92.94 334 VAL A CA 1
ATOM 2702 C C . VAL A 1 334 ? -5.062 -4.513 -0.720 1.00 92.94 334 VAL A C 1
ATOM 2704 O O . VAL A 1 334 ? -4.184 -3.873 -1.293 1.00 92.94 334 VAL A O 1
ATOM 2707 N N . ALA A 1 335 ? -6.074 -3.911 -0.089 1.00 91.12 335 ALA A N 1
ATOM 2708 C CA . ALA A 1 335 ? -6.276 -2.466 -0.134 1.00 91.12 335 ALA A CA 1
ATOM 2709 C C . ALA A 1 335 ? -5.099 -1.692 0.489 1.00 91.12 335 ALA A C 1
ATOM 2711 O O . ALA A 1 335 ? -4.716 -0.648 -0.034 1.00 91.12 335 ALA A O 1
ATOM 2712 N N . LYS A 1 336 ? -4.476 -2.208 1.559 1.00 92.31 336 LYS A N 1
ATOM 2713 C CA . LYS A 1 336 ? -3.255 -1.621 2.144 1.00 92.31 336 LYS A CA 1
ATOM 2714 C C . LYS A 1 336 ? -2.063 -1.681 1.185 1.00 92.31 336 LYS A C 1
ATOM 2716 O O . LYS A 1 336 ? -1.265 -0.747 1.160 1.00 92.31 336 LYS A O 1
ATOM 2721 N N . LEU A 1 337 ? -1.921 -2.751 0.402 1.00 91.56 337 LEU A N 1
ATOM 2722 C CA . LEU A 1 337 ? -0.844 -2.879 -0.588 1.00 91.56 337 LEU A CA 1
ATOM 2723 C C . LEU A 1 337 ? -1.050 -1.944 -1.787 1.00 91.56 337 LEU A C 1
ATOM 2725 O O . LEU A 1 337 ? -0.085 -1.336 -2.263 1.00 91.56 337 LEU A O 1
ATOM 2729 N N . GLU A 1 338 ? -2.291 -1.793 -2.244 1.00 89.06 338 GLU A N 1
ATOM 2730 C CA . GLU A 1 338 ? -2.651 -0.908 -3.355 1.00 89.06 338 GLU A CA 1
ATOM 2731 C C . GLU A 1 338 ? -2.572 0.569 -2.953 1.00 89.06 338 GLU A C 1
ATOM 2733 O O . GLU A 1 338 ? -1.856 1.349 -3.579 1.00 89.06 338 GLU A O 1
ATOM 2738 N N . ARG A 1 339 ? -3.256 0.937 -1.863 1.00 83.31 339 ARG A N 1
ATOM 2739 C CA . ARG A 1 339 ? -3.554 2.323 -1.452 1.00 83.31 339 ARG A CA 1
ATOM 2740 C C . ARG A 1 339 ? -2.775 2.773 -0.223 1.00 83.31 339 ARG A C 1
ATOM 2742 O O . ARG A 1 339 ? -3.105 3.765 0.418 1.00 83.31 339 ARG A O 1
ATOM 2749 N N . GLY A 1 340 ? -1.732 2.041 0.159 1.00 75.44 340 GLY A N 1
ATOM 2750 C CA . GLY A 1 340 ? -1.022 2.280 1.417 1.00 75.44 340 GLY A CA 1
ATOM 2751 C C . GLY A 1 340 ? -0.389 3.672 1.561 1.00 75.44 340 GLY A C 1
ATOM 2752 O O . GLY A 1 340 ? -0.174 4.169 2.676 1.00 75.44 340 GLY A O 1
ATOM 2753 N N . HIS A 1 341 ? -0.122 4.301 0.419 1.00 71.94 341 HIS A N 1
ATOM 2754 C CA . HIS A 1 341 ? 0.419 5.646 0.289 1.00 71.94 341 HIS A CA 1
ATOM 2755 C C . HIS A 1 341 ? -0.650 6.741 0.440 1.00 71.94 341 HIS A C 1
ATOM 2757 O O . HIS A 1 341 ? -0.306 7.871 0.793 1.00 71.94 341 HIS A O 1
ATOM 2763 N N . ASP A 1 342 ? -1.933 6.411 0.276 1.00 75.38 342 ASP A N 1
ATOM 2764 C CA . ASP A 1 342 ? -3.026 7.379 0.320 1.00 75.38 342 ASP A CA 1
ATOM 2765 C C . ASP A 1 342 ? -3.272 7.896 1.741 1.00 75.38 342 ASP A C 1
ATOM 2767 O O . ASP A 1 342 ? -3.092 7.202 2.750 1.00 75.38 342 ASP A O 1
ATOM 2771 N N . GLY A 1 343 ? -3.677 9.159 1.848 1.00 64.94 343 GLY A N 1
ATOM 2772 C CA . GLY A 1 343 ? -4.176 9.728 3.097 1.00 64.94 343 GLY A CA 1
ATOM 2773 C C . GLY A 1 343 ? -5.568 9.193 3.442 1.00 64.94 343 GLY A C 1
ATOM 2774 O O . GLY A 1 343 ? -6.294 8.715 2.577 1.00 64.94 343 GLY A O 1
ATOM 2775 N N . ARG A 1 344 ? -5.962 9.303 4.715 1.00 70.62 344 ARG A N 1
ATOM 2776 C CA . ARG A 1 344 ? -7.372 9.132 5.097 1.00 70.62 344 ARG A CA 1
ATOM 2777 C C . ARG A 1 344 ? -8.185 10.272 4.474 1.00 70.62 344 ARG A C 1
ATOM 2779 O O . ARG A 1 344 ? -7.763 11.427 4.562 1.00 70.62 344 ARG A O 1
ATOM 2786 N N . GLY A 1 345 ? -9.322 9.947 3.864 1.00 68.69 345 GLY A N 1
ATOM 2787 C CA . GLY A 1 345 ? -10.273 10.942 3.368 1.00 68.69 345 GLY A CA 1
ATOM 2788 C C . GLY A 1 345 ? -10.974 11.699 4.506 1.00 68.69 345 GLY A C 1
ATOM 2789 O O . GLY A 1 345 ? -10.900 11.290 5.667 1.00 68.69 345 GLY A O 1
ATOM 2790 N N . PRO A 1 346 ? -11.650 12.821 4.215 1.00 70.69 346 PRO A N 1
ATOM 2791 C CA . PRO A 1 346 ? -12.497 13.475 5.205 1.00 70.69 346 PRO A CA 1
ATOM 2792 C C . PRO A 1 346 ? -13.663 12.551 5.594 1.00 70.69 346 PRO A C 1
ATOM 2794 O O . PRO A 1 346 ? -14.176 11.823 4.749 1.00 70.69 346 PRO A O 1
ATOM 2797 N N . LEU A 1 347 ? -14.113 12.625 6.852 1.00 77.44 347 LEU A N 1
ATOM 2798 C CA . LEU A 1 347 ? -15.322 11.942 7.337 1.00 77.44 347 LEU A CA 1
ATOM 2799 C C . LEU A 1 347 ? -16.466 12.932 7.593 1.00 77.44 347 LEU A C 1
ATOM 2801 O O . LEU A 1 347 ? -16.803 13.212 8.751 1.00 77.44 347 LEU A O 1
ATOM 2805 N N . PRO A 1 348 ? -17.051 13.521 6.536 1.00 63.84 348 PRO A N 1
ATOM 2806 C CA . PRO A 1 348 ? -18.203 14.389 6.699 1.00 63.84 348 PRO A CA 1
ATOM 2807 C C . PRO A 1 348 ? -19.384 13.573 7.247 1.00 63.84 348 PRO A C 1
ATOM 2809 O O . PRO A 1 348 ? -19.615 12.438 6.848 1.00 63.84 348 PRO A O 1
ATOM 2812 N N . GLY A 1 349 ? -20.132 14.144 8.191 1.00 84.69 349 GLY A N 1
ATOM 2813 C CA . GLY A 1 349 ? -21.376 13.555 8.703 1.00 84.69 349 GLY A CA 1
ATOM 2814 C C . GLY A 1 349 ? -21.249 12.774 10.011 1.00 84.69 349 GLY A C 1
ATOM 2815 O O . GLY A 1 349 ? -22.151 12.880 10.835 1.00 84.69 349 GLY A O 1
ATOM 2816 N N . VAL A 1 350 ? -20.122 12.102 10.280 1.00 87.88 350 VAL A N 1
ATOM 2817 C CA . VAL A 1 350 ? -19.953 11.309 11.518 1.00 87.88 350 VAL A CA 1
ATOM 2818 C C . VAL A 1 350 ? -20.092 12.188 12.758 1.00 87.88 350 VAL A C 1
ATOM 2820 O O . VAL A 1 350 ? -20.920 11.907 13.621 1.00 87.88 350 VAL A O 1
ATOM 2823 N N . ARG A 1 351 ? -19.356 13.308 12.800 1.00 90.62 351 ARG A N 1
ATOM 2824 C CA . ARG A 1 351 ? -19.434 14.279 13.903 1.00 90.62 351 ARG A CA 1
ATOM 2825 C C . ARG A 1 351 ? -20.863 14.781 14.118 1.00 90.62 351 ARG A C 1
ATOM 2827 O O . ARG A 1 351 ? -21.342 14.798 15.242 1.00 90.62 351 ARG A O 1
ATOM 2834 N N . ARG A 1 352 ? -21.543 15.161 13.030 1.00 90.44 352 ARG A N 1
ATOM 2835 C CA . ARG A 1 352 ? -22.913 15.690 13.074 1.00 90.44 352 ARG A CA 1
ATOM 2836 C C . ARG A 1 352 ? -23.891 14.653 13.624 1.00 90.44 352 ARG A C 1
ATOM 2838 O O . ARG A 1 352 ? -24.679 14.992 14.490 1.00 90.44 352 ARG A O 1
ATOM 2845 N N . ALA A 1 353 ? -23.818 13.414 13.145 1.00 92.44 353 ALA A N 1
ATOM 2846 C CA . ALA A 1 353 ? -24.712 12.344 13.572 1.00 92.44 353 ALA A CA 1
ATOM 2847 C C . ALA A 1 353 ? -24.521 11.978 15.051 1.00 92.44 353 ALA A C 1
ATOM 2849 O O . ALA A 1 353 ? -25.498 11.767 15.755 1.00 92.44 353 ALA A O 1
ATOM 2850 N N . HIS A 1 354 ? -23.276 11.951 15.539 1.00 91.88 354 HIS A N 1
ATOM 2851 C CA . HIS A 1 354 ? -23.000 11.662 16.948 1.00 91.88 354 HIS A CA 1
ATOM 2852 C C . HIS A 1 354 ? -23.498 12.786 17.864 1.00 91.88 354 HIS A C 1
ATOM 2854 O O . HIS A 1 354 ? -24.223 12.512 18.815 1.00 91.88 354 HIS A O 1
ATOM 2860 N N . LEU A 1 355 ? -23.168 14.044 17.546 1.00 91.25 355 LEU A N 1
ATOM 2861 C CA . LEU A 1 355 ? -23.630 15.197 18.325 1.00 91.25 355 LEU A CA 1
ATOM 2862 C C . LEU A 1 355 ? -25.160 15.330 18.287 1.00 91.25 355 LEU A C 1
ATOM 2864 O O . LEU A 1 355 ? -25.776 15.568 19.317 1.00 91.25 355 LEU A O 1
ATOM 2868 N N . GLY A 1 356 ? -25.777 15.128 17.118 1.00 91.69 356 GLY A N 1
ATOM 2869 C CA . GLY A 1 356 ? -27.233 15.166 16.954 1.00 91.69 356 GLY A CA 1
ATOM 2870 C C . GLY A 1 356 ? -27.968 14.046 17.694 1.00 91.69 356 GLY A C 1
ATOM 2871 O O . GLY A 1 356 ? -29.127 14.216 18.043 1.00 91.69 356 GLY A O 1
ATOM 2872 N N . ALA A 1 357 ? -27.291 12.932 17.984 1.00 92.94 357 ALA A N 1
ATOM 2873 C CA . ALA A 1 357 ? -27.814 11.866 18.835 1.00 92.94 357 ALA A CA 1
ATOM 2874 C C . ALA A 1 357 ? -27.614 12.130 20.342 1.00 92.94 357 ALA A C 1
ATOM 2876 O O . ALA A 1 357 ? -27.965 11.270 21.144 1.00 92.94 357 ALA A O 1
ATOM 2877 N N . GLY A 1 358 ? -27.044 13.280 20.725 1.00 91.00 358 GLY A N 1
ATOM 2878 C CA . GLY A 1 358 ? -26.788 13.662 22.118 1.00 91.00 358 GLY A CA 1
ATOM 2879 C C . GLY A 1 358 ? -25.397 13.295 22.648 1.00 91.00 358 GLY A C 1
ATOM 2880 O O . GLY A 1 358 ? -25.122 13.509 23.823 1.00 91.00 358 GLY A O 1
ATOM 2881 N N . ILE A 1 359 ? -24.489 12.777 21.810 1.00 92.56 359 ILE A N 1
ATOM 2882 C CA . ILE A 1 359 ? -23.134 12.382 22.236 1.00 92.56 359 ILE A CA 1
ATOM 2883 C C . ILE A 1 359 ? -22.226 13.615 22.276 1.00 92.56 359 ILE A C 1
ATOM 2885 O O . ILE A 1 359 ? -21.451 13.863 21.349 1.00 92.56 359 ILE A O 1
ATOM 2889 N N . GLY A 1 360 ? -22.359 14.398 23.345 1.00 91.50 360 GLY A N 1
ATOM 2890 C CA . GLY A 1 360 ? -21.634 15.650 23.581 1.00 91.50 360 GLY A CA 1
ATOM 2891 C C . GLY A 1 360 ? -20.401 15.528 24.476 1.00 91.50 360 GLY A C 1
ATOM 2892 O O . GLY A 1 360 ? -19.836 16.548 24.847 1.00 91.50 360 GLY A O 1
ATOM 2893 N N . GLU A 1 361 ? -19.973 14.319 24.834 1.00 94.94 361 GLU A N 1
ATOM 2894 C CA . GLU A 1 361 ? -18.840 14.078 25.734 1.00 94.94 361 GLU A CA 1
ATOM 2895 C C . GLU A 1 361 ? -17.695 13.357 25.018 1.00 94.94 361 GLU A C 1
ATOM 2897 O O . GLU A 1 361 ? -17.888 12.553 24.101 1.00 94.94 361 GLU A O 1
ATOM 2902 N N . CYS A 1 362 ? -16.462 13.651 25.430 1.00 96.19 362 CYS A N 1
ATOM 2903 C CA . CYS A 1 362 ? -15.286 12.942 24.952 1.00 96.19 362 CYS A CA 1
ATOM 2904 C C . CYS A 1 362 ? -15.321 11.495 25.449 1.00 96.19 362 CYS A C 1
ATOM 2906 O O . CYS A 1 362 ? -15.220 11.251 26.650 1.00 96.19 362 CYS A O 1
ATOM 2908 N N . PHE A 1 363 ? -15.311 10.532 24.526 1.00 96.94 363 PHE A N 1
ATOM 2909 C CA . PHE A 1 363 ? -15.322 9.101 24.840 1.00 96.94 363 PHE A CA 1
ATOM 2910 C C . PHE A 1 363 ? -14.196 8.665 25.801 1.00 96.94 363 PHE A C 1
ATOM 2912 O O . PHE A 1 363 ? -14.336 7.690 26.533 1.00 96.94 363 PHE A O 1
ATOM 2919 N N . TYR A 1 364 ? -13.063 9.377 25.813 1.00 96.31 364 TYR A N 1
ATOM 2920 C CA . TYR A 1 364 ? -11.891 8.990 26.599 1.00 96.31 364 TYR A CA 1
ATOM 2921 C C . TYR A 1 364 ? -11.784 9.654 27.973 1.00 96.31 364 TYR A C 1
ATOM 2923 O O . TYR A 1 364 ? -11.284 9.009 28.891 1.00 96.31 364 TYR A O 1
ATOM 2931 N N . CYS A 1 365 ? -12.179 10.921 28.121 1.00 95.06 365 CYS A N 1
ATOM 2932 C CA . CYS A 1 365 ? -12.043 11.652 29.388 1.00 95.06 365 CYS A CA 1
ATOM 2933 C C . CYS A 1 365 ? -13.379 12.039 30.031 1.00 95.06 365 CYS A C 1
ATOM 2935 O O . CYS A 1 365 ? -13.359 12.583 31.126 1.00 95.06 365 CYS A O 1
ATOM 2937 N N . GLY A 1 366 ? -14.512 11.817 29.357 1.00 95.06 366 GLY A N 1
ATOM 2938 C CA . GLY A 1 366 ? -15.842 12.230 29.821 1.00 95.06 366 GLY A CA 1
ATOM 2939 C C . GLY A 1 366 ? -16.101 13.739 29.753 1.00 95.06 366 GLY A C 1
ATOM 2940 O O . GLY A 1 366 ? -17.233 14.173 29.891 1.00 95.06 366 GLY A O 1
ATOM 2941 N N . GLY A 1 367 ? -15.079 14.563 29.501 1.00 95.50 367 GLY A N 1
ATOM 2942 C CA . GLY A 1 367 ? -15.251 16.011 29.407 1.00 95.50 367 GLY A CA 1
ATOM 2943 C C . GLY A 1 367 ? -16.171 16.413 28.251 1.00 95.50 367 GLY A C 1
ATOM 2944 O O . GLY A 1 367 ? -16.052 15.872 27.145 1.00 95.50 367 GLY A O 1
ATOM 2945 N N . ALA A 1 368 ? -17.043 17.391 28.495 1.00 94.56 368 ALA A N 1
ATOM 2946 C CA . ALA A 1 368 ? -17.938 17.944 27.487 1.00 94.56 368 ALA A CA 1
ATOM 2947 C C . ALA A 1 368 ? -17.162 18.495 26.275 1.00 94.56 368 ALA A C 1
ATOM 2949 O O . ALA A 1 368 ? -16.134 19.166 26.403 1.00 94.56 368 ALA A O 1
ATOM 2950 N N . VAL A 1 369 ? -17.665 18.218 25.077 1.00 90.50 369 VAL A N 1
ATOM 2951 C CA . VAL A 1 369 ? -17.111 18.650 23.795 1.00 90.50 369 VAL A CA 1
ATOM 2952 C C . VAL A 1 369 ? -18.206 19.290 22.952 1.00 90.50 369 VAL A C 1
ATOM 2954 O O . VAL A 1 369 ? -19.084 18.634 22.399 1.00 90.50 369 VAL A O 1
ATOM 2957 N N . GLY A 1 370 ? -18.127 20.612 22.812 1.00 79.88 370 GLY A N 1
ATOM 2958 C CA . GLY A 1 370 ? -19.015 21.345 21.916 1.00 79.88 370 GLY A CA 1
ATOM 2959 C C . GLY A 1 370 ? -18.755 21.030 20.431 1.00 79.88 370 GLY A C 1
ATOM 2960 O O . GLY A 1 370 ? -17.723 20.444 20.075 1.00 79.88 370 GLY A O 1
ATOM 2961 N N . PRO A 1 371 ? -19.629 21.495 19.518 1.00 79.00 371 PRO A N 1
ATOM 2962 C CA . PRO A 1 371 ? -19.541 21.208 18.082 1.00 79.00 371 PRO A CA 1
ATOM 2963 C C . PRO A 1 371 ? -18.208 21.568 17.406 1.00 79.00 371 PRO A C 1
ATOM 2965 O O . PRO A 1 371 ? -17.827 20.923 16.424 1.00 79.00 371 PRO A O 1
ATOM 2968 N N . GLY A 1 372 ? -17.504 22.584 17.922 1.00 80.69 372 GLY A N 1
ATOM 2969 C CA . GLY A 1 372 ? -16.186 23.017 17.442 1.00 80.69 372 GLY A CA 1
ATOM 2970 C C . GLY A 1 372 ? -14.992 22.278 18.066 1.00 80.69 372 GLY A C 1
ATOM 2971 O O . GLY A 1 372 ? -13.901 22.318 17.503 1.00 80.69 372 GLY A O 1
ATOM 2972 N N . GLY A 1 373 ? -15.186 21.594 19.199 1.00 82.06 373 GLY A N 1
ATOM 2973 C CA . GLY A 1 373 ? -14.137 20.864 19.928 1.00 82.06 373 GLY A CA 1
ATOM 2974 C C . GLY A 1 373 ? -14.152 19.345 19.719 1.00 82.06 373 GLY A C 1
ATOM 2975 O O . GLY A 1 373 ? -13.181 18.670 20.064 1.00 82.06 373 GLY A O 1
ATOM 2976 N N . ALA A 1 374 ? -15.237 18.815 19.149 1.00 89.56 374 ALA A N 1
ATOM 2977 C CA . ALA A 1 374 ? -15.425 17.396 18.874 1.00 89.56 374 ALA A CA 1
ATOM 2978 C C . ALA A 1 374 ? -14.640 16.930 17.629 1.00 89.56 374 ALA A C 1
ATOM 2980 O O . ALA A 1 374 ? -14.941 17.313 16.495 1.00 89.56 374 ALA A O 1
ATOM 2981 N N . GLU A 1 375 ? -13.668 16.038 17.825 1.00 90.44 375 GLU A N 1
ATOM 2982 C CA . GLU A 1 375 ? -12.944 15.329 16.765 1.00 90.44 375 GLU A CA 1
ATOM 2983 C C . GLU A 1 375 ? -13.439 13.875 16.655 1.00 90.44 375 GLU A C 1
ATOM 2985 O O . GLU A 1 375 ? -13.729 13.222 17.658 1.00 90.44 375 GLU A O 1
ATOM 2990 N N . VAL A 1 376 ? -13.519 13.354 15.426 1.00 92.31 376 VAL A N 1
ATOM 2991 C CA . VAL A 1 376 ? -13.845 11.940 15.177 1.00 92.31 376 VAL A CA 1
ATOM 2992 C C . VAL A 1 376 ? -12.564 11.121 15.239 1.00 92.31 376 VAL A C 1
ATOM 2994 O O . VAL A 1 376 ? -11.689 11.263 14.374 1.00 92.31 376 VAL A O 1
ATOM 2997 N N . ASP A 1 377 ? -12.484 10.233 16.221 1.00 93.50 377 ASP A N 1
ATOM 2998 C CA . ASP A 1 377 ? -11.382 9.289 16.371 1.00 93.50 377 ASP A CA 1
ATOM 2999 C C . ASP A 1 377 ? -11.830 7.858 16.063 1.00 93.50 377 ASP A C 1
ATOM 3001 O O . ASP A 1 377 ? -13.007 7.516 16.181 1.00 93.50 377 ASP A O 1
ATOM 3005 N N . HIS A 1 378 ? -10.877 7.023 15.657 1.00 95.19 378 HIS A N 1
ATOM 3006 C CA . HIS A 1 378 ? -11.095 5.589 15.529 1.00 95.19 378 HIS A CA 1
ATOM 3007 C C . HIS A 1 378 ? -10.622 4.881 16.783 1.00 95.19 378 HIS A C 1
ATOM 3009 O O . HIS A 1 378 ? -9.439 4.971 17.113 1.00 95.19 378 HIS A O 1
ATOM 3015 N N . PHE A 1 379 ? -11.503 4.132 17.434 1.00 97.12 379 PHE A N 1
ATOM 3016 C CA . PHE A 1 379 ? -11.178 3.394 18.646 1.00 97.12 379 PHE A CA 1
ATOM 3017 C C . PHE A 1 379 ? -10.018 2.411 18.408 1.00 97.12 379 PHE A C 1
ATOM 3019 O O . PHE A 1 379 ? -8.953 2.548 19.014 1.00 97.12 379 PHE A O 1
ATOM 3026 N N . ILE A 1 380 ? -10.168 1.495 17.446 1.00 96.69 380 ILE A N 1
ATOM 3027 C CA . ILE A 1 380 ? -9.071 0.693 16.889 1.00 96.69 380 ILE A CA 1
ATOM 3028 C C . ILE A 1 380 ? -8.388 1.505 15.779 1.00 96.69 380 ILE A C 1
ATOM 3030 O O . ILE A 1 380 ? -9.088 1.972 14.876 1.00 96.69 380 ILE A O 1
ATOM 3034 N N . PRO A 1 381 ? -7.048 1.660 15.780 1.00 94.50 381 PRO A N 1
ATOM 3035 C CA . PRO A 1 381 ? -6.336 2.495 14.817 1.00 94.50 381 PRO A CA 1
ATOM 3036 C C . PRO A 1 381 ? -6.740 2.247 13.360 1.00 94.50 381 PRO A C 1
ATOM 3038 O O . PRO A 1 381 ? -6.745 1.113 12.878 1.00 94.50 381 PRO A O 1
ATOM 3041 N N . TRP A 1 382 ? -6.994 3.325 12.614 1.00 93.19 382 TRP A N 1
ATOM 3042 C CA . TRP A 1 382 ? -7.291 3.245 11.177 1.00 93.19 382 TRP A CA 1
ATOM 3043 C C . TRP A 1 382 ? -6.153 2.594 10.387 1.00 93.19 382 TRP A C 1
ATOM 3045 O O . TRP A 1 382 ? -6.383 1.906 9.402 1.00 93.19 382 TRP A O 1
ATOM 3055 N N . SER A 1 383 ? -4.906 2.763 10.826 1.00 90.81 383 SER A N 1
ATOM 3056 C CA . SER A 1 383 ? -3.748 2.036 10.297 1.00 90.81 383 SER A CA 1
ATOM 3057 C C . SER A 1 383 ? -3.916 0.515 10.364 1.00 90.81 383 SER A C 1
ATOM 3059 O O . SER A 1 383 ? -3.453 -0.193 9.474 1.00 90.81 383 SER A O 1
ATOM 3061 N N . TYR A 1 384 ? -4.595 -0.006 11.382 1.00 94.06 384 TYR A N 1
ATOM 3062 C CA . TYR A 1 384 ? -4.888 -1.428 11.491 1.00 94.06 384 TYR A CA 1
ATOM 3063 C C . TYR A 1 384 ? -6.150 -1.816 10.710 1.00 94.06 384 TYR A C 1
ATOM 3065 O O . TYR A 1 384 ? -6.090 -2.731 9.892 1.00 94.06 384 TYR A O 1
ATOM 3073 N N . MET A 1 385 ? -7.270 -1.111 10.895 1.00 93.50 385 MET A N 1
ATOM 3074 C CA . MET A 1 385 ? -8.542 -1.481 10.254 1.00 93.50 385 MET A CA 1
ATOM 3075 C C . MET A 1 385 ? -8.593 -1.163 8.752 1.00 93.50 385 MET A C 1
ATOM 3077 O O . MET A 1 385 ? -9.173 -1.913 7.969 1.00 93.50 385 MET A O 1
ATOM 3081 N N . PHE A 1 386 ? -7.959 -0.061 8.342 1.00 93.00 386 PHE A N 1
ATOM 3082 C CA . PHE A 1 386 ? -8.005 0.514 6.992 1.00 93.00 386 PHE A CA 1
ATOM 3083 C C . PHE A 1 386 ? -9.441 0.699 6.471 1.00 93.00 386 PHE A C 1
ATOM 3085 O O . PHE A 1 386 ? -9.754 0.497 5.292 1.00 93.00 386 PHE A O 1
ATOM 3092 N N . SER A 1 387 ? -10.334 1.044 7.394 1.00 90.50 387 SER A N 1
ATOM 3093 C CA . SER A 1 387 ? -11.754 1.266 7.182 1.00 90.50 387 SER A CA 1
ATOM 3094 C C . SER A 1 387 ? -12.233 2.416 8.049 1.00 90.50 387 SER A C 1
ATOM 3096 O O . SER A 1 387 ? -11.694 2.664 9.127 1.00 90.50 387 SER A O 1
ATOM 3098 N N . ASP A 1 388 ? -13.257 3.097 7.556 1.00 92.06 388 ASP A N 1
ATOM 3099 C CA . ASP A 1 388 ? -14.004 4.099 8.296 1.00 92.06 388 ASP A CA 1
ATOM 3100 C C . ASP A 1 388 ? -15.378 3.489 8.645 1.00 92.06 388 ASP A C 1
ATOM 3102 O O . ASP A 1 388 ? -16.425 3.980 8.228 1.00 92.06 388 ASP A O 1
ATOM 3106 N N . ASP A 1 389 ? -15.368 2.367 9.375 1.00 93.44 389 ASP A N 1
ATOM 3107 C CA . ASP A 1 389 ? -16.591 1.694 9.830 1.00 93.44 389 ASP A CA 1
ATOM 3108 C C . ASP A 1 389 ? -17.149 2.391 11.082 1.00 93.44 389 ASP A C 1
ATOM 3110 O O . ASP A 1 389 ? -16.413 2.669 12.032 1.00 93.44 389 ASP A O 1
ATOM 3114 N N . TRP A 1 390 ? -18.457 2.662 11.105 1.00 95.25 390 TRP A N 1
ATOM 3115 C CA . TRP A 1 390 ? -19.093 3.509 12.123 1.00 95.25 390 TRP A CA 1
ATOM 3116 C C . TRP A 1 390 ? -19.040 2.925 13.535 1.00 95.25 390 TRP A C 1
ATOM 3118 O O . TRP A 1 390 ? -18.904 3.688 14.489 1.00 95.25 390 TRP A O 1
ATOM 3128 N N . TRP A 1 391 ? -19.078 1.596 13.680 1.00 96.25 391 TRP A N 1
ATOM 3129 C CA . TRP A 1 391 ? -18.929 0.932 14.984 1.00 96.25 391 TRP A CA 1
ATOM 3130 C C . TRP A 1 391 ? -17.582 1.237 15.658 1.00 96.25 391 TRP A C 1
ATOM 3132 O O . TRP A 1 391 ? -17.466 1.146 16.877 1.00 96.25 391 TRP A O 1
ATOM 3142 N N . ASN A 1 392 ? -16.562 1.603 14.874 1.00 97.12 392 ASN A N 1
ATOM 3143 C CA . ASN A 1 392 ? -15.211 1.885 15.350 1.00 97.12 392 ASN A CA 1
ATOM 3144 C C . ASN A 1 392 ? -14.957 3.387 15.564 1.00 97.12 392 ASN A C 1
ATOM 3146 O O . ASN A 1 392 ? -13.825 3.775 15.850 1.00 97.12 392 ASN A O 1
ATOM 3150 N N . MET A 1 393 ? -15.959 4.249 15.375 1.00 95.62 393 MET A N 1
ATOM 3151 C CA . MET A 1 393 ? -15.798 5.699 15.479 1.00 95.62 393 MET A CA 1
ATOM 3152 C C . MET A 1 393 ? -16.408 6.258 16.754 1.00 95.62 393 MET A C 1
ATOM 3154 O O . MET A 1 393 ? -17.529 5.918 17.129 1.00 95.62 393 MET A O 1
ATOM 3158 N N . VAL A 1 394 ? -15.671 7.171 17.381 1.00 95.44 394 VAL A N 1
ATOM 3159 C CA . VAL A 1 394 ? -16.071 7.853 18.612 1.00 95.44 394 VAL A CA 1
ATOM 3160 C C . VAL A 1 394 ? -15.829 9.354 18.509 1.00 95.44 394 VAL A C 1
ATOM 3162 O O . VAL A 1 394 ? -15.018 9.822 17.704 1.00 95.44 394 VAL A O 1
ATOM 3165 N N . ILE A 1 395 ? -16.522 10.112 19.357 1.00 95.38 395 ILE A N 1
ATOM 3166 C CA . ILE A 1 395 ? -16.234 11.528 19.572 1.00 95.38 395 ILE A CA 1
ATOM 3167 C C . ILE A 1 395 ? -15.157 11.657 20.646 1.00 95.38 395 ILE A C 1
ATOM 3169 O O . ILE A 1 395 ? -15.213 11.017 21.693 1.00 95.38 395 ILE A O 1
ATOM 3173 N N . SER A 1 396 ? -14.159 12.492 20.382 1.00 95.38 396 SER A N 1
ATOM 3174 C CA . SER A 1 396 ? -13.061 12.768 21.302 1.00 95.38 396 SER A CA 1
ATOM 3175 C C . SER A 1 396 ? -12.743 14.257 21.335 1.00 95.38 396 SER A C 1
ATOM 3177 O O . SER A 1 396 ? -12.933 14.966 20.347 1.00 95.38 396 SER A O 1
ATOM 3179 N N . CYS A 1 397 ? -12.228 14.740 22.463 1.00 94.50 397 CYS A N 1
ATOM 3180 C CA . CYS A 1 397 ? -11.588 16.046 22.496 1.00 94.50 397 CYS A CA 1
ATOM 3181 C C . CYS A 1 397 ? -10.228 15.973 21.784 1.00 94.50 397 CYS A C 1
ATOM 3183 O O . CYS A 1 397 ? -9.571 14.925 21.739 1.00 94.50 397 CYS A O 1
ATOM 3185 N N . ARG A 1 398 ? -9.762 17.118 21.281 1.00 92.19 398 ARG A N 1
ATOM 3186 C CA . ARG A 1 398 ? -8.495 17.228 20.546 1.00 92.19 398 ARG A CA 1
ATOM 3187 C C . ARG A 1 398 ? -7.278 16.716 21.324 1.00 92.19 398 ARG A C 1
ATOM 3189 O O . ARG A 1 398 ? -6.366 16.150 20.722 1.00 92.19 398 ARG A O 1
ATOM 3196 N N . ALA A 1 399 ? -7.249 16.908 22.644 1.00 93.25 399 ALA A N 1
ATOM 3197 C CA . ALA A 1 399 ? -6.156 16.432 23.491 1.00 93.25 399 ALA A CA 1
ATOM 3198 C C . ALA A 1 399 ? -6.096 14.896 23.519 1.00 93.25 399 ALA A C 1
ATOM 3200 O O . ALA A 1 399 ? -5.049 14.321 23.222 1.00 93.25 399 ALA A O 1
ATOM 3201 N N . CYS A 1 400 ? -7.222 14.225 23.786 1.00 95.19 400 CYS A N 1
ATOM 3202 C CA . CYS A 1 400 ? -7.285 12.764 23.812 1.00 95.19 400 CYS A CA 1
ATOM 3203 C C . CYS A 1 400 ? -7.089 12.148 22.422 1.00 95.19 400 CYS A C 1
ATOM 3205 O O . CYS A 1 400 ? -6.299 11.217 22.290 1.00 95.19 400 CYS A O 1
ATOM 3207 N N . GLY A 1 401 ? -7.737 12.680 21.379 1.00 91.69 401 GLY A N 1
ATOM 3208 C CA . GLY A 1 401 ? -7.608 12.157 20.013 1.00 91.69 401 GLY A CA 1
ATOM 3209 C C . GLY A 1 401 ? -6.162 12.204 19.505 1.00 91.69 401 GLY A C 1
ATOM 3210 O O . GLY A 1 401 ? -5.627 11.210 19.008 1.00 91.69 401 GLY A O 1
ATOM 3211 N N . ARG A 1 402 ? -5.470 13.335 19.712 1.00 90.12 402 ARG A N 1
ATOM 3212 C CA . ARG A 1 402 ? -4.041 13.472 19.368 1.00 90.12 402 ARG A CA 1
ATOM 3213 C C . ARG A 1 402 ? -3.135 12.667 20.289 1.00 90.12 402 ARG A C 1
ATOM 3215 O O . ARG A 1 402 ? -2.159 12.093 19.811 1.00 90.12 402 ARG A O 1
ATOM 3222 N N . GLY A 1 403 ? -3.462 12.623 21.579 1.00 91.31 403 GLY A N 1
ATOM 3223 C CA . GLY A 1 403 ? -2.744 11.848 22.584 1.00 91.31 403 GLY A CA 1
ATOM 3224 C C . GLY A 1 403 ? -2.750 10.359 22.256 1.00 91.31 403 GLY A C 1
ATOM 3225 O O . GLY A 1 403 ? -1.693 9.738 22.240 1.00 91.31 403 GLY A O 1
ATOM 3226 N N . LYS A 1 404 ? -3.899 9.787 21.899 1.00 92.44 404 LYS A N 1
ATOM 3227 C CA . LYS A 1 404 ? -4.002 8.394 21.463 1.00 92.44 404 LYS A CA 1
ATOM 3228 C C . LYS A 1 404 ? -3.305 8.173 20.119 1.00 92.44 404 LYS A C 1
ATOM 3230 O O . LYS A 1 404 ? -2.426 7.314 20.011 1.00 92.44 404 LYS A O 1
ATOM 3235 N N . GLY A 1 405 ? -3.651 8.962 19.101 1.00 89.44 405 GLY A N 1
ATOM 3236 C CA . GLY A 1 405 ? -3.126 8.798 17.745 1.00 89.44 405 GLY A CA 1
ATOM 3237 C C . GLY A 1 405 ? -3.381 7.388 17.192 1.00 89.44 405 GLY A C 1
ATOM 3238 O O . GLY A 1 405 ? -4.473 6.839 17.329 1.00 89.44 405 GLY A O 1
ATOM 3239 N N . ASN A 1 406 ? -2.352 6.772 16.600 1.00 89.12 406 ASN A N 1
ATOM 3240 C CA . ASN A 1 406 ? -2.418 5.409 16.048 1.00 89.12 406 ASN A CA 1
ATOM 3241 C C . ASN A 1 406 ? -2.236 4.300 17.105 1.00 89.12 406 ASN A C 1
ATOM 3243 O O . ASN A 1 406 ? -1.858 3.188 16.748 1.00 89.12 406 ASN A O 1
ATOM 3247 N N . ARG A 1 407 ? -2.457 4.588 18.391 1.00 93.06 407 ARG A N 1
ATOM 3248 C CA . ARG A 1 407 ? -2.387 3.611 19.487 1.00 93.06 407 ARG A CA 1
ATOM 3249 C C . ARG A 1 407 ? -3.776 3.131 19.883 1.00 93.06 407 ARG A C 1
ATOM 3251 O O . ARG A 1 407 ? -4.772 3.794 19.596 1.00 93.06 407 ARG A O 1
ATOM 3258 N N . LEU A 1 408 ? -3.830 1.992 20.556 1.00 96.12 408 LEU A N 1
ATOM 3259 C CA . LEU A 1 408 ? -5.051 1.460 21.153 1.00 96.12 408 LEU A CA 1
ATOM 3260 C C . LEU A 1 408 ? -5.333 2.151 22.497 1.00 96.12 408 LEU A C 1
ATOM 3262 O O . LEU A 1 408 ? -4.386 2.447 23.221 1.00 96.12 408 LEU A O 1
ATOM 3266 N N . PRO A 1 409 ? -6.593 2.430 22.859 1.00 96.50 409 PRO A N 1
ATOM 3267 C CA . PRO A 1 409 ? -6.929 2.839 24.224 1.00 96.50 409 PRO A CA 1
ATOM 3268 C C . PRO A 1 409 ? -6.739 1.660 25.199 1.00 96.50 409 PRO A C 1
ATOM 3270 O O . PRO A 1 409 ? -6.621 0.531 24.738 1.00 96.50 409 PRO A O 1
ATOM 3273 N N . PRO A 1 410 ? -6.725 1.873 26.528 1.00 95.38 410 PRO A N 1
ATOM 3274 C CA . PRO A 1 410 ? -6.665 0.778 27.499 1.00 95.38 410 PRO A CA 1
ATOM 3275 C C . PRO A 1 410 ? -7.780 -0.258 27.296 1.00 95.38 410 PRO A C 1
ATOM 3277 O O . PRO A 1 410 ? -8.908 0.108 26.965 1.00 95.38 410 PRO A O 1
ATOM 3280 N N . ALA A 1 411 ? -7.490 -1.538 27.551 1.00 94.56 411 ALA A N 1
ATOM 3281 C CA . ALA A 1 411 ? -8.392 -2.651 27.231 1.00 94.56 411 ALA A CA 1
ATOM 3282 C C . ALA A 1 411 ? -9.790 -2.532 27.870 1.00 94.56 411 ALA A C 1
ATOM 3284 O O . ALA A 1 411 ? -10.777 -2.906 27.243 1.00 94.56 411 ALA A O 1
ATOM 3285 N N . GLY A 1 412 ? -9.897 -1.936 29.066 1.00 92.50 412 GLY A N 1
ATOM 3286 C CA . GLY A 1 412 ? -11.189 -1.678 29.720 1.00 92.50 412 GLY A CA 1
ATOM 3287 C C . GLY A 1 412 ? -12.148 -0.817 28.885 1.00 92.50 412 GLY A C 1
ATOM 3288 O O . GLY A 1 412 ? -13.360 -0.986 28.968 1.00 92.50 412 GLY A O 1
ATOM 3289 N N . ARG A 1 413 ? -11.625 0.030 27.984 1.00 96.19 413 ARG A N 1
ATOM 3290 C CA . ARG A 1 413 ? -12.437 0.874 27.094 1.00 96.19 413 ARG A CA 1
ATOM 3291 C C . ARG A 1 413 ? -13.175 0.089 26.002 1.00 96.19 413 ARG A C 1
ATOM 3293 O O . ARG A 1 413 ? -14.031 0.656 25.331 1.00 96.19 413 ARG A O 1
ATOM 3300 N N . VAL A 1 414 ? -12.863 -1.194 25.800 1.00 97.44 414 VAL A N 1
ATOM 3301 C CA . VAL A 1 414 ? -13.578 -2.053 24.838 1.00 97.44 414 VAL A CA 1
ATOM 3302 C C . VAL A 1 414 ? -15.034 -2.243 25.269 1.00 97.44 414 VAL A C 1
ATOM 3304 O O . VAL A 1 414 ? -15.935 -2.106 24.443 1.00 97.44 414 VAL A O 1
ATOM 3307 N N . ALA A 1 415 ? -15.267 -2.489 26.561 1.00 96.31 415 ALA A N 1
ATOM 3308 C CA . ALA A 1 415 ? -16.615 -2.619 27.112 1.00 96.31 415 ALA A CA 1
ATOM 3309 C C . ALA A 1 415 ? -17.385 -1.291 27.038 1.00 96.31 415 ALA A C 1
ATOM 3311 O O . ALA A 1 415 ? -18.567 -1.282 26.700 1.00 96.31 415 ALA A O 1
ATOM 3312 N N . ASP A 1 416 ? -16.701 -0.163 27.267 1.00 97.00 416 ASP A N 1
ATOM 3313 C CA . ASP A 1 416 ? -17.290 1.171 27.110 1.00 97.00 416 ASP A CA 1
ATOM 3314 C C . ASP A 1 416 ? -17.752 1.425 25.668 1.00 97.00 416 ASP A C 1
ATOM 3316 O O . ASP A 1 416 ? -18.852 1.936 25.453 1.00 97.00 416 ASP A O 1
ATOM 3320 N N . LEU A 1 417 ? -16.942 1.036 24.671 1.00 97.94 417 LEU A N 1
ATOM 3321 C CA . LEU A 1 417 ? -17.318 1.161 23.261 1.00 97.94 417 LEU A CA 1
ATOM 3322 C C . LEU A 1 417 ? -18.538 0.298 22.942 1.00 97.94 417 LEU A C 1
ATOM 3324 O O . LEU A 1 417 ? -19.455 0.773 22.275 1.00 97.94 417 LEU A O 1
ATOM 3328 N N . ALA A 1 418 ? -18.554 -0.952 23.410 1.00 96.69 418 ALA A N 1
ATOM 3329 C CA . ALA A 1 418 ? -19.674 -1.857 23.193 1.00 96.69 418 ALA A CA 1
ATOM 3330 C C . ALA A 1 418 ? -20.972 -1.301 23.796 1.00 96.69 418 ALA A C 1
ATOM 3332 O O . ALA A 1 418 ? -21.960 -1.160 23.079 1.00 96.69 418 ALA A O 1
ATOM 3333 N N . ARG A 1 419 ? -20.946 -0.875 25.066 1.00 96.19 419 ARG A N 1
ATOM 3334 C CA . ARG A 1 419 ? -22.105 -0.272 25.744 1.00 96.19 419 ARG A CA 1
ATOM 3335 C C . ARG A 1 419 ? -22.623 0.956 24.995 1.00 96.19 419 ARG A C 1
ATOM 3337 O O . ARG A 1 419 ? -23.810 1.033 24.690 1.00 96.19 419 ARG A O 1
ATOM 3344 N N . ARG A 1 420 ? -21.725 1.873 24.620 1.00 96.00 420 ARG A N 1
ATOM 3345 C CA . ARG A 1 420 ? -22.072 3.052 23.815 1.00 96.00 420 ARG A CA 1
ATOM 3346 C C . ARG A 1 420 ? -22.680 2.649 22.470 1.00 96.00 420 ARG A C 1
ATOM 3348 O O . ARG A 1 420 ? -23.643 3.252 22.012 1.00 96.00 420 ARG A O 1
ATOM 3355 N N . ASN A 1 421 ? -22.115 1.658 21.792 1.00 96.44 421 ASN A N 1
ATOM 3356 C CA . ASN A 1 421 ? -22.620 1.254 20.486 1.00 96.44 421 ASN A CA 1
ATOM 3357 C C . ASN A 1 421 ? -24.025 0.650 20.590 1.00 96.44 421 ASN A C 1
ATOM 3359 O O . ASN A 1 421 ? -24.862 0.990 19.759 1.00 96.44 421 ASN A O 1
ATOM 3363 N N . ALA A 1 422 ? -24.299 -0.154 21.621 1.00 95.12 422 ALA A N 1
ATOM 3364 C CA . ALA A 1 422 ? -25.630 -0.693 21.894 1.00 95.12 422 ALA A CA 1
ATOM 3365 C C . ALA A 1 422 ? -26.652 0.420 22.179 1.00 95.12 422 ALA A C 1
ATOM 3367 O O . ALA A 1 422 ? -27.727 0.436 21.584 1.00 95.12 422 ALA A O 1
ATOM 3368 N N . GLU A 1 423 ? -26.292 1.392 23.021 1.00 95.69 423 GLU A N 1
ATOM 3369 C CA . GLU A 1 423 ? -27.167 2.511 23.393 1.00 95.69 423 GLU A CA 1
ATOM 3370 C C . GLU A 1 423 ? -27.563 3.380 22.186 1.00 95.69 423 GLU A C 1
ATOM 3372 O O . GLU A 1 423 ? -28.720 3.775 22.036 1.00 95.69 423 GLU A O 1
ATOM 3377 N N . TYR A 1 424 ? -26.609 3.671 21.295 1.00 96.06 424 TYR A N 1
ATOM 3378 C CA . TYR A 1 424 ? -26.816 4.618 20.194 1.00 96.06 424 TYR A CA 1
ATOM 3379 C C . TYR A 1 424 ? -27.133 3.964 18.842 1.00 96.06 424 TYR A C 1
ATOM 3381 O O . TYR A 1 424 ? -27.393 4.690 17.878 1.00 96.06 424 TYR A O 1
ATOM 3389 N N . ALA A 1 425 ? -27.157 2.630 18.741 1.00 93.62 425 ALA A N 1
ATOM 3390 C CA . ALA A 1 425 ? -27.422 1.914 17.488 1.00 93.62 425 ALA A CA 1
ATOM 3391 C C . ALA A 1 425 ? -28.751 2.326 16.833 1.00 93.62 425 ALA A C 1
ATOM 3393 O O . ALA A 1 425 ? -28.798 2.520 15.619 1.00 93.62 425 ALA A O 1
ATOM 3394 N N . GLY A 1 426 ? -29.806 2.512 17.636 1.00 93.00 426 GLY A N 1
ATOM 3395 C CA . GLY A 1 426 ? -31.126 2.939 17.156 1.00 93.00 426 GLY A CA 1
ATOM 3396 C C . GLY A 1 426 ? -31.229 4.433 16.825 1.00 93.00 426 GLY A C 1
ATOM 3397 O O . GLY A 1 426 ? -32.081 4.830 16.039 1.00 93.00 426 GLY A O 1
ATOM 3398 N N . ARG A 1 427 ? -30.345 5.270 17.386 1.00 94.69 427 ARG A N 1
ATOM 3399 C CA . ARG A 1 427 ? -30.351 6.734 17.189 1.00 94.69 427 ARG A CA 1
ATOM 3400 C C . ARG A 1 427 ? -29.450 7.178 16.035 1.00 94.69 427 ARG A C 1
ATOM 3402 O O . ARG A 1 427 ? -29.646 8.246 15.464 1.00 94.69 427 ARG A O 1
ATOM 3409 N N . ILE A 1 428 ? -28.453 6.364 15.682 1.00 94.38 428 ILE A N 1
ATOM 3410 C CA . ILE A 1 428 ? -27.496 6.635 14.607 1.00 94.38 428 ILE A CA 1
ATOM 3411 C C . ILE A 1 428 ? -27.613 5.515 13.567 1.00 94.38 428 ILE A C 1
ATOM 3413 O O . ILE A 1 428 ? -26.915 4.508 13.647 1.00 94.38 428 ILE A O 1
ATOM 3417 N N . GLY A 1 429 ? -28.460 5.702 12.551 1.00 92.06 429 GLY A N 1
ATOM 3418 C CA . GLY A 1 429 ? -28.729 4.679 11.525 1.00 92.06 429 GLY A CA 1
ATOM 3419 C C . GLY A 1 429 ? -27.474 4.021 10.912 1.00 92.06 429 GLY A C 1
ATOM 3420 O O . GLY A 1 429 ? -27.381 2.792 10.904 1.00 92.06 429 GLY A O 1
ATOM 3421 N N . PRO A 1 430 ? -26.456 4.791 10.470 1.00 94.44 430 PRO A N 1
ATOM 3422 C CA . PRO A 1 430 ? -25.209 4.218 9.956 1.00 94.44 430 PRO A CA 1
ATOM 3423 C C . PRO A 1 430 ? -24.415 3.383 10.974 1.00 94.44 430 PRO A C 1
ATOM 3425 O O . PRO A 1 430 ? -23.732 2.440 10.579 1.00 94.44 430 PRO A O 1
ATOM 3428 N N . LEU A 1 431 ? -24.505 3.696 12.273 1.00 95.38 431 LEU A N 1
ATOM 3429 C CA . LEU A 1 431 ? -23.903 2.885 13.334 1.00 95.38 431 LEU A CA 1
ATOM 3430 C C . LEU A 1 431 ? -24.620 1.539 13.436 1.00 95.38 431 LEU A C 1
ATOM 3432 O O . LEU A 1 431 ? -23.950 0.512 13.367 1.00 95.38 431 LEU A O 1
ATOM 3436 N N . GLY A 1 432 ? -25.954 1.537 13.517 1.00 93.81 432 GLY A N 1
ATOM 3437 C CA . GLY A 1 432 ? -26.751 0.306 13.549 1.00 93.81 432 GLY A CA 1
ATOM 3438 C C . GLY A 1 432 ? -26.443 -0.619 12.365 1.00 93.81 432 GLY A C 1
ATOM 3439 O O . GLY A 1 432 ? -26.106 -1.786 12.558 1.00 93.81 432 GLY A O 1
ATOM 3440 N N . ALA A 1 433 ? -26.432 -0.079 11.141 1.00 93.06 433 ALA A N 1
ATOM 3441 C CA . ALA A 1 433 ? -26.071 -0.841 9.942 1.00 93.06 433 ALA A CA 1
ATOM 3442 C C . ALA A 1 433 ? -24.636 -1.404 10.003 1.00 93.06 433 ALA A C 1
ATOM 3444 O O . ALA A 1 433 ? -24.382 -2.543 9.605 1.00 93.06 433 ALA A O 1
ATOM 3445 N N . SER A 1 434 ? -23.691 -0.623 10.530 1.00 94.81 434 SER A N 1
ATOM 3446 C CA . SER A 1 434 ? -22.294 -1.035 10.664 1.00 94.81 434 SER A CA 1
ATOM 3447 C C . SER A 1 434 ? -22.096 -2.141 11.711 1.00 94.81 434 SER A C 1
ATOM 3449 O O . SER A 1 434 ? -21.227 -2.990 11.523 1.00 94.81 434 SER A O 1
ATOM 3451 N N . LEU A 1 435 ? -22.910 -2.181 12.771 1.00 94.94 435 LEU A N 1
ATOM 3452 C CA . LEU A 1 435 ? -22.898 -3.256 13.774 1.00 94.94 435 LEU A CA 1
ATOM 3453 C C . LEU A 1 435 ? -23.444 -4.573 13.209 1.00 94.94 435 LEU A C 1
ATOM 3455 O O . LEU A 1 435 ? -22.851 -5.626 13.434 1.00 94.94 435 LEU A O 1
ATOM 3459 N N . VAL A 1 436 ? -24.504 -4.517 12.395 1.00 92.31 436 VAL A N 1
ATOM 3460 C CA . VAL A 1 436 ? -25.031 -5.700 11.688 1.00 92.31 436 VAL A CA 1
ATOM 3461 C C . VAL A 1 436 ? -23.968 -6.312 10.769 1.00 92.31 436 VAL A C 1
ATOM 3463 O O . VAL A 1 436 ? -23.808 -7.530 10.731 1.00 92.31 436 VAL A O 1
ATOM 3466 N N . GLN A 1 437 ? -23.201 -5.474 10.064 1.00 91.25 437 GLN A N 1
ATOM 3467 C CA . GLN A 1 437 ? -22.083 -5.927 9.228 1.00 91.25 437 GLN A CA 1
ATOM 3468 C C . GLN A 1 437 ? -20.897 -6.460 10.042 1.00 91.25 437 GLN A C 1
ATOM 3470 O O . GLN A 1 437 ? -20.154 -7.311 9.555 1.00 91.25 437 GLN A O 1
ATOM 3475 N N . LEU A 1 438 ? -20.685 -5.941 11.256 1.00 92.19 438 LEU A N 1
ATOM 3476 C CA . LEU A 1 438 ? -19.594 -6.357 12.135 1.00 92.19 438 LEU A CA 1
ATOM 3477 C C . LEU A 1 438 ? -19.783 -7.790 12.637 1.00 92.19 438 LEU A C 1
ATOM 3479 O O . LEU A 1 438 ? -18.831 -8.567 12.624 1.00 92.19 438 LEU A O 1
ATOM 3483 N N . GLY A 1 439 ? -20.997 -8.121 13.070 1.00 88.44 439 GLY A N 1
ATOM 3484 C CA . GLY A 1 439 ? -21.343 -9.424 13.622 1.00 88.44 439 GLY A CA 1
ATOM 3485 C C . GLY A 1 439 ? -22.839 -9.695 13.472 1.00 88.44 439 GLY A C 1
ATOM 3486 O O . GLY A 1 439 ? -23.623 -9.204 14.289 1.00 88.44 439 GLY A O 1
ATOM 3487 N N . PRO A 1 440 ? -23.256 -10.481 12.463 1.00 72.12 440 PRO A N 1
ATOM 3488 C CA . PRO A 1 440 ? -24.649 -10.883 12.309 1.00 72.12 440 PRO A CA 1
ATOM 3489 C C . PRO A 1 440 ? -25.133 -11.652 13.550 1.00 72.12 440 PRO A C 1
ATOM 3491 O O . PRO A 1 440 ? -24.386 -12.464 14.090 1.00 72.12 440 PRO A O 1
ATOM 3494 N N . ARG A 1 441 ? -26.387 -11.439 13.977 1.00 66.12 441 ARG A N 1
ATOM 3495 C CA . ARG A 1 441 ? -27.036 -12.137 15.115 1.00 66.12 441 ARG A CA 1
ATOM 3496 C C . ARG A 1 441 ? -26.427 -11.850 16.504 1.00 66.12 441 ARG A C 1
ATOM 3498 O O . ARG A 1 441 ? -26.229 -12.769 17.287 1.00 66.12 441 ARG A O 1
ATOM 3505 N N . ALA A 1 442 ? -26.167 -10.575 16.814 1.00 68.44 442 ALA A N 1
ATOM 3506 C CA . ALA A 1 442 ? -25.749 -10.103 18.148 1.00 68.44 442 ALA A CA 1
ATOM 3507 C C . ALA A 1 442 ? -24.386 -10.634 18.657 1.00 68.44 442 ALA A C 1
ATOM 3509 O O . ALA A 1 442 ? -24.150 -10.706 19.855 1.00 68.44 442 ALA A O 1
ATOM 3510 N N . GLY A 1 443 ? -23.468 -10.986 17.747 1.00 84.81 443 GLY A N 1
ATOM 3511 C CA . GLY A 1 443 ? -22.082 -11.363 18.081 1.00 84.81 443 GLY A CA 1
ATOM 3512 C C . GLY A 1 443 ? -21.057 -10.232 17.920 1.00 84.81 443 GLY A C 1
ATOM 3513 O O . GLY A 1 443 ? -19.847 -10.477 17.926 1.00 84.81 443 GLY A O 1
ATOM 3514 N N . TRP A 1 444 ? -21.508 -8.998 17.692 1.00 93.62 444 TRP A N 1
ATOM 3515 C CA . TRP A 1 444 ? -20.640 -7.895 17.283 1.00 93.62 444 TRP A CA 1
ATOM 3516 C C . TRP A 1 444 ? -19.763 -7.375 18.434 1.00 93.62 444 TRP A C 1
ATOM 3518 O O . TRP A 1 444 ? -18.635 -6.959 18.175 1.00 93.62 444 TRP A O 1
ATOM 3528 N N . GLU A 1 445 ? -20.202 -7.461 19.695 1.00 93.06 445 GLU A N 1
ATOM 3529 C CA . GLU A 1 445 ? -19.410 -7.093 20.878 1.00 93.06 445 GLU A CA 1
ATOM 3530 C C . GLU A 1 445 ? -18.137 -7.943 20.973 1.00 93.06 445 GLU A C 1
ATOM 3532 O O . GLU A 1 445 ? -17.027 -7.424 21.144 1.00 93.06 445 GLU A O 1
ATOM 3537 N N . GLY A 1 446 ? -18.292 -9.258 20.792 1.00 93.06 446 GLY A N 1
ATOM 3538 C CA . GLY A 1 446 ? -17.182 -10.207 20.774 1.00 93.06 446 GLY A CA 1
ATOM 3539 C C . GLY A 1 446 ? -16.191 -9.913 19.646 1.00 93.06 446 GLY A C 1
ATOM 3540 O O . GLY A 1 446 ? -14.977 -9.987 19.852 1.00 93.06 446 GLY A O 1
ATOM 3541 N N . GLU A 1 447 ? -16.684 -9.503 18.475 1.00 94.62 447 GLU A N 1
ATOM 3542 C CA . GLU A 1 447 ? -15.832 -9.142 17.338 1.00 94.62 447 GLU A CA 1
ATOM 3543 C C . GLU A 1 447 ? -15.062 -7.827 17.569 1.00 94.62 447 GLU A C 1
ATOM 3545 O O . GLU A 1 447 ? -13.900 -7.740 17.165 1.00 94.62 447 GLU A O 1
ATOM 3550 N N . ILE A 1 448 ? -15.620 -6.834 18.282 1.00 95.94 448 ILE A N 1
ATOM 3551 C CA . ILE A 1 448 ? -14.855 -5.643 18.715 1.00 95.94 448 ILE A CA 1
ATOM 3552 C C . ILE A 1 448 ? -13.659 -6.083 19.568 1.00 95.94 448 ILE A C 1
ATOM 3554 O O . ILE A 1 448 ? -12.516 -5.705 19.287 1.00 95.94 448 ILE A O 1
ATOM 3558 N N . GLY A 1 449 ? -13.907 -6.915 20.585 1.00 95.50 449 GLY A N 1
ATOM 3559 C CA . GLY A 1 449 ? -12.857 -7.432 21.465 1.00 95.50 449 GLY A CA 1
ATOM 3560 C C . GLY A 1 449 ? -11.820 -8.272 20.716 1.00 95.50 449 GLY A C 1
ATOM 3561 O O . GLY A 1 449 ? -10.614 -8.139 20.944 1.00 95.50 449 GLY A O 1
ATOM 3562 N N . ARG A 1 450 ? -12.261 -9.101 19.765 1.00 94.31 450 ARG A N 1
ATOM 3563 C CA . ARG A 1 450 ? -11.376 -9.881 18.893 1.00 94.31 450 ARG A CA 1
ATOM 3564 C C . ARG A 1 450 ? -10.485 -8.978 18.038 1.00 94.31 450 ARG A C 1
ATOM 3566 O O . ARG A 1 450 ? -9.270 -9.161 18.049 1.00 94.31 450 ARG A O 1
ATOM 3573 N N . ARG A 1 451 ? -11.040 -7.971 17.355 1.00 95.19 451 ARG A N 1
ATOM 3574 C CA . ARG A 1 451 ? -10.262 -7.020 16.535 1.00 95.19 451 ARG A CA 1
ATOM 3575 C C . ARG A 1 451 ? -9.274 -6.208 17.363 1.00 95.19 451 ARG A C 1
ATOM 3577 O O . ARG A 1 451 ? -8.160 -5.966 16.905 1.00 95.19 451 ARG A O 1
ATOM 3584 N N . TYR A 1 452 ? -9.655 -5.819 18.578 1.00 96.50 452 TYR A N 1
ATOM 3585 C CA . TYR A 1 452 ? -8.766 -5.120 19.503 1.00 96.50 452 TYR A CA 1
ATOM 3586 C C . TYR A 1 452 ? -7.548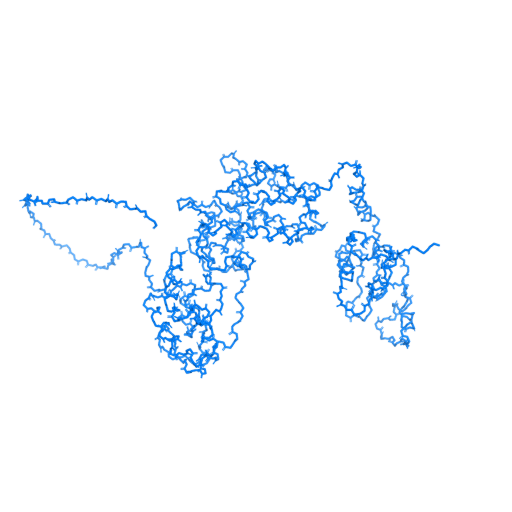 -5.988 19.864 1.00 96.50 452 TYR A C 1
ATOM 3588 O O . TYR A 1 452 ? -6.411 -5.535 19.725 1.00 96.50 452 TYR A O 1
ATOM 3596 N N . ARG A 1 453 ? -7.764 -7.259 20.243 1.00 95.06 453 ARG A N 1
ATOM 3597 C CA . ARG A 1 453 ? -6.677 -8.207 20.555 1.00 95.06 453 ARG A CA 1
ATOM 3598 C C . ARG A 1 453 ? -5.765 -8.463 19.358 1.00 95.06 453 ARG A C 1
ATOM 3600 O O . ARG A 1 453 ? -4.552 -8.339 19.482 1.00 95.06 453 ARG A O 1
ATOM 3607 N N . LEU A 1 454 ? -6.339 -8.713 18.183 1.00 93.44 454 LEU A N 1
ATOM 3608 C CA . LEU A 1 454 ? -5.560 -8.923 16.961 1.00 93.44 454 LEU A CA 1
ATOM 3609 C C . LEU A 1 454 ? -4.743 -7.678 16.568 1.00 93.44 454 LEU A C 1
ATOM 3611 O O . LEU A 1 454 ? -3.658 -7.799 16.004 1.00 93.44 454 LEU A O 1
ATOM 3615 N N . CYS A 1 455 ? -5.234 -6.473 16.872 1.00 93.69 455 CYS A N 1
ATOM 3616 C CA . CYS A 1 455 ? -4.477 -5.237 16.679 1.00 93.69 455 CYS A CA 1
ATOM 3617 C C . CYS A 1 455 ? -3.266 -5.151 17.626 1.00 93.69 455 CYS A C 1
ATOM 3619 O O . CYS A 1 455 ? -2.177 -4.782 17.179 1.00 93.69 455 CYS A O 1
ATOM 3621 N N . LEU A 1 456 ? -3.419 -5.549 18.895 1.00 91.88 456 LEU A N 1
ATOM 3622 C CA . LEU A 1 456 ? -2.299 -5.653 19.841 1.00 91.88 456 LEU A CA 1
ATOM 3623 C C . LEU A 1 456 ? -1.252 -6.664 19.372 1.00 91.88 456 LEU A C 1
ATOM 3625 O O . LEU A 1 456 ? -0.070 -6.336 19.313 1.00 91.88 456 LEU A O 1
ATOM 3629 N N . GLU A 1 457 ? -1.682 -7.867 18.991 1.00 89.50 457 GLU A N 1
ATOM 3630 C CA . GLU A 1 457 ? -0.803 -8.941 18.504 1.00 89.50 457 GLU A CA 1
ATOM 3631 C C . GLU A 1 457 ? -0.045 -8.547 17.227 1.00 89.50 457 GLU A C 1
ATOM 3633 O O . GLU A 1 457 ? 1.077 -8.997 16.990 1.00 89.50 457 GLU A O 1
ATOM 3638 N N . GLN A 1 458 ? -0.625 -7.657 16.415 1.00 88.81 458 GLN A N 1
ATOM 3639 C CA . GLN A 1 458 ? 0.033 -7.076 15.245 1.00 88.81 458 GLN A CA 1
ATOM 3640 C C . GLN A 1 458 ? 1.146 -6.070 15.613 1.00 88.81 458 GLN A C 1
ATOM 3642 O O . GLN A 1 458 ? 1.914 -5.666 14.740 1.00 88.81 458 GLN A O 1
ATOM 3647 N N . GLY A 1 459 ? 1.266 -5.673 16.885 1.00 88.12 459 GLY A N 1
ATOM 3648 C CA . GLY A 1 459 ? 2.325 -4.797 17.393 1.00 88.12 459 GLY A CA 1
ATOM 3649 C C . GLY A 1 459 ? 1.932 -3.323 17.521 1.00 88.12 459 GLY A C 1
ATOM 3650 O O . GLY A 1 459 ? 2.800 -2.450 17.474 1.00 88.12 459 GLY A O 1
ATOM 3651 N N . PHE A 1 460 ? 0.638 -3.012 17.647 1.00 91.00 460 PHE A N 1
ATOM 3652 C CA . PHE A 1 460 ? 0.189 -1.653 17.966 1.00 91.00 460 PHE A CA 1
ATOM 3653 C C . PHE A 1 460 ? 0.293 -1.380 19.472 1.00 91.00 460 PHE A C 1
ATOM 3655 O O . PHE A 1 460 ? -0.178 -2.164 20.291 1.00 91.00 460 PHE A O 1
ATOM 3662 N N . ALA A 1 461 ? 0.891 -0.244 19.842 1.00 91.31 461 ALA A N 1
ATOM 3663 C CA . ALA A 1 461 ? 1.061 0.146 21.240 1.00 91.31 461 ALA A CA 1
ATOM 3664 C C . ALA A 1 461 ? -0.257 0.608 21.891 1.0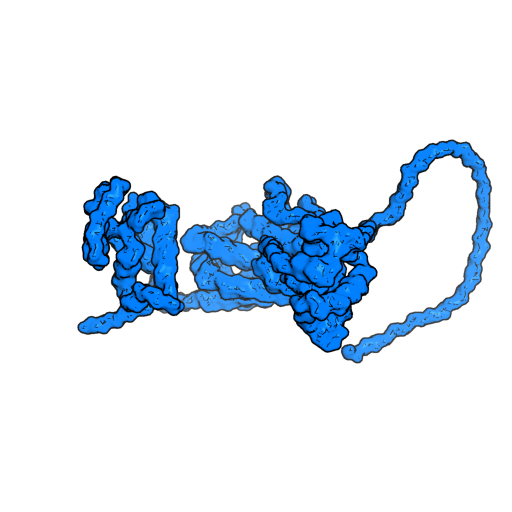0 91.31 461 ALA A C 1
ATOM 3666 O O . ALA A 1 461 ? -1.166 1.092 21.210 1.00 91.31 461 ALA A O 1
ATOM 3667 N N . VAL A 1 462 ? -0.319 0.526 23.223 1.00 94.62 462 VAL A N 1
ATOM 3668 C CA . VAL A 1 462 ? -1.430 1.033 24.046 1.00 94.62 462 VAL A CA 1
ATOM 3669 C C . VAL A 1 462 ? -1.127 2.457 24.519 1.00 94.62 462 VAL A C 1
ATOM 3671 O O . VAL A 1 462 ? -0.013 2.781 24.927 1.00 94.62 462 VAL A O 1
ATOM 3674 N N . TRP A 1 463 ? -2.118 3.338 24.452 1.00 93.56 463 TRP A N 1
ATOM 3675 C CA . TRP A 1 463 ? -2.057 4.704 24.954 1.00 93.56 463 TRP A CA 1
ATOM 3676 C C . TRP A 1 463 ? -2.135 4.713 26.485 1.00 93.56 463 TRP A C 1
ATOM 3678 O O . TRP A 1 463 ? -3.032 4.113 27.067 1.00 93.56 463 TRP A O 1
ATOM 3688 N N . GLY A 1 464 ? -1.189 5.399 27.130 1.00 82.88 464 GLY A N 1
ATOM 3689 C CA . GLY A 1 464 ? -1.125 5.521 28.591 1.00 82.88 464 GLY A CA 1
ATOM 3690 C C . GLY A 1 464 ? -0.397 4.376 29.302 1.00 82.88 464 GLY A C 1
ATOM 3691 O O . GLY A 1 464 ? -0.067 4.520 30.472 1.00 82.88 464 GLY A O 1
ATOM 3692 N N . ALA A 1 465 ? -0.073 3.277 28.612 1.00 73.31 465 ALA A N 1
ATOM 3693 C CA . ALA A 1 465 ? 0.794 2.243 29.168 1.00 73.31 465 ALA A CA 1
ATOM 3694 C C . ALA A 1 465 ? 2.257 2.725 29.180 1.00 73.31 465 ALA A C 1
ATOM 3696 O O . ALA A 1 465 ? 2.803 3.109 28.140 1.00 73.31 465 ALA A O 1
ATOM 3697 N N . GLY A 1 466 ? 2.898 2.699 30.353 1.00 47.56 466 GLY A N 1
ATOM 3698 C CA . GLY A 1 466 ? 4.354 2.803 30.462 1.00 47.56 466 GLY A CA 1
ATOM 3699 C C . GLY A 1 466 ? 5.029 1.673 29.676 1.00 47.56 466 GLY A C 1
ATOM 3700 O O . GLY A 1 466 ? 4.467 0.588 29.533 1.00 47.56 466 GLY A O 1
ATOM 3701 N N . ARG A 1 467 ? 6.216 1.939 29.116 1.00 35.88 467 ARG A N 1
ATOM 3702 C CA . ARG A 1 467 ? 6.964 0.988 28.272 1.00 35.88 467 ARG A CA 1
ATOM 3703 C C . ARG A 1 467 ? 7.067 -0.394 28.948 1.00 35.88 467 ARG A C 1
ATOM 3705 O O . ARG A 1 467 ? 7.608 -0.456 30.052 1.00 35.88 467 ARG A O 1
ATOM 3712 N N . PRO A 1 468 ? 6.672 -1.502 28.293 1.00 31.67 468 PRO A N 1
ATOM 3713 C CA . PRO A 1 468 ? 7.054 -2.823 28.766 1.00 31.67 468 PRO A CA 1
ATOM 3714 C C . PRO A 1 468 ? 8.563 -2.977 28.532 1.00 31.67 468 PRO A C 1
ATOM 3716 O O . PRO A 1 468 ? 9.005 -3.051 27.387 1.00 31.67 468 PRO A O 1
ATOM 3719 N N . GLY A 1 469 ? 9.358 -2.941 29.606 1.00 32.56 469 GLY A N 1
ATOM 3720 C CA . GLY A 1 469 ? 10.806 -3.190 29.554 1.00 32.56 469 GLY A CA 1
ATOM 3721 C C . GLY A 1 469 ? 11.720 -2.181 30.257 1.00 32.56 469 GLY A C 1
ATOM 3722 O O . GLY A 1 469 ? 12.933 -2.301 30.133 1.00 32.56 469 GLY A O 1
ATOM 3723 N N . ALA A 1 470 ? 11.197 -1.206 31.002 1.00 29.67 470 ALA A N 1
ATOM 3724 C CA . ALA A 1 470 ? 12.014 -0.462 31.960 1.00 29.67 470 ALA A CA 1
ATOM 3725 C C . ALA A 1 470 ? 11.692 -0.979 33.365 1.00 29.67 470 ALA A C 1
ATOM 3727 O O . ALA A 1 470 ? 10.649 -0.639 33.919 1.00 29.67 470 ALA A O 1
ATOM 3728 N N . GLY A 1 471 ? 12.571 -1.822 33.917 1.00 29.14 471 GLY A N 1
ATOM 3729 C CA . GLY A 1 471 ? 12.563 -2.123 35.350 1.00 29.14 471 GLY A CA 1
ATOM 3730 C C . GLY A 1 471 ? 12.581 -0.824 36.168 1.00 29.14 471 GLY A C 1
ATOM 3731 O O . GLY A 1 471 ? 13.000 0.215 35.639 1.00 29.14 471 GLY A O 1
ATOM 3732 N N . PRO A 1 472 ? 12.087 -0.845 37.416 1.00 27.98 472 PRO A N 1
ATOM 3733 C CA . PRO A 1 472 ? 11.908 0.364 38.205 1.00 27.98 472 PRO A CA 1
ATOM 3734 C C . PRO A 1 472 ? 13.243 1.104 38.318 1.00 27.98 472 PRO A C 1
ATOM 3736 O O . PRO A 1 472 ? 14.199 0.628 38.926 1.00 27.98 472 PRO A O 1
ATOM 3739 N N . ARG A 1 473 ? 13.322 2.277 37.683 1.00 31.00 473 ARG A N 1
ATOM 3740 C CA . ARG A 1 473 ? 14.400 3.227 37.938 1.00 31.00 473 ARG A CA 1
ATOM 3741 C C . ARG A 1 473 ? 14.123 3.795 39.318 1.00 31.00 473 ARG A C 1
ATOM 3743 O O . ARG A 1 473 ? 13.197 4.586 39.471 1.00 31.00 473 ARG A O 1
ATOM 3750 N N . HIS A 1 474 ? 14.896 3.346 40.302 1.00 30.36 474 HIS A N 1
ATOM 3751 C CA . HIS A 1 474 ? 14.970 3.994 41.601 1.00 30.36 474 HIS A CA 1
ATOM 3752 C C . HIS A 1 474 ? 15.162 5.498 41.385 1.00 30.36 474 HIS A C 1
ATOM 3754 O O . HIS A 1 474 ? 16.116 5.932 40.737 1.00 30.36 474 HIS A O 1
ATOM 3760 N N . ALA A 1 475 ? 14.200 6.278 41.872 1.00 31.31 475 ALA A N 1
ATOM 3761 C CA . ALA A 1 475 ? 14.305 7.719 41.943 1.00 31.31 475 ALA A CA 1
ATOM 3762 C C . ALA A 1 475 ? 15.406 8.049 42.957 1.00 31.31 475 ALA A C 1
ATOM 3764 O O . ALA A 1 475 ? 15.235 7.850 44.156 1.00 31.31 475 ALA A O 1
ATOM 3765 N N . GLY A 1 476 ? 16.558 8.496 42.461 1.00 27.59 476 GLY A N 1
ATOM 3766 C CA . GLY A 1 476 ? 17.584 9.115 43.286 1.00 27.59 476 GLY A CA 1
ATOM 3767 C C . GLY A 1 476 ? 17.126 10.513 43.685 1.00 27.59 476 GLY A C 1
ATOM 3768 O O . GLY A 1 476 ? 16.987 11.381 42.826 1.00 27.59 476 GLY A O 1
ATOM 3769 N N . GLY A 1 477 ? 16.896 10.709 44.981 1.00 29.00 477 GLY A N 1
ATOM 3770 C CA . GLY A 1 477 ? 16.653 11.999 45.613 1.00 29.00 477 GLY A CA 1
ATOM 3771 C C . GLY A 1 477 ? 17.427 12.090 46.927 1.00 29.00 477 GLY A C 1
ATOM 3772 O O . GLY A 1 477 ? 17.021 11.492 47.911 1.00 29.00 477 GLY A O 1
ATOM 3773 N N . SER A 1 478 ? 18.558 12.803 46.866 1.00 29.42 478 SER A N 1
ATOM 3774 C CA . SER A 1 478 ? 19.180 13.673 47.886 1.00 29.42 478 SER A CA 1
ATOM 3775 C C . SER A 1 478 ? 19.244 13.265 49.375 1.00 29.42 478 SER A C 1
ATOM 3777 O O . SER A 1 478 ? 18.224 13.225 50.049 1.00 29.42 478 SER A O 1
ATOM 3779 N N . GLY A 1 479 ? 20.479 13.249 49.911 1.00 28.48 479 GLY A N 1
ATOM 3780 C CA . GLY A 1 479 ? 20.821 13.930 51.178 1.00 28.48 479 GLY A CA 1
ATOM 3781 C C . GLY A 1 479 ? 21.004 13.088 52.454 1.00 28.48 479 GLY A C 1
ATOM 3782 O O . GLY A 1 479 ? 20.040 12.936 53.180 1.00 28.48 479 GLY A O 1
ATOM 3783 N N . ALA A 1 480 ? 22.253 12.633 52.692 1.00 26.12 480 ALA A N 1
ATOM 3784 C CA . ALA A 1 480 ? 23.069 12.506 53.937 1.00 26.12 480 ALA A CA 1
ATOM 3785 C C . ALA A 1 480 ? 22.443 12.197 55.339 1.00 26.12 480 ALA A C 1
ATOM 3787 O O . ALA A 1 480 ? 21.279 12.500 55.555 1.00 26.12 480 ALA A O 1
ATOM 3788 N N . PRO A 1 481 ? 23.213 11.752 56.374 1.00 36.88 481 PRO A N 1
ATOM 3789 C CA . PRO A 1 481 ? 24.624 11.335 56.446 1.00 36.88 481 PRO A CA 1
ATOM 3790 C C . PRO A 1 481 ? 24.847 9.942 57.102 1.00 36.88 481 PRO A C 1
ATOM 3792 O O . PRO A 1 481 ? 23.925 9.200 57.422 1.00 36.88 481 PRO A O 1
ATOM 3795 N N . ALA A 1 482 ? 26.129 9.602 57.261 1.00 30.09 482 ALA A N 1
ATOM 3796 C CA . ALA A 1 482 ? 26.697 8.371 57.796 1.00 30.09 482 ALA A CA 1
ATOM 3797 C C . ALA A 1 482 ? 26.267 7.992 59.230 1.00 30.09 482 ALA A C 1
ATOM 3799 O O . ALA A 1 482 ? 26.204 8.836 60.120 1.00 30.09 482 ALA A O 1
ATOM 3800 N N . GLY A 1 483 ? 26.109 6.684 59.457 1.00 29.58 483 GLY A N 1
ATOM 3801 C CA . GLY A 1 483 ? 25.997 6.043 60.767 1.00 29.58 483 GLY A CA 1
ATOM 3802 C C . GLY A 1 483 ? 26.420 4.575 60.660 1.00 29.58 483 GLY A C 1
ATOM 3803 O O . GLY A 1 483 ? 25.947 3.853 59.788 1.00 29.58 483 GLY A O 1
ATOM 3804 N N . ALA A 1 484 ? 27.383 4.177 61.485 1.00 28.97 484 ALA A N 1
ATOM 3805 C CA . ALA A 1 484 ? 28.069 2.887 61.483 1.00 28.97 484 ALA A CA 1
ATOM 3806 C C . ALA A 1 484 ? 27.318 1.772 62.250 1.00 28.97 484 ALA A C 1
ATOM 3808 O O . ALA A 1 484 ? 26.376 2.067 62.976 1.00 28.97 484 ALA A O 1
ATOM 3809 N N . ALA A 1 485 ? 27.862 0.541 62.150 1.00 30.69 485 ALA A N 1
ATOM 3810 C CA . ALA A 1 485 ? 27.653 -0.697 62.948 1.00 30.69 485 ALA A CA 1
ATOM 3811 C C . ALA A 1 485 ? 26.986 -1.838 62.142 1.00 30.69 485 ALA A C 1
ATOM 3813 O O . ALA A 1 485 ? 25.909 -1.651 61.597 1.00 30.69 485 ALA A O 1
ATOM 3814 N N . ARG A 1 486 ? 27.672 -2.949 61.813 1.00 30.38 486 ARG A N 1
ATOM 3815 C CA . ARG A 1 486 ? 28.198 -4.096 62.612 1.00 30.38 486 ARG A CA 1
ATOM 3816 C C . ARG A 1 486 ? 27.143 -5.177 62.934 1.00 30.38 486 ARG A C 1
ATOM 3818 O O . ARG A 1 486 ? 26.089 -4.859 63.459 1.00 30.38 486 ARG A O 1
ATOM 3825 N N . GLY A 1 487 ? 27.548 -6.443 62.735 1.00 29.48 487 GLY A N 1
ATOM 3826 C CA . GLY A 1 487 ? 26.911 -7.690 63.216 1.00 29.48 487 GLY A CA 1
ATOM 3827 C C . GLY A 1 487 ? 26.018 -8.340 62.155 1.00 29.48 487 GLY A C 1
ATOM 3828 O O . GLY A 1 487 ? 25.061 -7.712 61.734 1.00 29.48 487 GLY A O 1
ATOM 3829 N N . GLY A 1 488 ? 26.364 -9.487 61.555 1.00 30.52 488 GLY A N 1
ATOM 3830 C CA . GLY A 1 488 ? 26.355 -10.834 62.165 1.00 30.52 488 GLY A CA 1
ATOM 3831 C C . GLY A 1 488 ? 24.969 -11.473 61.951 1.00 30.52 488 GLY A C 1
ATOM 3832 O O . GLY A 1 488 ? 23.987 -10.754 61.874 1.00 30.52 488 GLY A O 1
ATOM 3833 N N . ASP A 1 489 ? 24.732 -12.767 61.828 1.00 30.39 489 ASP A N 1
ATOM 3834 C CA . ASP A 1 489 ? 25.506 -13.984 61.624 1.00 30.39 489 ASP A CA 1
ATOM 3835 C C . ASP A 1 489 ? 24.476 -15.038 61.121 1.00 30.39 489 ASP A C 1
ATOM 3837 O O . ASP A 1 489 ? 23.272 -14.780 61.091 1.00 30.39 489 ASP A O 1
ATOM 3841 N N . ALA A 1 490 ? 24.988 -16.182 60.679 1.00 31.48 490 ALA A N 1
ATOM 3842 C CA . ALA A 1 490 ? 24.408 -17.499 60.416 1.00 31.48 490 ALA A CA 1
ATOM 3843 C C . ALA A 1 490 ? 22.910 -17.795 60.673 1.00 31.48 490 ALA A C 1
ATOM 3845 O O . ALA A 1 490 ? 22.328 -17.483 61.706 1.00 31.48 490 ALA A O 1
ATOM 3846 N N . GLY A 1 491 ? 22.348 -18.637 59.792 1.00 30.61 491 GLY A N 1
ATOM 3847 C CA . GLY A 1 491 ? 21.104 -19.364 60.063 1.00 30.61 491 GLY A CA 1
ATOM 3848 C C . GLY A 1 491 ? 20.710 -20.364 58.974 1.00 30.61 491 GLY A C 1
ATOM 3849 O O . GLY A 1 491 ? 19.842 -20.086 58.156 1.00 30.61 491 GLY A O 1
ATOM 3850 N N . ARG A 1 492 ? 21.362 -21.534 58.957 1.00 31.70 492 ARG A N 1
ATOM 3851 C CA . ARG A 1 492 ? 20.963 -22.740 58.200 1.00 31.70 492 ARG A CA 1
ATOM 3852 C C . ARG A 1 492 ? 19.658 -23.344 58.746 1.00 31.70 492 ARG A C 1
ATOM 3854 O O . ARG A 1 492 ? 19.557 -23.505 59.953 1.00 31.70 492 ARG A O 1
ATOM 3861 N N . ALA A 1 493 ? 18.792 -23.834 57.853 1.00 33.03 493 ALA A N 1
ATOM 3862 C CA . ALA A 1 493 ? 18.041 -25.110 57.929 1.00 33.03 493 ALA A CA 1
ATOM 3863 C C . ALA A 1 493 ? 17.231 -25.253 56.616 1.00 33.03 493 ALA A C 1
ATOM 3865 O O . ALA A 1 493 ? 16.484 -24.351 56.260 1.00 33.03 493 ALA A O 1
ATOM 3866 N N . ALA A 1 494 ? 17.530 -26.175 55.696 1.00 32.50 494 ALA A N 1
ATOM 3867 C CA . ALA A 1 494 ? 17.325 -27.630 55.718 1.00 32.50 494 ALA A CA 1
ATOM 3868 C C . ALA A 1 494 ? 15.852 -28.076 55.538 1.00 32.50 494 ALA A C 1
ATOM 3870 O O . ALA A 1 494 ? 15.055 -28.020 56.461 1.00 32.50 494 ALA A O 1
ATOM 3871 N N . HIS A 1 495 ? 15.584 -28.547 54.311 1.00 32.69 495 HIS A N 1
ATOM 3872 C CA . HIS A 1 495 ? 14.771 -29.699 53.881 1.00 32.69 495 HIS A CA 1
ATOM 3873 C C . HIS A 1 495 ? 13.378 -29.997 54.468 1.00 32.69 495 HIS A C 1
ATOM 3875 O O . HIS A 1 495 ? 13.222 -30.271 55.648 1.00 32.69 495 HIS A O 1
ATOM 3881 N N . THR A 1 496 ? 12.407 -30.162 53.558 1.00 32.44 496 THR A N 1
ATOM 3882 C CA . THR A 1 496 ? 11.587 -31.384 53.306 1.00 32.44 496 THR A CA 1
ATOM 3883 C C . THR A 1 496 ? 10.687 -31.089 52.085 1.00 32.44 496 THR A C 1
ATOM 3885 O O . THR A 1 496 ? 9.984 -30.090 52.052 1.00 32.44 496 THR A O 1
ATOM 3888 N N . SER A 1 497 ? 10.958 -31.651 50.900 1.00 30.72 497 SER A N 1
ATOM 3889 C CA . SER A 1 497 ? 10.433 -32.916 50.342 1.00 30.72 497 SER A CA 1
ATOM 3890 C C . SER A 1 497 ? 8.907 -32.964 50.163 1.00 30.72 497 SER A C 1
ATOM 3892 O O . SER A 1 497 ? 8.167 -33.028 51.136 1.00 30.72 497 SER A O 1
ATOM 3894 N N . GLY A 1 498 ? 8.460 -33.038 48.904 1.00 29.44 498 GLY A N 1
ATOM 3895 C CA . GLY A 1 498 ? 7.074 -33.336 48.530 1.00 29.44 498 GLY A CA 1
ATOM 3896 C C . GLY A 1 498 ? 6.832 -33.099 47.041 1.00 29.44 498 GLY A C 1
ATOM 3897 O O . GLY A 1 498 ? 6.386 -32.028 46.644 1.00 29.44 498 GLY A O 1
ATOM 3898 N N . GLY A 1 499 ? 7.206 -34.071 46.206 1.00 28.80 499 GLY A N 1
ATOM 3899 C CA . GLY A 1 499 ? 6.974 -34.037 44.764 1.00 28.80 499 GLY A CA 1
ATOM 3900 C C . GLY A 1 499 ? 5.558 -34.469 44.375 1.00 28.80 499 GLY A C 1
ATOM 3901 O O . GLY A 1 499 ? 4.928 -35.252 45.075 1.00 28.80 499 GLY A O 1
ATOM 3902 N N . ALA A 1 500 ? 5.106 -34.018 43.205 1.00 32.19 500 ALA A N 1
ATOM 3903 C CA . ALA A 1 500 ? 4.195 -34.773 42.350 1.00 32.19 500 ALA A CA 1
ATOM 3904 C C . ALA A 1 500 ? 4.375 -34.327 40.893 1.00 32.19 500 ALA A C 1
ATOM 3906 O O . ALA A 1 500 ? 4.552 -33.146 40.591 1.00 32.19 500 ALA A O 1
ATOM 3907 N N . ALA A 1 501 ? 4.404 -35.324 40.016 1.00 32.09 501 ALA A N 1
ATOM 3908 C CA . ALA A 1 501 ? 4.879 -35.284 38.647 1.00 32.09 501 ALA A CA 1
ATOM 3909 C C . ALA A 1 501 ? 3.946 -34.564 37.661 1.00 32.09 501 ALA A C 1
ATOM 3911 O O . ALA A 1 501 ? 2.728 -34.519 37.812 1.00 32.09 501 ALA A O 1
ATOM 3912 N N . ARG A 1 502 ? 4.570 -34.079 36.585 1.00 33.62 502 ARG A N 1
ATOM 3913 C CA . ARG A 1 502 ? 3.954 -33.806 35.284 1.00 33.62 502 ARG A CA 1
ATOM 3914 C C . ARG A 1 502 ? 3.712 -35.135 34.555 1.00 33.62 502 ARG A C 1
ATOM 3916 O O . ARG A 1 502 ? 4.634 -35.941 34.501 1.00 33.62 502 ARG A O 1
ATOM 3923 N N . ASP A 1 503 ? 2.574 -35.286 33.883 1.00 31.83 503 ASP A N 1
ATOM 3924 C CA . ASP A 1 503 ? 2.485 -36.083 32.648 1.00 31.83 503 ASP A CA 1
ATOM 3925 C C . ASP A 1 503 ? 1.583 -35.351 31.627 1.00 31.83 503 ASP A C 1
ATOM 3927 O O . ASP A 1 503 ? 0.429 -35.045 31.942 1.00 31.83 503 ASP A O 1
ATOM 3931 N N . PRO A 1 504 ? 2.103 -35.003 30.435 1.00 41.06 504 PRO A N 1
ATOM 3932 C CA . PRO A 1 504 ? 1.354 -34.466 29.309 1.00 41.06 504 PRO A CA 1
ATOM 3933 C C . PRO A 1 504 ? 0.968 -35.573 28.315 1.00 41.06 504 PRO A C 1
ATOM 3935 O O . PRO A 1 504 ? 1.828 -36.309 27.835 1.00 41.06 504 PRO A O 1
ATOM 3938 N N . ARG A 1 505 ? -0.296 -35.627 27.876 1.00 30.41 505 ARG A N 1
ATOM 3939 C CA . ARG A 1 505 ? -0.680 -36.432 26.702 1.00 30.41 505 ARG A CA 1
ATOM 3940 C C . ARG A 1 505 ? -1.559 -35.652 25.720 1.00 30.41 505 ARG A C 1
ATOM 3942 O O . ARG A 1 505 ? -2.655 -35.230 26.061 1.00 30.41 505 ARG A O 1
ATOM 3949 N N . PHE A 1 506 ? -0.970 -35.428 24.537 1.00 31.11 506 PHE A N 1
ATOM 3950 C CA . PHE A 1 506 ? -1.505 -35.510 23.161 1.00 31.11 506 PHE A CA 1
ATOM 3951 C C . PHE A 1 506 ? -3.033 -35.356 22.974 1.00 31.11 506 PHE A C 1
ATOM 3953 O O . PHE A 1 506 ? -3.803 -36.124 23.528 1.00 31.11 506 PHE A O 1
ATOM 3960 N N . ALA A 1 507 ? -3.537 -34.326 22.281 1.00 32.88 507 ALA A N 1
ATOM 3961 C CA . ALA A 1 507 ? -3.540 -34.095 20.821 1.00 32.88 507 ALA A CA 1
ATOM 3962 C C . ALA A 1 507 ? -4.444 -35.064 20.023 1.00 32.88 507 ALA A C 1
ATOM 3964 O O . ALA A 1 507 ? -4.206 -36.265 20.056 1.00 32.88 507 ALA A O 1
ATOM 3965 N N . ILE A 1 508 ? -5.414 -34.497 19.279 1.00 38.56 508 ILE A N 1
ATOM 3966 C CA . ILE A 1 508 ? -5.825 -34.739 17.868 1.00 38.56 508 ILE A CA 1
ATOM 3967 C C . ILE A 1 508 ? -7.326 -34.384 17.701 1.00 38.56 508 ILE A C 1
ATOM 3969 O O . ILE A 1 508 ? -8.185 -35.147 18.134 1.00 38.56 508 ILE A O 1
ATOM 3973 N N . TRP A 1 509 ? -7.605 -33.208 17.117 1.00 39.78 509 TRP A N 1
ATOM 3974 C CA . TRP A 1 509 ? -8.512 -32.879 15.988 1.00 39.78 509 TRP A CA 1
ATOM 3975 C C . TRP A 1 509 ? -8.736 -31.364 15.919 1.00 39.78 509 TRP A C 1
ATOM 3977 O O . TRP A 1 509 ? -9.037 -30.756 16.971 1.00 39.78 509 TRP A O 1
#